Protein 2G9L (pdb70)

Sequence (37 aa):
GILDTLKQFAKGVGKDLVKGAAQGVLSTVSCKLAKTCGILDTLKQFAKGVGKDLVKGAAQGVLSTVSCKLAKTCGILDTLKQFAKGVGKDLVKGAAQGVLSTVSCKLAKTCGILDTLKQFAKGVGKDLVKGAAQGVLSTVSCKLAKTCGILDTLKQFAKGVGKDLVKGAAQGVLSTVSCKLAKTCGILDTLKQFAKGVGKDLVKGAAQGVLSTVSCKLAKTCGILDTLKQFAKGVGKDLVKGAAQGVLSTVSCKLAKTCGILDTLKQFAKGVGKDLVKGAAQGVLSTVSCKLAKTCGILDTLKQFAKGVGKDLVKGAAQGVLSTVSCKLAKTCGILDTLKQFAKGVGKDLVKGAAQGVLSTVSCKLAKTCGILDTLKQFAKGVGKDLVKGAAQGVLSTVSCKLAKTCGILDTLKQFAKGVGKDLVKGAAQGVLSTVSCKLAKTCGILDTLKQFAKGVGKDLVKGAAQGVLSTVSCKLAKTCGILDTLKQFAKGVGKDLVKGAAQGVLSTVSCKLAKTCGILDTLKQFAKGVGKDLVKGAAQGVLSTVSCKLAKTC

Nearest PDB structures (foldseek):
  2g9l-assembly1_A  TM=1.028E+00  e=9.340E-06  unclassified

Radius of gyration: 13.63 Å; Cα contacts (8 Å, |Δi|>4): 14; chains: 1; bounding box: 23×30×30 Å

Solvent-accessible surface area: 3307 Å² total; per-residue (Å²): 88,113,136,99,65,103,100,94,126,56,164,29,112,25,138,93,100,86,138,35,64,65,113,40,73,147,70,7,79,82,30,94,156,85,119,103,83

Secondary structure (DSSP, 8-state):
-HHHHHHHHHTTTTHHHHHHHTSSSHHHHHHTTTT--

InterPro domains:
  IPR004275 Frog antimicrobial peptide, propeptide [PF03032] (2-43)
  IPR012521 Frog antimicrobial peptide, brevinin-2/esculentin type [PF08023] (44-80)
  IPR018247 EF-Hand 1, calcium-binding site [PS00018] (29-41)

Foldseek 3Di:
DVVVVCVVVVVVVVVVVVVVCVVPVVVCVVVPDPGSD

Organism: Glandirana rugosa (NCBI:txid8410)

Structure (mmCIF, N/CA/C/O backbone):
data_2G9L
#
_entry.id   2G9L
#
loop_
_atom_site.group_PDB
_atom_site.id
_atom_site.type_symbol
_atom_site.label_atom_id
_atom_site.label_alt_id
_atom_site.label_comp_id
_atom_site.label_asym_id
_atom_site.label_entity_id
_atom_site.label_seq_id
_atom_site.pdbx_PDB_ins_code
_atom_site.Cartn_x
_atom_site.Cartn_y
_atom_site.Cartn_z
_atom_site.occupancy
_atom_site.B_iso_or_equiv
_atom_site.auth_seq_id
_atom_site.auth_comp_id
_atom_site.auth_asym_id
_atom_site.auth_atom_id
_atom_site.pdbx_PDB_model_num
ATOM 1 N N . GLY A 1 1 ? 64.760 54.703 14.998 1.00 0.00 1 GLY A N 1
ATOM 2 C CA . GLY A 1 1 ? 65.137 55.819 14.116 1.00 0.00 1 GLY A CA 1
ATOM 3 C C . GLY A 1 1 ? 64.503 55.703 12.734 1.00 0.00 1 GLY A C 1
ATOM 4 O O . GLY A 1 1 ? 63.692 54.813 12.493 1.00 0.00 1 GLY A O 1
ATOM 10 N N . ILE A 1 2 ? 64.886 56.609 11.828 1.00 0.00 2 ILE A N 1
ATOM 11 C CA . ILE A 1 2 ? 64.411 56.636 10.457 1.00 0.00 2 ILE A CA 1
ATOM 12 C C . ILE A 1 2 ? 64.704 55.311 9.753 1.00 0.00 2 ILE A C 1
ATOM 13 O O . ILE A 1 2 ? 63.896 54.843 8.954 1.00 0.00 2 ILE A O 1
ATOM 29 N N . LEU A 1 3 ? 65.844 54.690 10.075 1.00 0.00 3 LEU A N 1
ATOM 30 C CA . LEU A 1 3 ? 66.255 53.431 9.477 1.00 0.00 3 LEU A CA 1
ATOM 31 C C . LEU A 1 3 ? 65.421 52.254 9.980 1.00 0.00 3 LEU A C 1
ATOM 32 O O . LEU A 1 3 ? 65.402 51.205 9.339 1.00 0.00 3 LEU A O 1
ATOM 48 N N . ASP A 1 4 ? 64.730 52.422 11.112 1.00 0.00 4 ASP A N 1
ATOM 49 C CA . ASP A 1 4 ? 63.807 51.435 11.634 1.00 0.00 4 ASP A CA 1
ATOM 50 C C . ASP A 1 4 ? 62.427 51.722 11.060 1.00 0.00 4 ASP A C 1
ATOM 51 O O . ASP A 1 4 ? 61.599 50.820 10.947 1.00 0.00 4 ASP A O 1
ATOM 61 N N . THR A 1 5 ? 62.182 52.992 10.717 1.00 0.00 5 THR A N 1
ATOM 62 C CA . THR A 1 5 ? 60.868 53.445 10.313 1.00 0.00 5 THR A CA 1
ATOM 63 C C . THR A 1 5 ? 60.494 52.845 8.962 1.00 0.00 5 THR A C 1
ATOM 64 O O . THR A 1 5 ? 59.470 52.178 8.843 1.00 0.00 5 THR A O 1
ATOM 75 N N . LEU A 1 6 ? 61.332 53.081 7.948 1.00 0.00 6 LEU A N 1
ATOM 76 C CA . LEU A 1 6 ? 61.135 52.542 6.615 1.00 0.00 6 LEU A CA 1
ATOM 77 C C . LEU A 1 6 ? 61.120 51.015 6.651 1.00 0.00 6 LEU A C 1
ATOM 78 O O . LEU A 1 6 ? 60.356 50.391 5.917 1.00 0.00 6 LEU A O 1
ATOM 94 N N . LYS A 1 7 ? 61.952 50.420 7.513 1.00 0.00 7 LYS A N 1
ATOM 95 C CA . LYS A 1 7 ? 62.034 48.979 7.679 1.00 0.00 7 LYS A CA 1
ATOM 96 C C . LYS A 1 7 ? 60.701 48.427 8.182 1.00 0.00 7 LYS A C 1
ATOM 97 O O . LYS A 1 7 ? 60.253 47.384 7.709 1.00 0.00 7 LYS A O 1
ATOM 116 N N . GLN A 1 8 ? 60.069 49.123 9.135 1.00 0.00 8 GLN A N 1
ATOM 117 C CA . GLN A 1 8 ? 58.800 48.717 9.715 1.00 0.00 8 GLN A CA 1
ATOM 118 C C . GLN A 1 8 ? 57.748 48.542 8.623 1.00 0.00 8 GLN A C 1
ATOM 119 O O . GLN A 1 8 ? 57.177 47.462 8.482 1.00 0.00 8 GLN A O 1
ATOM 133 N N . PHE A 1 9 ? 57.501 49.605 7.851 1.00 0.00 9 PHE A N 1
ATOM 134 C CA . PHE A 1 9 ? 56.529 49.589 6.771 1.00 0.00 9 PHE A CA 1
ATOM 135 C C . PHE A 1 9 ? 56.952 48.629 5.663 1.00 0.00 9 PHE A C 1
ATOM 136 O O . PHE A 1 9 ? 56.106 47.935 5.105 1.00 0.00 9 PHE A O 1
ATOM 153 N N . ALA A 1 10 ? 58.253 48.573 5.354 1.00 0.00 10 ALA A N 1
ATOM 154 C CA . ALA A 1 10 ? 58.775 47.632 4.377 1.00 0.00 10 ALA A CA 1
ATOM 155 C C . ALA A 1 10 ? 58.485 46.201 4.824 1.00 0.00 10 ALA A C 1
ATOM 156 O O . ALA A 1 10 ? 58.041 45.384 4.020 1.00 0.00 10 ALA A O 1
ATOM 163 N N . LYS A 1 11 ? 58.695 45.916 6.116 1.00 0.00 11 LYS A N 1
ATOM 164 C CA . LYS A 1 11 ? 58.295 44.655 6.721 1.00 0.00 11 LYS A CA 1
ATOM 165 C C . LYS A 1 11 ? 56.807 44.711 7.068 1.00 0.00 11 LYS A C 1
ATOM 166 O O . LYS A 1 11 ? 56.400 44.350 8.171 1.00 0.00 11 LYS A O 1
ATOM 185 N N . GLY A 1 12 ? 55.998 45.166 6.106 1.00 0.00 12 GLY A N 1
ATOM 186 C CA . GLY A 1 12 ? 54.554 45.250 6.225 1.00 0.00 12 GLY A CA 1
ATOM 187 C C . GLY A 1 12 ? 53.935 45.480 4.854 1.00 0.00 12 GLY A C 1
ATOM 188 O O . GLY A 1 12 ? 52.897 44.897 4.549 1.00 0.00 12 GLY A O 1
ATOM 192 N N . VAL A 1 13 ? 54.633 46.235 3.997 1.00 0.00 13 VAL A N 1
ATOM 193 C CA . VAL A 1 13 ? 54.464 46.103 2.560 1.00 0.00 13 VAL A CA 1
ATOM 194 C C . VAL A 1 13 ? 55.424 45.009 2.095 1.00 0.00 13 VAL A C 1
ATOM 195 O O . VAL A 1 13 ? 56.161 45.150 1.122 1.00 0.00 13 VAL A O 1
ATOM 208 N N . GLY A 1 14 ? 55.391 43.908 2.844 1.00 0.00 14 GLY A N 1
ATOM 209 C CA . GLY A 1 14 ? 56.128 42.683 2.618 1.00 0.00 14 GLY A CA 1
ATOM 210 C C . GLY A 1 14 ? 55.345 41.545 3.266 1.00 0.00 14 GLY A C 1
ATOM 211 O O . GLY A 1 14 ? 55.365 40.416 2.781 1.00 0.00 14 GLY A O 1
ATOM 215 N N . LYS A 1 15 ? 54.621 41.866 4.345 1.00 0.00 15 LYS A N 1
ATOM 216 C CA . LYS A 1 15 ? 53.665 40.977 4.968 1.00 0.00 15 LYS A CA 1
ATOM 217 C C . LYS A 1 15 ? 52.411 40.908 4.102 1.00 0.00 15 LYS A C 1
ATOM 218 O O . LYS A 1 15 ? 51.828 39.840 3.933 1.00 0.00 15 LYS A O 1
ATOM 237 N N . ASP A 1 16 ? 52.017 42.059 3.543 1.00 0.00 16 ASP A N 1
ATOM 238 C CA . ASP A 1 16 ? 50.917 42.172 2.601 1.00 0.00 16 ASP A CA 1
ATOM 239 C C . ASP A 1 16 ? 51.215 41.390 1.320 1.00 0.00 16 ASP A C 1
ATOM 240 O O . ASP A 1 16 ? 50.294 40.998 0.607 1.00 0.00 16 ASP A O 1
ATOM 250 N N . LEU A 1 17 ? 52.502 41.172 1.027 1.00 0.00 17 LEU A N 1
ATOM 251 C CA . LEU A 1 17 ? 52.966 40.467 -0.148 1.00 0.00 17 LEU A CA 1
ATOM 252 C C . LEU A 1 17 ? 53.067 38.997 0.212 1.00 0.00 17 LEU A C 1
ATOM 253 O O . LEU A 1 17 ? 52.662 38.136 -0.567 1.00 0.00 17 LEU A O 1
ATOM 269 N N . VAL A 1 18 ? 53.592 38.723 1.412 1.00 0.00 18 VAL A N 1
ATOM 270 C CA . VAL A 1 18 ? 53.568 37.384 1.958 1.00 0.00 18 VAL A CA 1
ATOM 271 C C . VAL A 1 18 ? 52.113 36.964 2.163 1.00 0.00 18 VAL A C 1
ATOM 272 O O . VAL A 1 18 ? 51.784 35.789 2.017 1.00 0.00 18 VAL A O 1
ATOM 285 N N . LYS A 1 19 ? 51.240 37.934 2.464 1.00 0.00 19 LYS A N 1
ATOM 286 C CA . LYS A 1 19 ? 49.809 37.700 2.583 1.00 0.00 19 LYS A CA 1
ATOM 287 C C . LYS A 1 19 ? 49.205 37.453 1.202 1.00 0.00 19 LYS A C 1
ATOM 288 O O . LYS A 1 19 ? 48.298 36.637 1.053 1.00 0.00 19 LYS A O 1
ATOM 307 N N . GLY A 1 20 ? 49.728 38.162 0.198 1.00 0.00 20 GLY A N 1
ATOM 308 C CA . GLY A 1 20 ? 49.312 38.043 -1.187 1.00 0.00 20 GLY A CA 1
ATOM 309 C C . GLY A 1 20 ? 49.801 36.723 -1.769 1.00 0.00 20 GLY A C 1
ATOM 310 O O . GLY A 1 20 ? 49.063 36.050 -2.485 1.00 0.00 20 GLY A O 1
ATOM 314 N N . ALA A 1 21 ? 51.037 36.339 -1.434 1.00 0.00 21 ALA A N 1
ATOM 315 C CA . ALA A 1 21 ? 51.545 35.017 -1.741 1.00 0.00 21 ALA A CA 1
ATOM 316 C C . ALA A 1 21 ? 50.742 33.966 -0.982 1.00 0.00 21 ALA A C 1
ATOM 317 O O . ALA A 1 21 ? 50.473 32.891 -1.515 1.00 0.00 21 ALA A O 1
ATOM 324 N N . ALA A 1 22 ? 50.359 34.286 0.260 1.00 0.00 22 ALA A N 1
ATOM 325 C CA . ALA A 1 22 ? 49.607 33.381 1.113 1.00 0.00 22 ALA A CA 1
ATOM 326 C C . ALA A 1 22 ? 48.098 33.563 0.931 1.00 0.00 22 ALA A C 1
ATOM 327 O O . ALA A 1 22 ? 47.347 33.475 1.901 1.00 0.00 22 ALA A O 1
ATOM 334 N N . GLN A 1 23 ? 47.654 33.833 -0.302 1.00 0.00 23 GLN A N 1
ATOM 335 C CA . GLN A 1 23 ? 46.263 34.130 -0.600 1.00 0.00 23 GLN A CA 1
ATOM 336 C C . GLN A 1 23 ? 45.484 32.860 -0.927 1.00 0.00 23 GLN A C 1
ATOM 337 O O . GLN A 1 23 ? 44.460 32.582 -0.306 1.00 0.00 23 GLN A O 1
ATOM 351 N N . GLY A 1 24 ? 45.952 32.115 -1.933 1.00 0.00 24 GLY A N 1
ATOM 352 C CA . GLY A 1 24 ? 45.248 30.974 -2.485 1.00 0.00 24 GLY A CA 1
ATOM 353 C C . GLY A 1 24 ? 45.480 29.738 -1.629 1.00 0.00 24 GLY A C 1
ATOM 354 O O . GLY A 1 24 ? 44.568 29.302 -0.930 1.00 0.00 24 GLY A O 1
ATOM 358 N N . VAL A 1 25 ? 46.686 29.160 -1.664 1.00 0.00 25 VAL A N 1
ATOM 359 C CA . VAL A 1 25 ? 47.839 29.595 -2.434 1.00 0.00 25 VAL A CA 1
ATOM 360 C C . VAL A 1 25 ? 47.794 29.010 -3.843 1.00 0.00 25 VAL A C 1
ATOM 361 O O . VAL A 1 25 ? 47.904 29.746 -4.821 1.00 0.00 25 VAL A O 1
ATOM 374 N N . LEU A 1 26 ? 47.650 27.683 -3.938 1.00 0.00 26 LEU A N 1
ATOM 375 C CA . LEU A 1 26 ? 47.680 26.954 -5.194 1.00 0.00 26 LEU A CA 1
ATOM 376 C C . LEU A 1 26 ? 46.627 27.472 -6.172 1.00 0.00 26 LEU A C 1
ATOM 377 O O . LEU A 1 26 ? 46.859 27.470 -7.379 1.00 0.00 26 LEU A O 1
ATOM 393 N N . SER A 1 27 ? 45.478 27.920 -5.656 1.00 0.00 27 SER A N 1
ATOM 394 C CA . SER A 1 27 ? 44.408 28.467 -6.474 1.00 0.00 27 SER A CA 1
ATOM 395 C C . SER A 1 27 ? 44.830 29.790 -7.111 1.00 0.00 27 SER A C 1
ATOM 396 O O . SER A 1 27 ? 44.524 30.038 -8.275 1.00 0.00 27 SER A O 1
ATOM 404 N N . THR A 1 28 ? 45.537 30.633 -6.350 1.00 0.00 28 THR A N 1
ATOM 405 C CA . THR A 1 28 ? 46.008 31.927 -6.816 1.00 0.00 28 THR A CA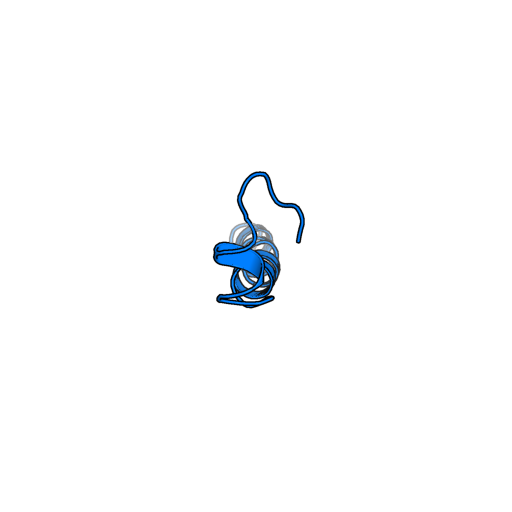 1
ATOM 406 C C . THR A 1 28 ? 47.236 31.754 -7.704 1.00 0.00 28 THR A C 1
ATOM 407 O O . THR A 1 28 ? 47.272 32.280 -8.815 1.00 0.00 28 THR A O 1
ATOM 418 N N . VAL A 1 29 ? 48.242 31.025 -7.208 1.00 0.00 29 VAL A N 1
ATOM 419 C CA . VAL A 1 29 ? 49.486 30.792 -7.919 1.00 0.00 29 VAL A CA 1
ATOM 420 C C . VAL A 1 29 ? 49.223 30.022 -9.211 1.00 0.00 29 VAL A C 1
ATOM 421 O O . VAL A 1 29 ? 49.693 30.425 -10.274 1.00 0.00 29 VAL A O 1
ATOM 434 N N . SER A 1 30 ? 48.463 28.927 -9.124 1.00 0.00 30 SER A N 1
ATOM 435 C CA . SER A 1 30 ? 48.079 28.148 -10.289 1.00 0.00 30 SER A CA 1
ATOM 436 C C . SER A 1 30 ? 47.154 28.967 -11.183 1.00 0.00 30 SER A C 1
ATOM 437 O O . SER A 1 30 ? 47.350 29.022 -12.395 1.00 0.00 30 SER A O 1
ATOM 445 N N . CYS A 1 31 ? 46.164 29.619 -10.568 1.00 0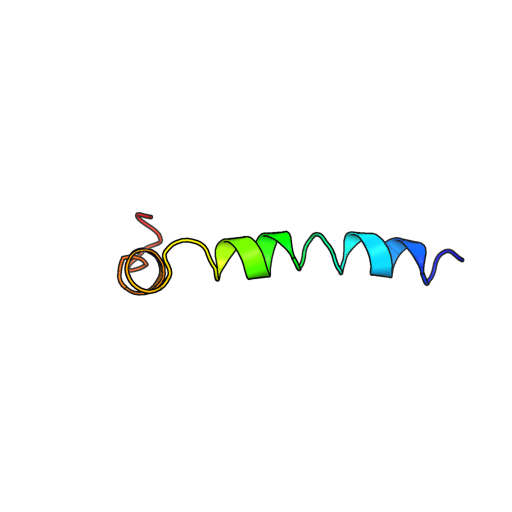.00 31 CYS A N 1
ATOM 446 C CA . CYS A 1 31 ? 45.263 30.537 -11.242 1.00 0.00 31 CYS A CA 1
ATOM 447 C C . CYS A 1 31 ? 46.022 31.712 -11.865 1.00 0.00 31 CYS A C 1
ATOM 448 O O . CYS A 1 31 ? 45.466 32.428 -12.695 1.00 0.00 31 CYS A O 1
ATOM 455 N N . LYS A 1 32 ? 47.281 31.927 -11.463 1.00 0.00 32 LYS A N 1
ATOM 456 C CA . LYS A 1 32 ? 48.036 33.100 -11.847 1.00 0.00 32 LYS A CA 1
ATOM 457 C C . LYS A 1 32 ? 48.614 32.943 -13.251 1.00 0.00 32 LYS A C 1
ATOM 458 O O . LYS A 1 32 ? 49.820 33.066 -13.461 1.00 0.00 32 LYS A O 1
ATOM 477 N N . LEU A 1 33 ? 47.727 32.698 -14.217 1.00 0.00 33 LEU A N 1
ATOM 478 C CA . LEU A 1 33 ? 48.067 32.703 -15.631 1.00 0.00 33 LEU A CA 1
ATOM 479 C C . LEU A 1 33 ? 48.419 34.133 -16.027 1.00 0.00 33 LEU A C 1
ATOM 480 O O . LEU A 1 33 ? 49.525 34.396 -16.495 1.00 0.00 33 LEU A O 1
ATOM 496 N N . ALA A 1 34 ? 47.476 35.054 -15.799 1.00 0.00 34 ALA A N 1
ATOM 497 C CA . ALA A 1 34 ? 47.688 36.485 -15.930 1.00 0.00 34 ALA A CA 1
ATOM 498 C C . ALA A 1 34 ? 47.047 37.182 -14.732 1.00 0.00 34 ALA A C 1
ATOM 499 O O . ALA A 1 34 ? 46.376 38.201 -14.885 1.00 0.00 34 ALA A O 1
ATOM 506 N N . LYS A 1 35 ? 47.249 36.604 -13.541 1.00 0.00 35 LYS A N 1
ATOM 507 C CA . LYS A 1 35 ? 46.656 37.040 -12.293 1.00 0.00 35 LYS A CA 1
ATOM 508 C C . LYS A 1 35 ? 45.154 37.255 -12.450 1.00 0.00 35 LYS A C 1
ATOM 509 O O . LYS A 1 35 ? 44.651 38.361 -12.261 1.00 0.00 35 LYS A O 1
ATOM 528 N N . THR A 1 36 ? 44.440 36.176 -12.787 1.00 0.00 36 THR A N 1
ATOM 529 C CA . THR A 1 36 ? 42.988 36.175 -12.826 1.00 0.00 36 THR A CA 1
ATOM 530 C C . THR A 1 36 ? 42.425 35.780 -11.457 1.00 0.00 36 THR A C 1
ATOM 531 O O . THR A 1 36 ? 41.221 35.568 -11.328 1.00 0.00 36 THR A O 1
ATOM 542 N N . CYS A 1 37 ? 43.291 35.717 -10.434 1.00 0.00 37 CYS A N 1
ATOM 543 C CA . CYS A 1 37 ? 42.894 35.577 -9.041 1.00 0.00 37 CYS A CA 1
ATOM 544 C C . CYS A 1 37 ? 43.680 36.572 -8.190 1.00 0.00 37 CYS A C 1
ATOM 545 O O . CYS A 1 37 ? 44.680 37.115 -8.655 1.00 0.00 37 CYS A O 1
ATOM 554 N N . GLY A 1 1 ? 67.203 54.531 10.909 1.00 0.00 1 GLY A N 2
ATOM 555 C CA . GLY A 1 1 ? 65.948 54.752 11.645 1.00 0.00 1 GLY A CA 2
ATOM 556 C C . GLY A 1 1 ? 64.765 54.933 10.704 1.00 0.00 1 GLY A C 2
ATOM 557 O O . GLY A 1 1 ? 63.886 54.076 10.645 1.00 0.00 1 GLY A O 2
ATOM 563 N N . ILE A 1 2 ? 64.752 56.048 9.966 1.00 0.00 2 ILE A N 2
ATOM 564 C CA . ILE A 1 2 ? 63.723 56.360 8.991 1.00 0.00 2 ILE A CA 2
ATOM 565 C C . ILE A 1 2 ? 63.659 55.280 7.910 1.00 0.00 2 ILE A C 2
ATOM 566 O O . ILE A 1 2 ? 62.589 55.005 7.372 1.00 0.00 2 ILE A O 2
ATOM 582 N N . LEU A 1 3 ? 64.803 54.655 7.608 1.00 0.00 3 LEU A N 2
ATOM 583 C CA . LEU A 1 3 ? 64.894 53.606 6.608 1.00 0.00 3 LEU A CA 2
ATOM 584 C C . LEU A 1 3 ? 64.295 52.293 7.106 1.00 0.00 3 LEU A C 2
ATOM 585 O O . LEU A 1 3 ? 63.936 51.442 6.295 1.00 0.00 3 LEU A O 2
ATOM 601 N N . ASP A 1 4 ? 64.190 52.124 8.429 1.00 0.00 4 ASP A N 2
ATOM 602 C CA . ASP A 1 4 ? 63.557 50.972 9.037 1.00 0.00 4 ASP A CA 2
ATOM 603 C C . ASP A 1 4 ? 62.080 51.282 9.229 1.00 0.00 4 ASP A C 2
ATOM 604 O O . ASP A 1 4 ? 61.261 50.372 9.326 1.00 0.00 4 ASP A O 2
ATOM 614 N N . THR A 1 5 ? 61.749 52.577 9.298 1.00 0.00 5 THR A N 2
ATOM 615 C CA . THR A 1 5 ? 60.393 53.006 9.556 1.00 0.00 5 THR A CA 2
ATOM 616 C C . THR A 1 5 ? 59.519 52.692 8.347 1.00 0.00 5 THR A C 2
ATOM 617 O O . THR A 1 5 ? 58.518 51.991 8.473 1.00 0.00 5 THR A O 2
ATOM 628 N N . LEU A 1 6 ? 59.915 53.195 7.174 1.00 0.00 6 LEU A N 2
ATOM 629 C CA . LEU A 1 6 ? 59.256 52.879 5.918 1.00 0.00 6 LEU A CA 2
ATOM 630 C C . LEU A 1 6 ? 59.383 51.389 5.605 1.00 0.00 6 LEU A C 2
ATOM 631 O O . LEU A 1 6 ? 58.472 50.802 5.024 1.00 0.00 6 LEU A O 2
ATOM 647 N N . LYS A 1 7 ? 60.503 50.779 6.013 1.00 0.00 7 LYS A N 2
ATOM 648 C CA . LYS A 1 7 ? 60.771 49.366 5.841 1.00 0.00 7 LY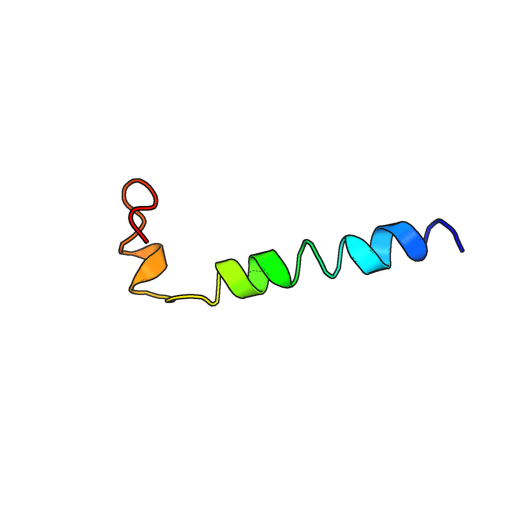S A CA 2
ATOM 649 C C . LYS A 1 7 ? 59.686 48.525 6.510 1.00 0.00 7 LYS A C 2
ATOM 650 O O . LYS A 1 7 ? 59.168 47.589 5.906 1.00 0.00 7 LYS A O 2
ATOM 669 N N . GLN A 1 8 ? 59.352 48.872 7.758 1.00 0.00 8 GLN A N 2
ATOM 670 C CA . GLN A 1 8 ? 58.354 48.194 8.568 1.00 0.00 8 GLN A CA 2
ATOM 671 C C . GLN A 1 8 ? 57.057 48.008 7.786 1.00 0.00 8 GLN A C 2
ATOM 672 O O . GLN A 1 8 ? 56.557 46.891 7.669 1.00 0.00 8 GLN A O 2
ATOM 686 N N . PHE A 1 9 ? 56.522 49.108 7.249 1.00 0.00 9 PHE A N 2
ATOM 687 C CA . PHE A 1 9 ? 55.286 49.097 6.486 1.00 0.00 9 PHE A CA 2
ATOM 688 C C . PHE A 1 9 ? 55.457 48.329 5.178 1.00 0.00 9 PHE A C 2
ATOM 689 O O . PHE A 1 9 ? 54.583 47.549 4.809 1.00 0.00 9 PHE A O 2
ATOM 706 N N . ALA A 1 10 ? 56.583 48.538 4.486 1.00 0.00 10 ALA A N 2
ATOM 707 C CA . ALA A 1 10 ? 56.886 47.846 3.243 1.00 0.00 10 ALA A CA 2
ATOM 708 C C . ALA A 1 10 ? 57.003 46.340 3.470 1.00 0.00 10 ALA A C 2
ATOM 709 O O . ALA A 1 10 ? 56.537 45.558 2.644 1.00 0.00 10 ALA A O 2
ATOM 716 N N . LYS A 1 11 ? 57.601 45.934 4.596 1.00 0.00 11 LYS A N 2
ATOM 717 C CA . LYS A 1 11 ? 57.648 44.538 5.001 1.00 0.00 11 LYS A CA 2
ATOM 718 C C . LYS A 1 11 ? 56.258 44.050 5.400 1.00 0.00 11 LYS A C 2
ATOM 719 O O . LYS A 1 11 ? 55.957 42.870 5.237 1.00 0.00 11 LYS A O 2
ATOM 738 N N . GLY A 1 12 ? 55.405 44.955 5.893 1.00 0.00 12 GLY A N 2
ATOM 739 C CA . GLY A 1 12 ? 54.012 44.645 6.160 1.00 0.00 12 GLY A CA 2
ATOM 740 C C . GLY A 1 12 ? 53.217 44.557 4.867 1.00 0.00 12 GLY A C 2
ATOM 741 O O . GLY A 1 12 ? 52.271 43.775 4.789 1.00 0.00 12 GLY A O 2
ATOM 745 N N . VAL A 1 13 ? 53.649 45.287 3.831 1.00 0.00 13 VAL A N 2
ATOM 746 C CA . VAL A 1 13 ? 53.229 45.011 2.471 1.00 0.00 13 VAL A CA 2
ATOM 747 C C . VAL A 1 13 ? 54.175 43.957 1.895 1.00 0.00 13 VAL A C 2
ATOM 748 O O . VAL A 1 13 ? 54.623 44.028 0.754 1.00 0.00 13 VAL A O 2
ATOM 761 N N . GLY A 1 14 ? 54.465 42.964 2.736 1.00 0.00 14 GLY A N 2
ATOM 762 C CA . GLY A 1 14 ? 55.200 41.758 2.415 1.00 0.00 14 GLY A CA 2
ATOM 763 C C . GLY A 1 14 ? 54.558 40.612 3.186 1.00 0.00 14 GLY A C 2
ATOM 764 O O . GLY A 1 14 ? 54.506 39.484 2.703 1.00 0.00 14 GLY A O 2
ATOM 768 N N . LYS A 1 15 ? 54.028 40.925 4.375 1.00 0.00 15 LYS A N 2
ATOM 769 C CA . LYS A 1 15 ? 53.235 40.004 5.167 1.00 0.00 15 LYS A CA 2
ATOM 770 C C . LYS A 1 15 ? 51.830 39.916 4.581 1.00 0.00 15 LYS A C 2
ATOM 771 O O . LYS A 1 15 ? 51.230 38.844 4.570 1.00 0.00 15 LYS A O 2
ATOM 790 N N . ASP A 1 16 ? 51.316 41.048 4.086 1.00 0.00 16 ASP A N 2
ATOM 791 C CA . ASP A 1 16 ? 50.053 41.111 3.372 1.00 0.00 16 ASP A CA 2
ATOM 792 C C . ASP A 1 16 ? 50.155 40.362 2.043 1.00 0.00 16 ASP A C 2
ATOM 793 O O . ASP A 1 16 ? 49.143 39.920 1.503 1.00 0.00 16 ASP A O 2
ATOM 803 N N . LEU A 1 17 ? 51.379 40.231 1.518 1.00 0.00 17 LEU A N 2
ATOM 804 C CA . LEU A 1 17 ? 51.657 39.547 0.271 1.00 0.00 17 LEU A CA 2
ATOM 805 C C . LEU A 1 17 ? 51.928 38.082 0.557 1.00 0.00 17 LEU A C 2
ATOM 806 O O . LEU A 1 17 ? 51.391 37.211 -0.126 1.00 0.00 17 LEU A O 2
ATOM 822 N N . VAL A 1 18 ? 52.751 37.812 1.576 1.00 0.00 18 VAL A N 2
ATOM 823 C CA . VAL A 1 18 ? 52.970 36.444 2.007 1.00 0.00 18 VAL A CA 2
ATOM 824 C C . VAL A 1 18 ? 51.665 35.899 2.587 1.00 0.00 18 VAL A C 2
ATOM 825 O O . VAL A 1 18 ? 51.406 34.700 2.510 1.00 0.00 18 VAL A O 2
ATOM 838 N N . LYS A 1 19 ? 50.828 36.794 3.126 1.00 0.00 19 LYS A N 2
ATOM 839 C CA . LYS A 1 19 ? 49.506 36.448 3.623 1.00 0.00 19 LYS A CA 2
ATOM 840 C C . LYS A 1 19 ? 48.551 36.209 2.457 1.00 0.00 19 LYS A C 2
ATOM 841 O O . LYS A 1 19 ? 47.711 35.314 2.515 1.00 0.00 19 LYS A O 2
ATOM 860 N N . GLY A 1 20 ? 48.683 37.022 1.404 1.00 0.00 20 GLY A N 2
ATOM 861 C CA . GLY A 1 20 ? 47.825 36.980 0.236 1.00 0.00 20 GLY A CA 2
ATOM 862 C C . GLY A 1 20 ? 48.126 35.735 -0.585 1.00 0.00 20 GLY A C 2
ATOM 863 O O . GLY A 1 20 ? 47.211 35.016 -0.983 1.00 0.00 20 GLY A O 2
ATOM 867 N N . ALA A 1 21 ? 49.418 35.469 -0.804 1.00 0.00 21 ALA A N 2
ATOM 868 C CA . ALA A 1 21 ? 49.870 34.229 -1.405 1.00 0.00 21 ALA A CA 2
ATOM 869 C C . ALA A 1 21 ? 49.408 33.042 -0.565 1.00 0.00 21 ALA A C 2
ATOM 870 O O . ALA A 1 21 ? 49.082 31.989 -1.109 1.00 0.00 21 ALA A O 2
ATOM 877 N N . ALA A 1 22 ? 49.366 33.228 0.759 1.00 0.00 22 ALA A N 2
ATOM 878 C CA . ALA A 1 22 ? 48.944 32.190 1.687 1.00 0.00 22 ALA A CA 2
ATOM 879 C C . ALA A 1 22 ? 47.421 32.133 1.842 1.00 0.00 22 ALA A C 2
ATOM 880 O O . ALA A 1 22 ? 46.901 31.136 2.340 1.00 0.00 22 ALA A O 2
ATOM 887 N N . GLN A 1 23 ? 46.702 33.190 1.440 1.00 0.00 23 GLN A N 2
ATOM 888 C CA . GLN A 1 23 ? 45.263 33.284 1.619 1.00 0.00 23 GLN A CA 2
ATOM 889 C C . GLN A 1 23 ? 44.526 32.417 0.599 1.00 0.00 23 GLN A C 2
ATOM 890 O O . GLN A 1 23 ? 43.556 31.747 0.950 1.00 0.00 23 GLN A O 2
ATOM 904 N N . GLY A 1 24 ? 44.989 32.433 -0.656 1.00 0.00 24 GLY A N 2
ATOM 905 C CA . GLY A 1 24 ? 44.409 31.668 -1.745 1.00 0.00 24 GLY A CA 2
ATOM 906 C C . GLY A 1 24 ? 45.538 30.920 -2.434 1.00 0.00 24 GLY A C 2
ATOM 907 O O . GLY A 1 24 ? 45.957 31.291 -3.527 1.00 0.00 24 GLY A O 2
ATOM 911 N N . VAL A 1 25 ? 46.058 29.895 -1.756 1.00 0.00 25 VAL A N 2
ATOM 912 C CA . VAL A 1 25 ? 47.302 29.254 -2.127 1.00 0.00 25 VAL A CA 2
ATOM 913 C C . VAL A 1 25 ? 47.209 28.669 -3.535 1.00 0.00 25 VAL A C 2
ATOM 914 O O . VAL A 1 25 ? 48.062 28.939 -4.378 1.00 0.00 25 VAL A O 2
ATOM 927 N N . LEU A 1 26 ? 46.168 27.866 -3.776 1.00 0.00 26 LEU A N 2
ATOM 928 C CA . LEU A 1 26 ? 45.951 27.187 -5.040 1.00 0.00 26 LEU A CA 2
ATOM 929 C C . LEU A 1 26 ? 45.632 28.179 -6.157 1.00 0.00 26 LEU A C 2
ATOM 930 O O . LEU A 1 26 ? 46.103 28.006 -7.279 1.00 0.00 26 LEU A O 2
ATOM 946 N N . SER A 1 27 ? 44.830 29.208 -5.862 1.00 0.00 27 SER A N 2
ATOM 947 C CA . SER A 1 27 ? 44.414 30.183 -6.858 1.00 0.00 27 SER A CA 2
ATOM 948 C C . SER A 1 27 ? 45.593 31.028 -7.337 1.00 0.00 27 SER A C 2
ATOM 949 O O . SER A 1 27 ? 45.718 31.274 -8.535 1.00 0.00 27 SER A O 2
ATOM 957 N N . THR A 1 28 ? 46.456 31.461 -6.408 1.00 0.00 28 THR A N 2
ATOM 958 C CA . THR A 1 28 ? 47.616 32.291 -6.706 1.00 0.00 28 THR A CA 2
ATOM 959 C C . THR A 1 28 ? 48.497 31.651 -7.777 1.00 0.00 28 THR A C 2
ATOM 960 O O . THR A 1 28 ? 49.146 32.362 -8.540 1.00 0.00 28 THR A O 2
ATOM 971 N N . VAL A 1 29 ? 48.507 30.316 -7.850 1.00 0.00 29 VAL A N 2
ATOM 972 C CA . VAL A 1 29 ? 49.247 29.595 -8.866 1.00 0.00 29 VAL A CA 2
ATOM 973 C C . VAL A 1 29 ? 48.708 29.943 -10.253 1.00 0.00 29 VAL A C 2
ATOM 974 O O . VAL A 1 29 ? 49.484 30.141 -11.185 1.00 0.00 29 VAL A O 2
ATOM 987 N N . SER A 1 30 ? 47.380 30.035 -10.385 1.00 0.00 30 SER A N 2
ATOM 988 C CA . SER A 1 30 ? 46.744 30.402 -11.637 1.00 0.00 30 SER A CA 2
ATOM 989 C C . SER A 1 30 ? 46.874 31.901 -11.877 1.00 0.00 30 SER A C 2
ATOM 990 O O . SER A 1 30 ? 47.493 32.315 -12.856 1.00 0.00 30 SER A O 2
ATOM 998 N N . CYS A 1 31 ? 46.298 32.711 -10.983 1.00 0.00 31 CYS A N 2
ATOM 999 C CA . CYS A 1 31 ? 46.368 34.159 -11.088 1.00 0.00 31 CYS A CA 2
ATOM 1000 C C . CYS A 1 31 ? 47.730 34.685 -10.629 1.00 0.00 31 CYS A C 2
ATOM 1001 O O . CYS A 1 31 ? 47.818 35.809 -10.139 1.00 0.00 31 CYS A O 2
ATOM 1008 N N . LYS A 1 32 ? 48.798 33.896 -10.818 1.00 0.00 32 LYS A N 2
ATOM 1009 C CA . LYS A 1 32 ? 50.151 34.338 -10.511 1.00 0.00 32 LYS A CA 2
ATOM 1010 C C . LYS A 1 32 ? 50.806 35.014 -11.718 1.00 0.00 32 LYS A C 2
ATOM 1011 O O . LYS A 1 32 ? 51.709 35.831 -11.547 1.00 0.00 32 LYS A O 2
ATOM 1030 N N . LEU A 1 33 ? 50.361 34.665 -12.933 1.00 0.00 33 LEU A N 2
ATOM 1031 C CA . LEU A 1 33 ? 50.947 35.146 -14.176 1.00 0.00 33 LEU A CA 2
ATOM 1032 C C . LEU A 1 33 ? 50.805 36.659 -14.368 1.00 0.00 33 LEU A C 2
ATOM 1033 O O . LEU A 1 33 ? 51.238 37.188 -15.390 1.00 0.00 33 LEU A O 2
ATOM 1049 N N . ALA A 1 34 ? 50.222 37.357 -13.386 1.00 0.00 34 ALA A N 2
ATOM 1050 C CA . ALA A 1 34 ? 50.101 38.807 -13.388 1.00 0.00 34 ALA A CA 2
ATOM 1051 C C . ALA A 1 34 ? 50.252 39.372 -11.974 1.00 0.00 34 ALA A C 2
ATOM 1052 O O . ALA A 1 34 ? 50.145 40.582 -11.786 1.00 0.00 34 ALA A O 2
ATOM 1059 N N . LYS A 1 35 ? 50.506 38.500 -10.987 1.00 0.00 35 LYS A N 2
ATOM 1060 C CA . LYS A 1 35 ? 50.669 38.849 -9.588 1.00 0.00 35 LYS A CA 2
ATOM 1061 C C . LYS A 1 35 ? 49.552 39.763 -9.087 1.00 0.00 35 LYS A C 2
ATOM 1062 O O . LYS A 1 35 ? 49.772 40.590 -8.203 1.00 0.00 35 LYS A O 2
ATOM 1081 N N . THR A 1 36 ? 48.342 39.576 -9.623 1.00 0.00 36 THR A N 2
ATOM 1082 C CA . THR A 1 36 ? 47.135 40.149 -9.054 1.00 0.00 36 THR A CA 2
ATOM 1083 C C . THR A 1 36 ? 46.837 39.457 -7.725 1.00 0.00 36 THR A C 2
ATOM 1084 O O . THR A 1 36 ? 46.239 40.055 -6.833 1.00 0.00 36 THR A O 2
ATOM 1095 N N . CYS A 1 37 ? 47.276 38.198 -7.603 1.00 0.00 37 CYS A N 2
ATOM 1096 C CA . CYS A 1 37 ? 47.114 37.378 -6.418 1.00 0.00 37 CYS A CA 2
ATOM 1097 C C . CYS A 1 37 ? 48.445 37.293 -5.679 1.00 0.00 37 CYS A C 2
ATOM 1098 O O . CYS A 1 37 ? 48.479 37.519 -4.471 1.00 0.00 37 CYS A O 2
ATOM 1107 N N . GLY A 1 1 ? 68.100 58.042 15.183 1.00 0.00 1 GLY A N 3
ATOM 1108 C CA . GLY A 1 1 ? 68.387 56.876 14.332 1.00 0.00 1 GLY A CA 3
ATOM 1109 C C . GLY A 1 1 ? 67.121 56.108 13.975 1.00 0.00 1 GLY A C 3
ATOM 1110 O O . GLY A 1 1 ? 66.949 54.965 14.396 1.00 0.00 1 GLY A O 3
ATOM 1116 N N . ILE A 1 2 ? 66.242 56.741 13.190 1.00 0.00 2 ILE A N 3
ATOM 1117 C CA . ILE A 1 2 ? 64.991 56.151 12.743 1.00 0.00 2 ILE A CA 3
ATOM 1118 C C . ILE A 1 2 ? 65.214 55.294 11.495 1.00 0.00 2 ILE A C 3
ATOM 1119 O O . ILE A 1 2 ? 64.382 55.263 10.591 1.00 0.00 2 ILE A O 3
ATOM 1135 N N . LEU A 1 3 ? 66.352 54.595 11.455 1.00 0.00 3 LEU A N 3
ATOM 1136 C CA . LEU A 1 3 ? 66.794 53.830 10.305 1.00 0.00 3 LEU A CA 3
ATOM 1137 C C . LEU A 1 3 ? 66.150 52.448 10.269 1.00 0.00 3 LEU A C 3
ATOM 1138 O O . LEU A 1 3 ? 65.867 51.930 9.191 1.00 0.00 3 LEU A O 3
ATOM 1154 N N . ASP A 1 4 ? 65.916 51.857 11.445 1.00 0.00 4 ASP A N 3
ATOM 1155 C CA . ASP A 1 4 ? 65.218 50.594 11.578 1.00 0.00 4 ASP A CA 3
ATOM 1156 C C . ASP A 1 4 ? 63.730 50.878 11.730 1.00 0.00 4 ASP A C 3
ATOM 1157 O O . ASP A 1 4 ? 62.904 49.987 11.545 1.00 0.00 4 ASP A O 3
ATOM 1167 N N . THR A 1 5 ? 63.396 52.125 12.081 1.00 0.00 5 THR A N 3
ATOM 1168 C CA . THR A 1 5 ? 62.032 52.510 12.365 1.00 0.00 5 THR A CA 3
ATOM 1169 C C . THR A 1 5 ? 61.211 52.501 11.080 1.00 0.00 5 THR A C 3
ATOM 1170 O O . THR A 1 5 ? 60.179 51.839 11.012 1.00 0.00 5 THR A O 3
ATOM 1181 N N . LEU A 1 6 ? 61.682 53.225 10.059 1.00 0.00 6 LEU A N 3
ATOM 1182 C CA . LEU A 1 6 ? 61.041 53.251 8.755 1.00 0.00 6 LEU A CA 3
ATOM 1183 C C . LEU A 1 6 ? 60.986 51.850 8.148 1.00 0.00 6 LEU A C 3
ATOM 1184 O O . LEU A 1 6 ? 60.014 51.508 7.478 1.00 0.00 6 LEU A O 3
ATOM 1200 N N . LYS A 1 7 ? 62.016 51.036 8.405 1.00 0.00 7 LYS A N 3
ATOM 1201 C CA . LYS A 1 7 ? 62.099 49.668 7.934 1.00 0.00 7 LYS A CA 3
ATOM 1202 C C . LYS A 1 7 ? 60.993 48.814 8.549 1.00 0.00 7 LYS A C 3
ATOM 1203 O O . LYS A 1 7 ? 60.375 48.013 7.851 1.00 0.00 7 LYS A O 3
ATOM 1222 N N . GLN A 1 8 ? 60.746 48.989 9.853 1.00 0.00 8 GLN A N 3
ATOM 1223 C CA . GLN A 1 8 ? 59.738 48.244 10.588 1.00 0.00 8 GLN A CA 3
ATOM 1224 C C . GLN A 1 8 ? 58.368 48.416 9.938 1.00 0.00 8 GLN A C 3
ATOM 1225 O O . GLN A 1 8 ? 57.728 47.430 9.578 1.00 0.00 8 GLN A O 3
ATOM 1239 N N . PHE A 1 9 ? 57.925 49.667 9.785 1.00 0.00 9 PHE A N 3
ATOM 1240 C CA . PHE A 1 9 ? 56.640 49.981 9.182 1.00 0.00 9 PHE A CA 3
ATOM 1241 C C . PHE A 1 9 ? 56.632 49.666 7.689 1.00 0.00 9 PHE A C 3
ATOM 1242 O O . PHE A 1 9 ? 55.592 49.285 7.155 1.00 0.00 9 PHE A O 3
ATOM 1259 N N . ALA A 1 10 ? 57.780 49.802 7.017 1.00 0.00 10 ALA A N 3
ATOM 1260 C CA . ALA A 1 10 ? 57.894 49.423 5.619 1.00 0.00 10 ALA A CA 3
ATOM 1261 C C . ALA A 1 10 ? 57.732 47.911 5.481 1.00 0.00 10 ALA A C 3
ATOM 1262 O O . ALA A 1 10 ? 57.004 47.446 4.607 1.00 0.00 10 ALA A O 3
ATOM 1269 N N . LYS A 1 11 ? 58.376 47.151 6.376 1.00 0.00 11 LYS A N 3
ATOM 1270 C CA . LYS A 1 11 ? 58.146 45.721 6.513 1.00 0.00 11 LYS A CA 3
ATOM 1271 C C . LYS A 1 11 ? 56.926 45.516 7.409 1.00 0.00 11 LYS A C 3
ATOM 1272 O O . LYS A 1 11 ? 56.996 44.833 8.429 1.00 0.00 11 LYS A O 3
ATOM 1291 N N . GLY A 1 12 ? 55.815 46.155 7.028 1.00 0.00 12 GLY A N 3
ATOM 1292 C CA . GLY A 1 12 ? 54.611 46.261 7.829 1.00 0.00 12 GLY A CA 3
ATOM 1293 C C . GLY A 1 12 ? 53.408 46.748 7.035 1.00 0.00 12 GLY A C 3
ATOM 1294 O O . GLY A 1 12 ? 52.389 46.064 6.967 1.00 0.00 12 GLY A O 3
ATOM 1298 N N . VAL A 1 13 ? 53.582 47.886 6.347 1.00 0.00 13 VAL A N 3
ATOM 1299 C CA . VAL A 1 13 ? 52.857 48.140 5.119 1.00 0.00 13 VAL A CA 3
ATOM 1300 C C . VAL A 1 13 ? 53.372 47.169 4.052 1.00 0.00 13 VAL A C 3
ATOM 1301 O O . VAL A 1 13 ? 52.917 47.195 2.911 1.00 0.00 13 VAL A O 3
ATOM 1314 N N . GLY A 1 14 ? 54.331 46.320 4.445 1.00 0.00 14 GLY A N 3
ATOM 1315 C CA . GLY A 1 14 ? 54.948 45.303 3.628 1.00 0.00 14 GLY A CA 3
ATOM 1316 C C . GLY A 1 14 ? 54.447 43.941 4.093 1.00 0.00 14 GLY A C 3
ATOM 1317 O O . GLY A 1 14 ? 54.540 42.976 3.344 1.00 0.00 14 GLY A O 3
ATOM 1321 N N . LYS A 1 15 ? 53.894 43.877 5.313 1.00 0.00 15 LYS A N 3
ATOM 1322 C CA . LYS A 1 15 ? 53.149 42.736 5.818 1.00 0.00 15 LYS A CA 3
ATOM 1323 C C . LYS A 1 15 ? 51.673 42.882 5.458 1.00 0.00 15 LYS A C 3
ATOM 1324 O O . LYS A 1 15 ? 50.945 41.893 5.432 1.00 0.00 15 LYS A O 3
ATOM 1343 N N . ASP A 1 16 ? 51.239 44.110 5.155 1.00 0.00 16 ASP A N 3
ATOM 1344 C CA . ASP A 1 16 ? 49.943 44.365 4.553 1.00 0.00 16 ASP A CA 3
ATOM 1345 C C . ASP A 1 16 ? 49.984 43.961 3.079 1.00 0.00 16 ASP A C 3
ATOM 1346 O O . ASP A 1 16 ? 48.966 43.557 2.519 1.00 0.00 16 ASP A O 3
ATOM 1356 N N . LEU A 1 17 ? 51.163 44.077 2.457 1.00 0.00 17 LEU A N 3
ATOM 1357 C CA . LEU A 1 17 ? 51.394 43.703 1.079 1.00 0.00 17 LEU A CA 3
ATOM 1358 C C . LEU A 1 17 ? 51.828 42.253 1.038 1.00 0.00 17 LEU A C 3
ATOM 1359 O O . LEU A 1 17 ? 51.343 41.499 0.196 1.00 0.00 17 LEU A O 3
ATOM 1375 N N . VAL A 1 18 ? 52.731 41.856 1.946 1.00 0.00 18 VAL A N 3
ATOM 1376 C CA . VAL A 1 18 ? 53.072 40.443 2.004 1.00 0.00 18 VAL A CA 3
ATOM 1377 C C . VAL A 1 18 ? 51.859 39.660 2.504 1.00 0.00 18 VAL A C 3
ATOM 1378 O O . VAL A 1 18 ? 51.677 38.500 2.138 1.00 0.00 18 VAL A O 3
ATOM 1391 N N . LYS A 1 19 ? 51.003 40.316 3.296 1.00 0.00 19 LYS A N 3
ATOM 1392 C CA . LYS A 1 19 ? 49.732 39.755 3.728 1.00 0.00 19 LYS A CA 3
ATOM 1393 C C . LYS A 1 19 ? 48.790 39.637 2.533 1.00 0.00 19 LYS A C 3
ATOM 1394 O O . LYS A 1 19 ? 48.076 38.645 2.397 1.00 0.00 19 LYS A O 3
ATOM 1413 N N . GLY A 1 20 ? 48.810 40.652 1.664 1.00 0.00 20 GLY A N 3
ATOM 1414 C CA . GLY A 1 20 ? 48.003 40.704 0.460 1.00 0.00 20 GLY A CA 3
ATOM 1415 C C . GLY A 1 20 ? 48.519 39.701 -0.563 1.00 0.00 20 GLY A C 3
ATOM 1416 O O . GLY A 1 20 ? 47.731 39.012 -1.206 1.00 0.00 20 GLY A O 3
ATOM 1420 N N . ALA A 1 21 ? 49.847 39.599 -0.688 1.00 0.00 21 ALA A N 3
ATOM 1421 C CA . ALA A 1 21 ? 50.470 38.555 -1.480 1.00 0.00 21 ALA A CA 3
ATOM 1422 C C . ALA A 1 21 ? 50.159 37.189 -0.877 1.00 0.00 21 ALA A C 3
ATOM 1423 O O . ALA A 1 21 ? 50.034 36.208 -1.608 1.00 0.00 21 ALA A O 3
ATOM 1430 N N . ALA A 1 22 ? 50.017 37.134 0.453 1.00 0.00 22 ALA A N 3
ATOM 1431 C CA . ALA A 1 22 ? 49.699 35.905 1.159 1.00 0.00 22 ALA A CA 3
ATOM 1432 C C . ALA A 1 22 ? 48.186 35.725 1.288 1.00 0.00 22 ALA A C 3
ATOM 1433 O O . ALA A 1 22 ? 47.706 35.238 2.311 1.00 0.00 22 ALA A O 3
ATOM 1440 N N . GLN A 1 23 ? 47.436 36.109 0.248 1.00 0.00 23 GLN A N 3
ATOM 1441 C CA . GLN A 1 23 ? 45.993 35.954 0.203 1.00 0.00 23 GLN A CA 3
ATOM 1442 C C . GLN A 1 23 ? 45.645 34.598 -0.409 1.00 0.00 23 GLN A C 3
ATOM 1443 O O . GLN A 1 23 ? 45.003 33.775 0.241 1.00 0.00 23 GLN A O 3
ATOM 1457 N N . GLY A 1 24 ? 46.071 34.367 -1.656 1.00 0.00 24 GLY A N 3
ATOM 1458 C CA . GLY A 1 24 ? 45.832 33.117 -2.352 1.00 0.00 24 GLY A CA 3
ATOM 1459 C C . GLY A 1 24 ? 46.630 33.116 -3.647 1.00 0.00 24 GLY A C 3
ATOM 1460 O O . GLY A 1 24 ? 46.063 32.971 -4.728 1.00 0.00 24 GLY A O 3
ATOM 1464 N N . VAL A 1 25 ? 47.949 33.305 -3.527 1.00 0.00 25 VAL A N 3
ATOM 1465 C CA . VAL A 1 25 ? 48.840 33.425 -4.667 1.00 0.00 25 VAL A CA 3
ATOM 1466 C C . VAL A 1 25 ? 49.283 32.046 -5.146 1.00 0.00 25 VAL A C 3
ATOM 1467 O O . VAL A 1 25 ? 49.314 31.785 -6.346 1.00 0.00 25 VAL A O 3
ATOM 1480 N N . LEU A 1 26 ? 49.618 31.167 -4.196 1.00 0.00 26 LEU A N 3
ATOM 1481 C CA . LEU A 1 26 ? 50.071 29.814 -4.465 1.00 0.00 26 LEU A CA 3
ATOM 1482 C C . LEU A 1 26 ? 49.043 29.053 -5.299 1.00 0.00 26 LEU A C 3
ATOM 1483 O O . LEU A 1 26 ? 49.414 28.298 -6.196 1.00 0.00 26 LEU A O 3
ATOM 1499 N N . SER A 1 27 ? 47.754 29.262 -5.012 1.00 0.00 27 SER A N 3
ATOM 1500 C CA . SER A 1 27 ? 46.667 28.643 -5.749 1.00 0.00 27 SER A CA 3
ATOM 1501 C C . SER A 1 27 ? 46.584 29.210 -7.164 1.00 0.00 27 SER A C 3
ATOM 1502 O O . SER A 1 27 ? 46.442 28.448 -8.118 1.00 0.00 27 SER A O 3
ATOM 1510 N N . THR A 1 28 ? 46.680 30.540 -7.296 1.00 0.00 28 THR A N 3
ATOM 1511 C CA . THR A 1 28 ? 46.592 31.221 -8.579 1.00 0.00 28 THR A CA 3
ATOM 1512 C C . THR A 1 28 ? 47.608 30.661 -9.570 1.00 0.00 28 THR A C 3
ATOM 1513 O O . THR A 1 28 ? 47.265 30.442 -10.729 1.00 0.00 28 THR A O 3
ATOM 1524 N N . VAL A 1 29 ? 48.845 30.426 -9.114 1.00 0.00 29 VAL A N 3
ATOM 1525 C CA . VAL A 1 29 ? 49.918 29.888 -9.940 1.00 0.00 29 VAL A CA 3
ATOM 1526 C C . VAL A 1 29 ? 49.462 28.621 -10.665 1.00 0.00 29 VAL A C 3
ATOM 1527 O O . VAL A 1 29 ? 49.800 28.424 -11.830 1.00 0.00 29 VAL A O 3
ATOM 1540 N N . SER A 1 30 ? 48.684 27.773 -9.982 1.00 0.00 30 SER A N 3
ATOM 1541 C CA . SER A 1 30 ? 48.162 26.550 -10.565 1.00 0.00 30 SER A CA 3
ATOM 1542 C C . SER A 1 30 ? 47.062 26.866 -11.571 1.00 0.00 30 SER A C 3
ATOM 1543 O O . SER A 1 30 ? 47.192 26.542 -12.750 1.00 0.00 30 SER A O 3
ATOM 1551 N N . CYS A 1 31 ? 45.984 27.503 -11.104 1.00 0.00 31 CYS A N 3
ATOM 1552 C CA . CYS A 1 31 ? 44.867 27.891 -11.951 1.00 0.00 31 CYS A CA 3
ATOM 1553 C C . CYS A 1 31 ? 45.187 29.156 -12.754 1.00 0.00 31 CYS A C 3
ATOM 1554 O O . CYS A 1 31 ? 44.284 29.913 -13.104 1.00 0.00 31 CYS A O 3
ATOM 1561 N N . LYS A 1 32 ? 46.472 29.369 -13.066 1.00 0.00 32 LYS A N 3
ATOM 1562 C CA . LYS A 1 32 ? 46.950 30.496 -13.844 1.00 0.00 32 LYS A CA 3
ATOM 1563 C C . LYS A 1 32 ? 46.959 30.142 -15.328 1.00 0.00 32 LYS A C 3
ATOM 1564 O O . LYS A 1 32 ? 46.409 30.875 -16.146 1.00 0.00 32 LYS A O 3
ATOM 1583 N N . LEU A 1 33 ? 47.599 29.016 -15.662 1.00 0.00 33 LEU A N 3
ATOM 1584 C CA . LEU A 1 33 ? 47.677 28.492 -17.018 1.00 0.00 33 LEU A CA 3
ATOM 1585 C C . LEU A 1 33 ? 46.290 28.429 -17.660 1.00 0.00 33 LEU A C 3
ATOM 1586 O O . LEU A 1 33 ? 46.060 29.067 -18.685 1.00 0.00 33 LEU A O 3
ATOM 1602 N N . ALA A 1 34 ? 45.364 27.678 -17.049 1.00 0.00 34 ALA A N 3
ATOM 1603 C CA . ALA A 1 34 ? 43.979 27.621 -17.497 1.00 0.00 34 ALA A CA 3
ATOM 1604 C C . ALA A 1 34 ? 43.254 28.941 -17.247 1.00 0.00 34 ALA A C 3
ATOM 1605 O O . ALA A 1 34 ? 42.237 29.232 -17.873 1.00 0.00 34 ALA A O 3
ATOM 1612 N N . LYS A 1 35 ? 43.820 29.736 -16.341 1.00 0.00 35 LYS A N 3
ATOM 1613 C CA . LYS A 1 35 ? 43.424 31.090 -16.015 1.00 0.00 35 LYS A CA 3
ATOM 1614 C C . LYS A 1 35 ? 41.963 31.179 -15.590 1.00 0.00 35 LYS A C 3
ATOM 1615 O O . LYS A 1 35 ? 41.197 31.973 -16.136 1.00 0.00 35 LYS A O 3
ATOM 1634 N N . THR A 1 36 ? 41.598 30.394 -14.573 1.00 0.00 36 THR A N 3
ATOM 1635 C CA . THR A 1 36 ? 40.364 30.596 -13.834 1.00 0.00 36 THR A CA 3
ATOM 1636 C C . THR A 1 36 ? 40.666 31.381 -12.555 1.00 0.00 36 THR A C 3
ATOM 1637 O O . THR A 1 36 ? 39.827 31.438 -11.658 1.00 0.00 36 THR A O 3
ATOM 1648 N N . CYS A 1 37 ? 41.864 31.980 -12.473 1.00 0.00 37 CYS A N 3
ATOM 1649 C CA . CYS A 1 37 ? 42.312 32.738 -11.317 1.00 0.00 37 CYS A CA 3
ATOM 1650 C C . CYS A 1 37 ? 43.102 33.963 -11.771 1.00 0.00 37 CYS A C 3
ATOM 1651 O O . CYS A 1 37 ? 43.452 34.062 -12.945 1.00 0.00 37 CYS A O 3
ATOM 1660 N N . GLY A 1 1 ? 65.652 55.459 12.667 1.00 0.00 1 GLY A N 4
ATOM 1661 C CA . GLY A 1 1 ? 65.778 54.469 11.586 1.00 0.00 1 GLY A CA 4
ATOM 1662 C C . GLY A 1 1 ? 64.638 54.575 10.582 1.00 0.00 1 GLY A C 4
ATOM 1663 O O . GLY A 1 1 ? 63.834 53.654 10.462 1.00 0.00 1 GLY A O 4
ATOM 1669 N N . ILE A 1 2 ? 64.578 55.699 9.860 1.00 0.00 2 ILE A N 4
ATOM 1670 C CA . ILE A 1 2 ? 63.572 55.950 8.840 1.00 0.00 2 ILE A CA 4
ATOM 1671 C C . ILE A 1 2 ? 63.652 54.872 7.753 1.00 0.00 2 ILE A C 4
ATOM 1672 O O . ILE A 1 2 ? 62.632 54.446 7.216 1.00 0.00 2 ILE A O 4
ATOM 1688 N N . LEU A 1 3 ? 64.868 54.402 7.456 1.00 0.00 3 LEU A N 4
ATOM 1689 C CA . LEU A 1 3 ? 65.097 53.361 6.468 1.00 0.00 3 LEU A CA 4
ATOM 1690 C C . LEU A 1 3 ? 64.576 52.005 6.939 1.00 0.00 3 LEU A C 4
ATOM 1691 O O . LEU A 1 3 ? 64.310 51.135 6.112 1.00 0.00 3 LEU A O 4
ATOM 1707 N N . ASP A 1 4 ? 64.440 51.818 8.257 1.00 0.00 4 ASP A N 4
ATOM 1708 C CA . ASP A 1 4 ? 63.886 50.616 8.840 1.00 0.00 4 ASP A CA 4
ATOM 1709 C C . ASP A 1 4 ? 62.382 50.793 8.990 1.00 0.00 4 ASP A C 4
ATOM 1710 O O . ASP A 1 4 ? 61.654 49.810 9.103 1.00 0.00 4 ASP A O 4
ATOM 1720 N N . THR A 1 5 ? 61.921 52.050 9.010 1.00 0.00 5 THR A N 4
ATOM 1721 C CA . THR A 1 5 ? 60.520 52.342 9.220 1.00 0.00 5 THR A CA 4
ATOM 1722 C C . THR A 1 5 ? 59.725 51.955 7.979 1.00 0.00 5 THR A C 4
ATOM 1723 O O . THR A 1 5 ? 58.759 51.200 8.069 1.00 0.00 5 THR A O 4
ATOM 1734 N N . LEU A 1 6 ? 60.150 52.462 6.817 1.00 0.00 6 LEU A N 4
ATOM 1735 C CA . LEU A 1 6 ? 59.566 52.100 5.537 1.00 0.00 6 LEU A CA 4
ATOM 1736 C C . LEU A 1 6 ? 59.780 50.616 5.247 1.00 0.00 6 LEU A C 4
ATOM 1737 O O . LEU A 1 6 ? 58.931 49.982 4.624 1.00 0.00 6 LEU A O 4
ATOM 1753 N N . LYS A 1 7 ? 60.901 50.060 5.723 1.00 0.00 7 LYS A N 4
ATOM 1754 C CA . LYS A 1 7 ? 61.219 48.652 5.595 1.00 0.00 7 LYS A CA 4
ATOM 1755 C C . LYS A 1 7 ? 60.178 47.809 6.327 1.00 0.00 7 LYS A C 4
ATOM 1756 O O . LYS A 1 7 ? 59.678 46.827 5.781 1.00 0.00 7 LYS A O 4
ATOM 1775 N N . GLN A 1 8 ? 59.848 48.208 7.561 1.00 0.00 8 GLN A N 4
ATOM 1776 C CA . GLN A 1 8 ? 58.844 47.558 8.383 1.00 0.00 8 GLN A CA 4
ATOM 1777 C C . GLN A 1 8 ? 57.490 47.611 7.683 1.00 0.00 8 GLN A C 4
ATOM 1778 O O . GLN A 1 8 ? 56.827 46.586 7.537 1.00 0.00 8 GLN A O 4
ATOM 1792 N N . PHE A 1 9 ? 57.091 48.810 7.244 1.00 0.00 9 PHE A N 4
ATOM 1793 C CA . PHE A 1 9 ? 55.842 49.016 6.532 1.00 0.00 9 PHE A CA 4
ATOM 1794 C C . PHE A 1 9 ? 55.813 48.189 5.251 1.00 0.00 9 PHE A C 4
ATOM 1795 O O . PHE A 1 9 ? 54.843 47.477 5.000 1.00 0.00 9 PHE A O 4
ATOM 1812 N N . ALA A 1 10 ? 56.880 48.275 4.449 1.00 0.00 10 ALA A N 4
ATOM 1813 C CA . ALA A 1 10 ? 57.016 47.498 3.229 1.00 0.00 10 ALA A CA 4
ATOM 1814 C C . ALA A 1 10 ? 56.979 46.004 3.541 1.00 0.00 10 ALA A C 4
ATOM 1815 O O . ALA A 1 10 ? 56.338 45.240 2.823 1.00 0.00 10 ALA A O 4
ATOM 1822 N N . LYS A 1 11 ? 57.646 45.598 4.627 1.00 0.00 11 LYS A N 4
ATOM 1823 C CA . LYS A 1 11 ? 57.615 44.232 5.114 1.00 0.00 11 LYS A CA 4
ATOM 1824 C C . LYS A 1 11 ? 56.219 43.878 5.623 1.00 0.00 11 LYS A C 4
ATOM 1825 O O . LYS A 1 11 ? 55.788 42.736 5.480 1.00 0.00 11 LYS A O 4
ATOM 1844 N N . GLY A 1 12 ? 55.509 44.853 6.202 1.00 0.00 12 GLY A N 4
ATOM 1845 C CA . GLY A 1 12 ? 54.152 44.652 6.677 1.00 0.00 12 GLY A CA 4
ATOM 1846 C C . GLY A 1 12 ? 53.151 44.658 5.532 1.00 0.00 12 GLY A C 4
ATOM 1847 O O . GLY A 1 12 ? 52.163 43.930 5.593 1.00 0.00 12 GLY A O 4
ATOM 1851 N N . VAL A 1 13 ? 53.443 45.403 4.459 1.00 0.00 13 VAL A N 4
ATOM 1852 C CA . VAL A 1 13 ? 52.789 45.174 3.182 1.00 0.00 13 VAL A CA 4
ATOM 1853 C C . VAL A 1 13 ? 53.611 44.129 2.426 1.00 0.00 13 VAL A C 4
ATOM 1854 O O . VAL A 1 13 ? 53.857 44.233 1.227 1.00 0.00 13 VAL A O 4
ATOM 1867 N N . GLY A 1 14 ? 54.042 43.115 3.178 1.00 0.00 14 GLY A N 4
ATOM 1868 C CA . GLY A 1 14 ? 54.783 41.961 2.708 1.00 0.00 14 GLY A CA 4
ATOM 1869 C C . GLY A 1 14 ? 54.318 40.740 3.497 1.00 0.00 14 GLY A C 4
ATOM 1870 O O . GLY A 1 14 ? 54.323 39.627 2.977 1.00 0.00 14 GLY A O 4
ATOM 1874 N N . LYS A 1 15 ? 53.880 40.966 4.742 1.00 0.00 15 LYS A N 4
ATOM 1875 C CA . LYS A 1 15 ? 53.205 39.966 5.548 1.00 0.00 15 LYS A CA 4
ATOM 1876 C C . LYS A 1 15 ? 51.716 39.990 5.216 1.00 0.00 15 LYS A C 4
ATOM 1877 O O . LYS A 1 15 ? 51.093 38.939 5.083 1.00 0.00 15 LYS A O 4
ATOM 1896 N N . ASP A 1 16 ? 51.158 41.198 5.064 1.00 0.00 16 ASP A N 4
ATOM 1897 C CA . ASP A 1 16 ? 49.789 41.403 4.616 1.00 0.00 16 ASP A CA 4
ATOM 1898 C C . ASP A 1 16 ? 49.613 40.899 3.182 1.00 0.00 16 ASP A C 4
ATOM 1899 O O . ASP A 1 16 ? 48.490 40.665 2.739 1.00 0.00 16 ASP A O 4
ATOM 1909 N N . LEU A 1 17 ? 50.728 40.727 2.464 1.00 0.00 17 LEU A N 4
ATOM 1910 C CA . LEU A 1 17 ? 50.767 40.218 1.112 1.00 0.00 17 LEU A CA 4
ATOM 1911 C C . LEU A 1 17 ? 50.842 38.703 1.197 1.00 0.00 17 LEU A C 4
ATOM 1912 O O . LEU A 1 17 ? 50.131 38.004 0.477 1.00 0.00 17 LEU A O 4
ATOM 1928 N N . VAL A 1 18 ? 51.690 38.204 2.105 1.00 0.00 18 VAL A N 4
ATOM 1929 C CA . VAL A 1 18 ? 51.719 36.786 2.406 1.00 0.00 18 VAL A CA 4
ATOM 1930 C C . VAL A 1 18 ? 50.381 36.387 3.028 1.00 0.00 18 VAL A C 4
ATOM 1931 O O . VAL A 1 18 ? 49.902 35.279 2.796 1.00 0.00 18 VAL A O 4
ATOM 1944 N N . LYS A 1 19 ? 49.765 37.305 3.783 1.00 0.00 19 LYS A N 4
ATOM 1945 C CA . LYS A 1 19 ? 48.439 37.099 4.349 1.00 0.00 19 LYS A CA 4
ATOM 1946 C C . LYS A 1 19 ? 47.388 37.109 3.241 1.00 0.00 19 LYS A C 4
ATOM 1947 O O . LYS A 1 19 ? 46.380 36.411 3.328 1.00 0.00 19 LYS A O 4
ATOM 1966 N N . GLY A 1 20 ? 47.640 37.897 2.192 1.00 0.00 20 GLY A N 4
ATOM 1967 C CA . GLY A 1 20 ? 46.787 37.967 1.023 1.00 0.00 20 GLY A CA 4
ATOM 1968 C C . GLY A 1 20 ? 46.937 36.692 0.204 1.00 0.00 20 GLY A C 4
ATOM 1969 O O . GLY A 1 20 ? 45.942 36.084 -0.186 1.00 0.00 20 GLY A O 4
ATOM 1973 N N . ALA A 1 21 ? 48.187 36.278 -0.031 1.00 0.00 21 ALA A N 4
ATOM 1974 C CA . ALA A 1 21 ? 48.491 35.029 -0.702 1.00 0.00 21 ALA A CA 4
ATOM 1975 C C . ALA A 1 21 ? 48.028 33.837 0.130 1.00 0.00 21 ALA A C 4
ATOM 1976 O O . ALA A 1 21 ? 47.661 32.808 -0.433 1.00 0.00 21 ALA A O 4
ATOM 1983 N N . ALA A 1 22 ? 48.037 33.976 1.462 1.00 0.00 22 ALA A N 4
ATOM 1984 C CA . ALA A 1 22 ? 47.646 32.898 2.361 1.00 0.00 22 ALA A CA 4
ATOM 1985 C C . ALA A 1 22 ? 46.210 32.446 2.097 1.00 0.00 22 ALA A C 4
ATOM 1986 O O . ALA A 1 22 ? 45.885 31.280 2.314 1.00 0.00 22 ALA A O 4
ATOM 1993 N N . GLN A 1 23 ? 45.363 33.364 1.618 1.00 0.00 23 GLN A N 4
ATOM 1994 C CA . GLN A 1 23 ? 43.981 33.084 1.271 1.00 0.00 23 GLN A CA 4
ATOM 1995 C C . GLN A 1 23 ? 43.889 31.942 0.258 1.00 0.00 23 GLN A C 4
ATOM 1996 O O . GLN A 1 23 ? 42.984 31.115 0.344 1.00 0.00 23 GLN A O 4
ATOM 2010 N N . GLY A 1 24 ? 44.828 31.890 -0.695 1.00 0.00 24 GLY A N 4
ATOM 2011 C CA . GLY A 1 24 ? 44.848 30.866 -1.721 1.00 0.00 24 GLY A CA 4
ATOM 2012 C C . GLY A 1 24 ? 46.200 30.888 -2.416 1.00 0.00 24 GLY A C 4
ATOM 2013 O O . GLY A 1 24 ? 46.335 31.471 -3.489 1.00 0.00 24 GLY A O 4
ATOM 2017 N N . VAL A 1 25 ? 47.203 30.263 -1.789 1.00 0.00 25 VAL A N 4
ATOM 2018 C CA . VAL A 1 25 ? 48.569 30.279 -2.274 1.00 0.00 25 VAL A CA 4
ATOM 2019 C C . VAL A 1 25 ? 48.653 29.657 -3.664 1.00 0.00 25 VAL A C 4
ATOM 2020 O O . VAL A 1 25 ? 49.249 30.235 -4.569 1.00 0.00 25 VAL A O 4
ATOM 2033 N N . LEU A 1 26 ? 48.026 28.489 -3.828 1.00 0.00 26 LEU A N 4
ATOM 2034 C CA . LEU A 1 26 ? 47.936 27.793 -5.100 1.00 0.00 26 LEU A CA 4
ATOM 2035 C C . LEU A 1 26 ? 47.244 28.672 -6.139 1.00 0.00 26 LEU A C 4
ATOM 2036 O O . LEU A 1 26 ? 47.651 28.694 -7.299 1.00 0.00 26 LEU A O 4
ATOM 2052 N N . SER A 1 27 ? 46.206 29.404 -5.719 1.00 0.00 27 SER A N 4
ATOM 2053 C CA . SER A 1 27 ? 45.487 30.321 -6.585 1.00 0.00 27 SER A CA 4
ATOM 2054 C C . SER A 1 27 ? 46.371 31.506 -6.971 1.00 0.00 27 SER A C 4
ATOM 2055 O O . SER A 1 27 ? 46.326 31.954 -8.115 1.00 0.00 27 SER A O 4
ATOM 2063 N N . THR A 1 28 ? 47.176 32.009 -6.027 1.00 0.00 28 THR A N 4
ATOM 2064 C CA . THR A 1 28 ? 48.072 33.126 -6.278 1.00 0.00 28 THR A CA 4
ATOM 2065 C C . THR A 1 28 ? 49.151 32.738 -7.288 1.00 0.00 28 THR A C 4
ATOM 2066 O O . THR A 1 28 ? 49.516 33.550 -8.135 1.00 0.00 28 THR A O 4
ATOM 2077 N N . VAL A 1 29 ? 49.646 31.496 -7.216 1.00 0.00 29 VAL A N 4
ATOM 2078 C CA . VAL A 1 29 ? 50.597 30.965 -8.178 1.00 0.00 29 VAL A CA 4
ATOM 2079 C C . VAL A 1 29 ? 49.974 30.920 -9.575 1.00 0.00 29 VAL A C 4
ATOM 2080 O O . VAL A 1 29 ? 50.682 31.079 -10.568 1.00 0.00 29 VAL A O 4
ATOM 2093 N N . SER A 1 30 ? 48.653 30.727 -9.656 1.00 0.00 30 SER A N 4
ATOM 2094 C CA . SER A 1 30 ? 47.930 30.744 -10.916 1.00 0.00 30 SER A CA 4
ATOM 2095 C C . SER A 1 30 ? 47.637 32.181 -11.326 1.00 0.00 30 SER A C 4
ATOM 2096 O O . SER A 1 30 ? 48.014 32.615 -12.414 1.00 0.00 30 SER A O 4
ATOM 2104 N N . CYS A 1 31 ? 46.974 32.911 -10.427 1.00 0.00 31 CYS A N 4
ATOM 2105 C CA . CYS A 1 31 ? 46.678 34.327 -10.568 1.00 0.00 31 CYS A CA 4
ATOM 2106 C C . CYS A 1 31 ? 47.953 35.155 -10.753 1.00 0.00 31 CYS A C 4
ATOM 2107 O O . CYS A 1 31 ? 47.877 36.331 -11.103 1.00 0.00 31 CYS A O 4
ATOM 2114 N N . LYS A 1 32 ? 49.122 34.551 -10.510 1.00 0.00 32 LYS A N 4
ATOM 2115 C CA . LYS A 1 32 ? 50.406 35.222 -10.542 1.00 0.00 32 LYS A CA 4
ATOM 2116 C C . LYS A 1 32 ? 50.826 35.462 -11.989 1.00 0.00 32 LYS A C 4
ATOM 2117 O O . LYS A 1 32 ? 51.330 36.533 -12.316 1.00 0.00 32 LYS A O 4
ATOM 2136 N N . LEU A 1 33 ? 50.624 34.451 -12.841 1.00 0.00 33 LEU A N 4
ATOM 2137 C CA . LEU A 1 33 ? 50.911 34.507 -14.267 1.00 0.00 33 LEU A CA 4
ATOM 2138 C C . LEU A 1 33 ? 50.406 35.816 -14.874 1.00 0.00 33 LEU A C 4
ATOM 2139 O O . LEU A 1 33 ? 51.185 36.555 -15.474 1.00 0.00 33 LEU A O 4
ATOM 2155 N N . ALA A 1 34 ? 49.113 36.113 -14.696 1.00 0.00 34 ALA A N 4
ATOM 2156 C CA . ALA A 1 34 ? 48.522 37.371 -15.129 1.00 0.00 34 ALA A CA 4
ATOM 2157 C C . ALA A 1 34 ? 48.800 38.489 -14.133 1.00 0.00 34 ALA A C 4
ATOM 2158 O O . ALA A 1 34 ? 48.885 39.661 -14.496 1.00 0.00 34 ALA A O 4
ATOM 2165 N N . LYS A 1 35 ? 48.957 38.087 -12.877 1.00 0.00 35 LYS A N 4
ATOM 2166 C CA . LYS A 1 35 ? 49.304 38.921 -11.747 1.00 0.00 35 LYS A CA 4
ATOM 2167 C C . LYS A 1 35 ? 48.204 39.933 -11.454 1.00 0.00 35 LYS A C 4
ATOM 2168 O O . LYS A 1 35 ? 48.325 41.111 -11.787 1.00 0.00 35 LYS A O 4
ATOM 2187 N N . THR A 1 36 ? 47.156 39.463 -10.775 1.00 0.00 36 THR A N 4
ATOM 2188 C CA . THR A 1 36 ? 46.208 40.329 -10.097 1.00 0.00 36 THR A CA 4
ATOM 2189 C C . THR A 1 36 ? 46.013 39.857 -8.654 1.00 0.00 36 THR A C 4
ATOM 2190 O O . THR A 1 36 ? 45.067 40.281 -7.992 1.00 0.00 36 THR A O 4
ATOM 2201 N N . CYS A 1 37 ? 46.927 39.008 -8.155 1.00 0.00 37 CYS A N 4
ATOM 2202 C CA . CYS A 1 37 ? 46.951 38.605 -6.757 1.00 0.00 37 CYS A CA 4
ATOM 2203 C C . CYS A 1 37 ? 48.362 38.781 -6.205 1.00 0.00 37 CYS A C 4
ATOM 2204 O O . CYS A 1 37 ? 48.535 39.464 -5.198 1.00 0.00 37 CYS A O 4
ATOM 2213 N N . GLY A 1 1 ? 63.688 53.510 14.552 1.00 0.00 1 GLY A N 5
ATOM 2214 C CA . GLY A 1 1 ? 63.930 54.550 13.539 1.00 0.00 1 GLY A CA 5
ATOM 2215 C C . GLY A 1 1 ? 65.302 55.198 13.698 1.00 0.00 1 GLY A C 5
ATOM 2216 O O . GLY A 1 1 ? 66.010 54.910 14.661 1.00 0.00 1 GLY A O 5
ATOM 2222 N N . ILE A 1 2 ? 65.696 56.079 12.769 1.00 0.00 2 ILE A N 5
ATOM 2223 C CA . ILE A 1 2 ? 64.935 56.470 11.591 1.00 0.00 2 ILE A CA 5
ATOM 2224 C C . ILE A 1 2 ? 65.104 55.426 10.483 1.00 0.00 2 ILE A C 5
ATOM 2225 O O . ILE A 1 2 ? 64.232 55.269 9.632 1.00 0.00 2 ILE A O 5
ATOM 2241 N N . LEU A 1 3 ? 66.229 54.704 10.496 1.00 0.00 3 LEU A N 5
ATOM 2242 C CA . LEU A 1 3 ? 66.572 53.725 9.482 1.00 0.00 3 LEU A CA 5
ATOM 2243 C C . LEU A 1 3 ? 65.610 52.537 9.471 1.00 0.00 3 LEU A C 5
ATOM 2244 O O . LEU A 1 3 ? 65.439 51.901 8.432 1.00 0.00 3 LEU A O 5
ATOM 2260 N N . ASP A 1 4 ? 65.010 52.220 10.622 1.00 0.00 4 ASP A N 5
ATOM 2261 C CA . ASP A 1 4 ? 64.123 51.085 10.780 1.00 0.00 4 ASP A CA 5
ATOM 2262 C C . ASP A 1 4 ? 62.687 51.497 10.487 1.00 0.00 4 ASP A C 5
ATOM 2263 O O . ASP A 1 4 ? 61.813 50.640 10.370 1.00 0.00 4 ASP A O 5
ATOM 2273 N N . THR A 1 5 ? 62.436 52.808 10.405 1.00 0.00 5 THR A N 5
ATOM 2274 C CA . THR A 1 5 ? 61.094 53.329 10.268 1.00 0.00 5 THR A CA 5
ATOM 2275 C C . THR A 1 5 ? 60.459 52.820 8.977 1.00 0.00 5 THR A C 5
ATOM 2276 O O . THR A 1 5 ? 59.368 52.257 9.003 1.00 0.00 5 THR A O 5
ATOM 2287 N N . LEU A 1 6 ? 61.153 53.013 7.851 1.00 0.00 6 LEU A N 5
ATOM 2288 C CA . LEU A 1 6 ? 60.706 52.550 6.550 1.00 0.00 6 LEU A CA 5
ATOM 2289 C C . LEU A 1 6 ? 60.648 51.025 6.512 1.00 0.00 6 LEU A C 5
ATOM 2290 O O . LEU A 1 6 ? 59.744 50.459 5.900 1.00 0.00 6 LEU A O 5
ATOM 2306 N N . LYS A 1 7 ? 61.608 50.363 7.170 1.00 0.00 7 LYS A N 5
ATOM 2307 C CA . LYS A 1 7 ? 61.676 48.911 7.231 1.00 0.00 7 LYS A CA 5
ATOM 2308 C C . LYS A 1 7 ? 60.419 48.342 7.886 1.00 0.00 7 LYS A C 5
ATOM 2309 O O . LYS A 1 7 ? 59.907 47.314 7.449 1.00 0.00 7 LYS A O 5
ATOM 2328 N N . GLN A 1 8 ? 59.924 49.017 8.930 1.00 0.00 8 GLN A N 5
ATOM 2329 C CA . GLN A 1 8 ? 58.734 48.618 9.660 1.00 0.00 8 GLN A CA 5
ATOM 2330 C C . GLN A 1 8 ? 57.543 48.513 8.712 1.00 0.00 8 GLN A C 5
ATOM 2331 O O . GLN A 1 8 ? 56.9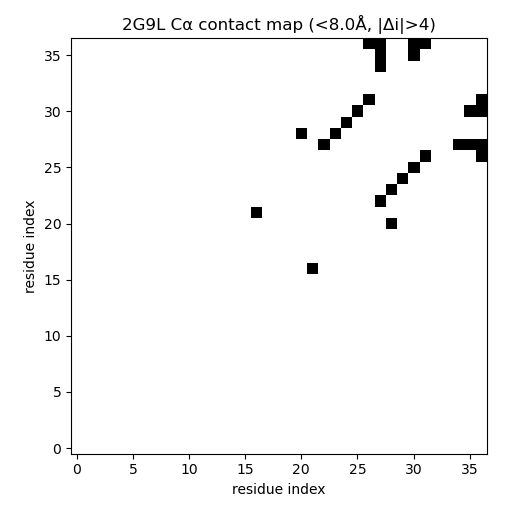09 47.463 8.629 1.00 0.00 8 GLN A O 5
ATOM 2345 N N . PHE A 1 9 ? 57.248 49.601 7.993 1.00 0.00 9 PHE A N 5
ATOM 2346 C CA . PHE A 1 9 ? 56.143 49.649 7.050 1.00 0.00 9 PHE A CA 5
ATOM 2347 C C . PHE A 1 9 ? 56.403 48.754 5.843 1.00 0.00 9 PHE A C 5
ATOM 2348 O O . PHE A 1 9 ? 55.466 48.156 5.318 1.00 0.00 9 PHE A O 5
ATOM 2365 N N . ALA A 1 10 ? 57.664 48.641 5.411 1.00 0.00 10 ALA A N 5
ATOM 2366 C CA . ALA A 1 10 ? 58.029 47.719 4.350 1.00 0.00 10 ALA A CA 5
ATOM 2367 C C . ALA A 1 10 ? 57.731 46.287 4.788 1.00 0.00 10 ALA A C 5
ATOM 2368 O O . ALA A 1 10 ? 57.190 45.505 4.010 1.00 0.00 10 ALA A O 5
ATOM 2375 N N . LYS A 1 11 ? 58.046 45.966 6.050 1.00 0.00 11 LYS A N 5
ATOM 2376 C CA . LYS A 1 11 ? 57.648 44.716 6.677 1.00 0.00 11 LYS A CA 5
ATOM 2377 C C . LYS A 1 11 ? 56.226 44.866 7.220 1.00 0.00 11 LYS A C 5
ATOM 2378 O O . LYS A 1 11 ? 55.972 44.628 8.400 1.00 0.00 11 LYS A O 5
ATOM 2397 N N . GLY A 1 12 ? 55.309 45.289 6.344 1.00 0.00 12 GLY A N 5
ATOM 2398 C CA . GLY A 1 12 ? 53.935 45.619 6.681 1.00 0.00 12 GLY A CA 5
ATOM 2399 C C . GLY A 1 12 ? 53.065 45.860 5.459 1.00 0.00 12 GLY A C 5
ATOM 2400 O O . GLY A 1 12 ? 52.007 45.251 5.314 1.00 0.00 12 GLY A O 5
ATOM 2404 N N . VAL A 1 13 ? 53.609 46.650 4.524 1.00 0.00 13 VAL A N 5
ATOM 2405 C CA . VAL A 1 13 ? 53.381 46.400 3.117 1.00 0.00 13 VAL A CA 5
ATOM 2406 C C . VAL A 1 13 ? 54.316 45.256 2.714 1.00 0.00 13 VAL A C 5
ATOM 2407 O O . VAL A 1 13 ? 54.737 45.150 1.565 1.00 0.00 13 VAL A O 5
ATOM 2420 N N . GLY A 1 14 ? 54.636 44.394 3.688 1.00 0.00 14 GLY A N 5
ATOM 2421 C CA . GLY A 1 14 ? 55.288 43.120 3.492 1.00 0.00 14 GLY A CA 5
ATOM 2422 C C . GLY A 1 14 ? 54.441 42.041 4.157 1.00 0.00 14 GLY A C 5
ATOM 2423 O O . GLY A 1 14 ? 54.465 40.893 3.726 1.00 0.00 14 GLY A O 5
ATOM 2427 N N . LYS A 1 15 ? 53.677 42.420 5.190 1.00 0.00 15 LYS A N 5
ATOM 2428 C CA . LYS A 1 15 ? 52.716 41.556 5.851 1.00 0.00 15 LYS A CA 5
ATOM 2429 C C . LYS A 1 15 ? 51.419 41.508 5.053 1.00 0.00 15 LYS A C 5
ATOM 2430 O O . LYS A 1 15 ? 50.721 40.497 5.075 1.00 0.00 15 LYS A O 5
ATOM 2449 N N . ASP A 1 16 ? 51.103 42.595 4.343 1.00 0.00 16 ASP A N 5
ATOM 2450 C CA . ASP A 1 16 ? 49.987 42.628 3.416 1.00 0.00 16 ASP A CA 5
ATOM 2451 C C . ASP A 1 16 ? 50.316 41.785 2.183 1.00 0.00 16 ASP A C 5
ATOM 2452 O O . ASP A 1 16 ? 49.412 41.263 1.533 1.00 0.00 16 ASP A O 5
ATOM 2462 N N . LEU A 1 17 ? 51.610 41.656 1.864 1.00 0.00 17 LEU A N 5
ATOM 2463 C CA . LEU A 1 17 ? 52.100 40.883 0.746 1.00 0.00 17 LEU A CA 5
ATOM 2464 C C . LEU A 1 17 ? 52.357 39.469 1.223 1.00 0.00 17 LEU A C 5
ATOM 2465 O O . LEU A 1 17 ? 52.000 38.514 0.535 1.00 0.00 17 LEU A O 5
ATOM 2481 N N . VAL A 1 18 ? 52.965 39.338 2.409 1.00 0.00 18 VAL A N 5
ATOM 2482 C CA . VAL A 1 18 ? 53.111 38.018 2.991 1.00 0.00 18 VAL A CA 5
ATOM 2483 C C . VAL A 1 18 ? 51.724 37.481 3.343 1.00 0.00 18 VAL A C 5
ATOM 2484 O O . VAL A 1 18 ? 51.505 36.271 3.320 1.00 0.00 18 VAL A O 5
ATOM 2497 N N . LYS A 1 19 ? 50.779 38.3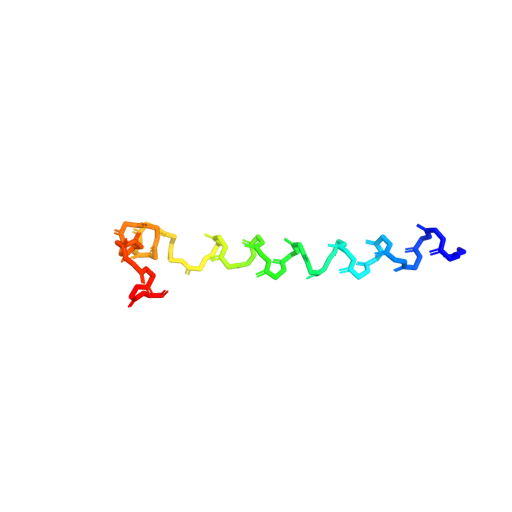87 3.620 1.00 0.00 19 LYS A N 5
ATOM 2498 C CA . LYS A 1 19 ? 49.387 38.037 3.853 1.00 0.00 19 LYS A CA 5
ATOM 2499 C C . LYS A 1 19 ? 48.729 37.638 2.535 1.00 0.00 19 LYS A C 5
ATOM 2500 O O . LYS A 1 19 ? 47.904 36.728 2.498 1.00 0.00 19 LYS A O 5
ATOM 2519 N N . GLY A 1 20 ? 49.113 38.325 1.454 1.00 0.00 20 GLY A N 5
ATOM 2520 C CA . GLY A 1 20 ? 48.626 38.071 0.112 1.00 0.00 20 GLY A CA 5
ATOM 2521 C C . GLY A 1 20 ? 49.201 36.763 -0.414 1.00 0.00 20 GLY A C 5
ATOM 2522 O O . GLY A 1 20 ? 48.483 35.966 -1.013 1.00 0.00 20 GLY A O 5
ATOM 2526 N N . ALA A 1 21 ? 50.493 36.530 -0.159 1.00 0.00 21 ALA A N 5
ATOM 2527 C CA . ALA A 1 21 ? 51.119 35.250 -0.427 1.00 0.00 21 ALA A CA 5
ATOM 2528 C C . ALA A 1 21 ? 50.476 34.169 0.436 1.00 0.00 21 ALA A C 5
ATOM 2529 O O . ALA A 1 21 ? 50.321 33.034 -0.011 1.00 0.00 21 ALA A O 5
ATOM 2536 N N . ALA A 1 22 ? 50.095 34.532 1.666 1.00 0.00 22 ALA A N 5
ATOM 2537 C CA . ALA A 1 22 ? 49.468 33.613 2.601 1.00 0.00 22 ALA A CA 5
ATOM 2538 C C . ALA A 1 22 ? 47.945 33.620 2.460 1.00 0.00 22 ALA A C 5
ATOM 2539 O O . ALA A 1 22 ? 47.237 33.352 3.430 1.00 0.00 22 ALA A O 5
ATOM 2546 N N . GLN A 1 23 ? 47.437 33.920 1.259 1.00 0.00 23 GLN A N 5
ATOM 2547 C CA . GLN A 1 23 ? 46.011 33.943 0.984 1.00 0.00 23 GLN A CA 5
ATOM 2548 C C . GLN A 1 23 ? 45.550 32.554 0.553 1.00 0.00 23 GLN A C 5
ATOM 2549 O O . GLN A 1 23 ? 44.697 31.952 1.202 1.00 0.00 23 GLN A O 5
ATOM 2563 N N . GLY A 1 24 ? 46.116 32.056 -0.551 1.00 0.00 24 GLY A N 5
ATOM 2564 C CA . GLY A 1 24 ? 45.764 30.766 -1.113 1.00 0.00 24 GLY A CA 5
ATOM 2565 C C . GLY A 1 24 ? 46.698 30.467 -2.277 1.00 0.00 24 GLY A C 5
ATOM 2566 O O . GLY A 1 24 ? 46.337 30.688 -3.431 1.00 0.00 24 GLY A O 5
ATOM 2570 N N . VAL A 1 25 ? 47.902 29.980 -1.961 1.00 0.00 25 VAL A N 5
ATOM 2571 C CA . VAL A 1 25 ? 48.948 29.724 -2.939 1.00 0.00 25 VAL A CA 5
ATOM 2572 C C . VAL A 1 25 ? 48.436 28.785 -4.025 1.00 0.00 25 VAL A C 5
ATOM 2573 O O . VAL A 1 25 ? 48.545 29.089 -5.211 1.00 0.00 25 VAL A O 5
ATOM 2586 N N . LEU A 1 26 ? 47.873 27.648 -3.604 1.00 0.00 26 LEU A N 5
ATOM 2587 C CA . LEU A 1 26 ? 47.296 26.651 -4.489 1.00 0.00 26 LEU A CA 5
ATOM 2588 C C . LEU A 1 26 ? 46.244 27.273 -5.408 1.00 0.00 26 LEU A C 5
ATOM 2589 O O . LEU A 1 26 ? 46.083 26.831 -6.544 1.00 0.00 26 LEU A O 5
ATOM 2605 N N . SER A 1 27 ? 45.542 28.304 -4.923 1.00 0.00 27 SER A N 5
ATOM 2606 C CA . SER A 1 27 ? 44.549 29.026 -5.699 1.00 0.00 27 SER A CA 5
ATOM 2607 C C . SER A 1 27 ? 45.221 30.070 -6.587 1.00 0.00 27 SER A C 5
ATOM 2608 O O . SER A 1 27 ? 44.890 30.179 -7.766 1.00 0.00 27 SER A O 5
ATOM 2616 N N . THR A 1 28 ? 46.156 30.840 -6.016 1.00 0.00 28 THR A N 5
ATOM 2617 C CA . THR A 1 28 ? 46.832 31.922 -6.711 1.00 0.00 28 THR A CA 5
ATOM 2618 C C . THR A 1 28 ? 47.651 31.380 -7.879 1.00 0.00 28 THR A C 5
ATOM 2619 O O . THR A 1 28 ? 47.454 31.803 -9.016 1.00 0.00 28 THR A O 5
ATOM 2630 N N . VAL A 1 29 ? 48.568 30.450 -7.592 1.00 0.00 29 VAL A N 5
ATOM 2631 C CA . VAL A 1 29 ? 49.482 29.878 -8.568 1.00 0.00 29 VAL A CA 5
ATOM 2632 C C . VAL A 1 29 ? 48.751 29.404 -9.823 1.00 0.00 29 VAL A C 5
ATOM 2633 O O . VAL A 1 29 ? 49.280 29.507 -10.929 1.00 0.00 29 VAL A O 5
ATOM 2646 N N . SER A 1 30 ? 47.532 28.891 -9.642 1.00 0.00 30 SER A N 5
ATOM 2647 C CA . SER A 1 30 ? 46.722 28.368 -10.728 1.00 0.00 30 SER A CA 5
ATOM 2648 C C . SER A 1 30 ? 46.244 29.487 -11.645 1.00 0.00 30 SER A C 5
ATOM 2649 O O . SER A 1 30 ? 46.573 29.493 -12.830 1.00 0.00 30 SER A O 5
ATOM 2657 N N . CYS A 1 31 ? 45.475 30.434 -11.099 1.00 0.00 31 CYS A N 5
ATOM 2658 C CA . CYS A 1 31 ? 44.985 31.573 -11.860 1.00 0.00 31 CYS A CA 5
ATOM 2659 C C . CYS A 1 31 ? 46.118 32.503 -12.296 1.00 0.00 31 CYS A C 5
ATOM 2660 O O . CYS A 1 31 ? 45.847 33.516 -12.937 1.00 0.00 31 CYS A O 5
ATOM 2667 N N . LYS A 1 32 ? 47.377 32.173 -11.980 1.00 0.00 32 LYS A N 5
ATOM 2668 C CA . LYS A 1 32 ? 48.505 32.968 -12.444 1.00 0.00 32 LYS A CA 5
ATOM 2669 C C . LYS A 1 32 ? 48.980 32.431 -13.788 1.00 0.00 32 LYS A C 5
ATOM 2670 O O . LYS A 1 32 ? 50.163 32.157 -13.984 1.00 0.00 32 LYS A O 5
ATOM 2689 N N . LEU A 1 33 ? 48.032 32.306 -14.720 1.00 0.00 33 LEU A N 5
ATOM 2690 C CA . LEU A 1 33 ? 48.307 31.940 -16.099 1.00 0.00 33 LEU A CA 5
ATOM 2691 C C . LEU A 1 33 ? 48.875 33.166 -16.806 1.00 0.00 33 LEU A C 5
ATOM 2692 O O . LEU A 1 33 ? 50.021 33.155 -17.252 1.00 0.00 33 LEU A O 5
ATOM 2708 N N . ALA A 1 34 ? 48.072 34.234 -16.854 1.00 0.00 34 ALA A N 5
ATOM 2709 C CA . ALA A 1 34 ? 48.508 35.568 -17.227 1.00 0.00 34 ALA A CA 5
ATOM 2710 C C . ALA A 1 34 ? 47.987 36.536 -16.169 1.00 0.00 34 ALA A C 5
ATOM 2711 O O . ALA A 1 34 ? 47.440 37.588 -16.494 1.00 0.00 34 ALA A O 5
ATOM 2718 N N . LYS A 1 35 ? 48.138 36.141 -14.898 1.00 0.00 35 LYS A N 5
ATOM 2719 C CA . LYS A 1 35 ? 47.573 36.815 -13.746 1.00 0.00 35 LYS A CA 5
ATOM 2720 C C . LYS A 1 35 ? 46.089 37.099 -13.956 1.00 0.00 35 LYS A C 5
ATOM 2721 O O . LYS A 1 35 ? 45.658 38.251 -13.934 1.00 0.00 35 LYS A O 5
ATOM 2740 N N . THR A 1 36 ? 45.312 36.024 -14.132 1.00 0.00 36 THR A N 5
ATOM 2741 C CA . THR A 1 36 ? 43.862 36.086 -14.179 1.00 0.00 36 THR A CA 5
ATOM 2742 C C . THR A 1 36 ? 43.350 36.623 -12.847 1.00 0.00 36 THR A C 5
ATOM 2743 O O . THR A 1 36 ? 42.462 37.473 -12.822 1.00 0.00 36 THR A O 5
ATOM 2754 N N . CYS A 1 37 ? 43.949 36.158 -11.744 1.00 0.00 37 CYS A N 5
ATOM 2755 C CA . CYS A 1 37 ? 43.715 36.742 -10.434 1.00 0.00 37 CYS A CA 5
ATOM 2756 C C . CYS A 1 37 ? 44.379 38.115 -10.375 1.00 0.00 37 CYS A C 5
ATOM 2757 O O . CYS A 1 37 ? 43.716 39.090 -10.029 1.00 0.00 37 CYS A O 5
ATOM 2766 N N . GLY A 1 1 ? 66.064 54.200 11.526 1.00 0.00 1 GLY A N 6
ATOM 2767 C CA . GLY A 1 1 ? 65.959 55.382 10.655 1.00 0.00 1 GLY A CA 6
ATOM 2768 C C . GLY A 1 1 ? 64.783 55.289 9.689 1.00 0.00 1 GLY A C 6
ATOM 2769 O O . GLY A 1 1 ? 63.970 54.372 9.782 1.00 0.00 1 GLY A O 6
ATOM 2775 N N . ILE A 1 2 ? 64.705 56.246 8.758 1.00 0.00 2 ILE A N 6
ATOM 2776 C CA . ILE A 1 2 ? 63.668 56.299 7.741 1.00 0.00 2 ILE A CA 6
ATOM 2777 C C . ILE A 1 2 ? 63.713 55.030 6.883 1.00 0.00 2 ILE A C 6
ATOM 2778 O O . ILE A 1 2 ? 62.679 54.520 6.461 1.00 0.00 2 ILE A O 6
ATOM 2794 N N . LEU A 1 3 ? 64.917 54.497 6.653 1.00 0.00 3 LEU A N 6
ATOM 2795 C CA . LEU A 1 3 ? 65.120 53.289 5.876 1.00 0.00 3 LEU A CA 6
ATOM 2796 C C . LEU A 1 3 ? 64.622 52.046 6.610 1.00 0.00 3 LEU A C 6
ATOM 2797 O O . LEU A 1 3 ? 64.323 51.040 5.969 1.00 0.00 3 LEU A O 6
ATOM 2813 N N . ASP A 1 4 ? 64.541 52.106 7.944 1.00 0.00 4 ASP A N 6
ATOM 2814 C CA . ASP A 1 4 ? 64.003 51.036 8.759 1.00 0.00 4 ASP A CA 6
ATOM 2815 C C . ASP A 1 4 ? 62.509 51.271 8.922 1.00 0.00 4 ASP A C 6
ATOM 2816 O O . ASP A 1 4 ? 61.765 50.340 9.222 1.00 0.00 4 ASP A O 6
ATOM 2826 N N . THR A 1 5 ? 62.073 52.521 8.723 1.00 0.00 5 THR A N 6
ATOM 2827 C CA . THR A 1 5 ? 60.670 52.855 8.818 1.00 0.00 5 THR A CA 6
ATOM 2828 C C . THR A 1 5 ? 59.932 52.275 7.615 1.00 0.00 5 THR A C 6
ATOM 2829 O O . THR A 1 5 ? 58.878 51.662 7.766 1.00 0.00 5 THR A O 6
ATOM 2840 N N . LEU A 1 6 ? 60.516 52.447 6.424 1.00 0.00 6 LEU A N 6
ATOM 2841 C CA . LEU A 1 6 ? 60.039 51.832 5.200 1.00 0.00 6 LEU A CA 6
ATOM 2842 C C . LEU A 1 6 ? 60.131 50.312 5.308 1.00 0.00 6 LEU A C 6
ATOM 2843 O O . LEU A 1 6 ? 59.228 49.607 4.862 1.00 0.00 6 LEU A O 6
ATOM 2859 N N . LYS A 1 7 ? 61.218 49.811 5.908 1.00 0.00 7 LYS A N 6
ATOM 2860 C CA . LYS A 1 7 ? 61.439 48.394 6.120 1.00 0.00 7 LYS A CA 6
ATOM 2861 C C . LYS A 1 7 ? 60.312 47.795 6.959 1.00 0.00 7 LYS A C 6
ATOM 2862 O O . LYS A 1 7 ? 59.768 46.750 6.609 1.00 0.00 7 LYS A O 6
ATOM 2881 N N . GLN A 1 8 ? 59.960 48.467 8.060 1.00 0.00 8 GLN A N 6
ATOM 2882 C CA . GLN A 1 8 ? 58.889 48.054 8.947 1.00 0.00 8 GLN A CA 6
ATOM 2883 C C . GLN A 1 8 ? 57.565 48.030 8.191 1.00 0.00 8 GLN A C 6
ATOM 2884 O O . GLN A 1 8 ? 56.819 47.057 8.276 1.00 0.00 8 GLN A O 6
ATOM 2898 N N . PHE A 1 9 ? 57.288 49.104 7.445 1.00 0.00 9 PHE A N 6
ATOM 2899 C CA . PHE A 1 9 ? 56.099 49.216 6.619 1.00 0.00 9 PHE A CA 6
ATOM 2900 C C . PHE A 1 9 ? 56.096 48.142 5.534 1.00 0.00 9 PHE A C 6
ATOM 2901 O O . PHE A 1 9 ? 55.063 47.521 5.287 1.00 0.00 9 PHE A O 6
ATOM 2918 N N . ALA A 1 10 ? 57.251 47.915 4.899 1.00 0.00 10 ALA A N 6
ATOM 2919 C CA . ALA A 1 10 ? 57.406 46.868 3.903 1.00 0.00 10 ALA A CA 6
ATOM 2920 C C . ALA A 1 10 ? 57.210 45.498 4.547 1.00 0.00 10 ALA A C 6
ATOM 2921 O O . ALA A 1 10 ? 56.528 44.647 3.980 1.00 0.00 10 ALA A O 6
ATOM 2928 N N . LYS A 1 11 ? 57.771 45.303 5.748 1.00 0.00 11 LYS A N 6
ATOM 2929 C CA . LYS A 1 11 ? 57.514 44.119 6.554 1.00 0.00 11 LYS A CA 6
ATOM 2930 C C . LYS A 1 11 ? 56.196 44.298 7.308 1.00 0.00 11 LYS A C 6
ATOM 2931 O O . LYS A 1 11 ? 56.095 43.976 8.491 1.00 0.00 11 LYS A O 6
ATOM 2950 N N . GLY A 1 12 ? 55.184 44.814 6.604 1.00 0.00 12 GLY A N 6
ATOM 2951 C CA . GLY A 1 12 ? 53.839 45.003 7.115 1.00 0.00 12 GLY A CA 6
ATOM 2952 C C . GLY A 1 12 ? 52.858 45.036 5.954 1.00 0.00 12 GLY A C 6
ATOM 2953 O O . GLY A 1 12 ? 51.780 44.451 6.042 1.00 0.00 12 GLY A O 6
ATOM 2957 N N . VAL A 1 13 ? 53.283 45.629 4.833 1.00 0.00 13 VAL A N 6
ATOM 2958 C CA . VAL A 1 13 ? 52.753 45.266 3.532 1.00 0.00 13 VAL A CA 6
ATOM 2959 C C . VAL A 1 13 ? 53.632 44.139 2.990 1.00 0.00 13 VAL A C 6
ATOM 2960 O O . VAL A 1 13 ? 54.005 44.119 1.818 1.00 0.00 13 VAL A O 6
ATOM 2973 N N . GLY A 1 14 ? 53.977 43.210 3.885 1.00 0.00 14 GLY A N 6
ATOM 2974 C CA . GLY A 1 14 ? 54.791 42.043 3.614 1.00 0.00 14 GLY A CA 6
ATOM 2975 C C . GLY A 1 14 ? 54.090 40.820 4.190 1.00 0.00 14 GLY A C 6
ATOM 2976 O O . GLY A 1 14 ? 54.174 39.734 3.623 1.00 0.00 14 GLY A O 6
ATOM 2980 N N . LYS A 1 15 ? 53.374 41.011 5.304 1.00 0.00 15 LYS A N 6
ATOM 2981 C CA . LYS A 1 15 ? 52.539 39.984 5.903 1.00 0.00 15 LYS A CA 6
ATOM 2982 C C . LYS A 1 15 ? 51.125 40.052 5.334 1.00 0.00 15 LYS A C 6
ATOM 2983 O O . LYS A 1 15 ? 50.424 39.043 5.303 1.00 0.00 15 LYS A O 6
ATOM 3002 N N . ASP A 1 16 ? 50.720 41.233 4.852 1.00 0.00 16 ASP A N 6
ATOM 3003 C CA . ASP A 1 16 ? 49.523 41.387 4.044 1.00 0.00 16 ASP A CA 6
ATOM 3004 C C . ASP A 1 16 ? 49.759 40.763 2.667 1.00 0.00 16 ASP A C 6
ATOM 3005 O O . ASP A 1 16 ? 48.813 40.342 2.004 1.00 0.00 16 ASP A O 6
ATOM 3015 N N . LEU A 1 17 ? 51.02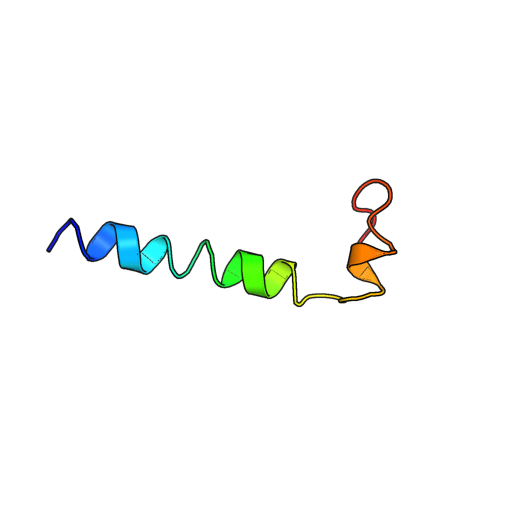8 40.714 2.245 1.00 0.00 17 LEU A N 6
ATOM 3016 C CA . LEU A 1 17 ? 51.455 40.240 0.950 1.00 0.00 17 LEU A CA 6
ATOM 3017 C C . LEU A 1 17 ? 51.720 38.747 1.054 1.00 0.00 17 LEU A C 6
ATOM 3018 O O . LEU A 1 17 ? 51.179 37.965 0.274 1.00 0.00 17 LEU A O 6
ATOM 3034 N N . VAL A 1 18 ? 52.530 38.354 2.045 1.00 0.00 18 VAL A N 6
ATOM 3035 C CA . VAL A 1 18 ? 52.750 36.946 2.320 1.00 0.00 18 VAL A CA 6
ATOM 3036 C C . VAL A 1 18 ? 51.437 36.327 2.795 1.00 0.00 18 VAL A C 6
ATOM 3037 O O . VAL A 1 18 ? 51.180 35.153 2.533 1.00 0.00 18 VAL A O 6
ATOM 3050 N N . LYS A 1 19 ? 50.590 37.130 3.450 1.00 0.00 19 LYS A N 6
ATOM 3051 C CA . LYS A 1 19 ? 49.255 36.708 3.844 1.00 0.00 19 LYS A CA 6
ATOM 3052 C C . LYS A 1 19 ? 48.398 36.481 2.603 1.00 0.00 19 LYS A C 6
ATOM 3053 O O . LYS A 1 19 ? 47.620 35.531 2.545 1.00 0.00 19 LYS A O 6
ATOM 3072 N N . GLY A 1 20 ? 48.557 37.361 1.609 1.00 0.00 20 GLY A N 6
ATOM 3073 C CA . GLY A 1 20 ? 47.825 37.315 0.359 1.00 0.00 20 GLY A CA 6
ATOM 3074 C C . GLY A 1 20 ? 48.291 36.128 -0.471 1.00 0.00 20 GLY A C 6
ATOM 3075 O O . GLY A 1 20 ? 47.473 35.392 -1.019 1.00 0.00 20 GLY A O 6
ATOM 3079 N N . ALA A 1 21 ? 49.611 35.928 -0.533 1.00 0.00 21 ALA A N 6
ATOM 3080 C CA . ALA A 1 21 ? 50.190 34.742 -1.135 1.00 0.00 21 ALA A CA 6
ATOM 3081 C C . ALA A 1 21 ? 49.756 33.499 -0.363 1.00 0.00 21 ALA A C 6
ATOM 3082 O O . ALA A 1 21 ? 49.544 32.446 -0.961 1.00 0.00 21 ALA A O 6
ATOM 3089 N N . ALA A 1 22 ? 49.612 33.632 0.960 1.00 0.00 22 ALA A N 6
ATOM 3090 C CA . ALA A 1 22 ? 49.214 32.529 1.822 1.00 0.00 22 ALA A CA 6
ATOM 3091 C C . ALA A 1 22 ? 47.701 32.307 1.817 1.00 0.00 22 ALA A C 6
ATOM 3092 O O . ALA A 1 22 ? 47.246 31.235 2.211 1.00 0.00 22 ALA A O 6
ATOM 3099 N N . GLN A 1 23 ? 46.921 33.308 1.387 1.00 0.00 23 GLN A N 6
ATOM 3100 C CA . GLN A 1 23 ? 45.469 33.242 1.381 1.00 0.00 23 GLN A CA 6
ATOM 3101 C C . GLN A 1 23 ? 44.985 32.068 0.532 1.00 0.00 23 GLN A C 6
ATOM 3102 O O . GLN A 1 23 ? 44.071 31.351 0.936 1.00 0.00 23 GLN A O 6
ATOM 3116 N N . GLY A 1 24 ? 45.605 31.867 -0.636 1.00 0.00 24 GLY A N 6
ATOM 3117 C CA . GLY A 1 24 ? 45.247 30.800 -1.549 1.00 0.00 24 GLY A CA 6
ATOM 3118 C C . GLY A 1 24 ? 46.444 30.515 -2.441 1.00 0.00 24 GLY A C 6
ATOM 3119 O O . GLY A 1 24 ? 46.497 30.979 -3.577 1.00 0.00 24 GLY A O 6
ATOM 3123 N N . VAL A 1 25 ? 47.416 29.770 -1.906 1.00 0.00 25 VAL A N 6
ATOM 3124 C CA . VAL A 1 25 ? 48.672 29.503 -2.585 1.00 0.00 25 VAL A CA 6
ATOM 3125 C C . VAL A 1 25 ? 48.403 28.806 -3.915 1.00 0.00 25 VAL A C 6
ATOM 3126 O O . VAL A 1 25 ? 48.894 29.238 -4.955 1.00 0.00 25 VAL A O 6
ATOM 3139 N N . LEU A 1 26 ? 47.614 27.728 -3.863 1.00 0.00 26 LEU A N 6
ATOM 3140 C CA . LEU A 1 26 ? 47.215 26.960 -5.030 1.00 0.00 26 LEU A CA 6
ATOM 3141 C C . LEU A 1 26 ? 46.514 27.858 -6.046 1.00 0.00 26 LEU A C 6
ATOM 3142 O O . LEU A 1 26 ? 46.794 27.772 -7.240 1.00 0.00 26 LEU A O 6
ATOM 3158 N N . SER A 1 27 ? 45.618 28.730 -5.569 1.00 0.00 27 SER A N 6
ATOM 3159 C CA . SER A 1 27 ? 44.937 29.698 -6.412 1.00 0.00 27 SER A CA 6
ATOM 3160 C C . SER A 1 27 ? 45.940 30.699 -6.975 1.00 0.00 27 SER A C 6
ATOM 3161 O O . SER A 1 27 ? 45.930 30.960 -8.177 1.00 0.00 27 SER A O 6
ATOM 3169 N N . THR A 1 28 ? 46.816 31.240 -6.119 1.00 0.00 28 THR A N 6
ATOM 3170 C CA . THR A 1 28 ? 47.842 32.174 -6.558 1.00 0.00 28 THR A CA 6
ATOM 3171 C C . THR A 1 28 ? 49.049 31.428 -7.122 1.00 0.00 28 THR A C 6
ATOM 3172 O O . THR A 1 28 ? 50.186 31.863 -6.951 1.00 0.00 28 THR A O 6
ATOM 3183 N N . VAL A 1 29 ? 48.800 30.310 -7.813 1.00 0.00 29 VAL A N 6
ATOM 3184 C CA . VAL A 1 29 ? 49.633 29.869 -8.921 1.00 0.00 29 VAL A CA 6
ATOM 3185 C C . VAL A 1 29 ? 49.077 30.463 -10.210 1.00 0.00 29 VAL A C 6
ATOM 3186 O O . VAL A 1 29 ? 49.829 30.944 -11.056 1.00 0.00 29 VAL A O 6
ATOM 3199 N N . SER A 1 30 ? 47.748 30.424 -10.345 1.00 0.00 30 SER A N 6
ATOM 3200 C CA . SER A 1 30 ? 47.046 30.967 -11.487 1.00 0.00 30 SER A CA 6
ATOM 3201 C C . SER A 1 30 ? 47.025 32.485 -11.417 1.00 0.00 30 SER A C 6
ATOM 3202 O O . SER A 1 30 ? 47.523 33.147 -12.326 1.00 0.00 30 SER A O 6
ATOM 3210 N N . CYS A 1 31 ? 46.458 33.036 -10.339 1.00 0.00 31 CYS A N 6
ATOM 3211 C CA . CYS A 1 31 ? 46.401 34.476 -10.171 1.00 0.00 31 CYS A CA 6
ATOM 3212 C C . CYS A 1 31 ? 47.743 35.030 -9.683 1.00 0.00 31 CYS A C 6
ATOM 3213 O O . CYS A 1 31 ? 47.754 35.970 -8.893 1.00 0.00 31 CYS A O 6
ATOM 3220 N N . LYS A 1 32 ? 48.871 34.503 -10.189 1.00 0.00 32 LYS A N 6
ATOM 3221 C CA . LYS A 1 32 ? 50.169 35.155 -10.028 1.00 0.00 32 LYS A CA 6
ATOM 3222 C C . LYS A 1 32 ? 50.380 36.272 -11.048 1.00 0.00 32 LYS A C 6
ATOM 3223 O O . LYS A 1 32 ? 50.583 37.421 -10.669 1.00 0.00 32 LYS A O 6
ATOM 3242 N N . LEU A 1 33 ? 50.426 35.877 -12.327 1.00 0.00 33 LEU A N 6
ATOM 3243 C CA . LEU A 1 33 ? 50.933 36.609 -13.483 1.00 0.00 33 LEU A CA 6
ATOM 3244 C C . LEU A 1 33 ? 50.789 38.122 -13.350 1.00 0.00 33 LEU A C 6
ATOM 3245 O O . LEU A 1 33 ? 49.983 38.753 -14.029 1.00 0.00 33 LEU A O 6
ATOM 3261 N N . ALA A 1 34 ? 51.617 38.677 -12.461 1.00 0.00 34 ALA A N 6
ATOM 3262 C CA . ALA A 1 34 ? 51.720 40.103 -12.167 1.00 0.00 34 ALA A CA 6
ATOM 3263 C C . ALA A 1 34 ? 50.443 40.592 -11.489 1.00 0.00 34 ALA A C 6
ATOM 3264 O O . ALA A 1 34 ? 49.762 41.486 -11.989 1.00 0.00 34 ALA A O 6
ATOM 3271 N N . LYS A 1 35 ? 50.118 39.960 -10.357 1.00 0.00 35 LYS A N 6
ATOM 3272 C CA . LYS A 1 35 ? 48.869 40.095 -9.644 1.00 0.00 35 LYS A CA 6
ATOM 3273 C C . LYS A 1 35 ? 49.125 40.017 -8.147 1.00 0.00 35 LYS A C 6
ATOM 3274 O O . LYS A 1 35 ? 48.701 40.898 -7.403 1.00 0.00 35 LYS A O 6
ATOM 3293 N N . THR A 1 36 ? 49.732 38.899 -7.726 1.00 0.00 36 THR A N 6
ATOM 3294 C CA . THR A 1 36 ? 49.641 38.366 -6.373 1.00 0.00 36 THR A CA 6
ATOM 3295 C C . THR A 1 36 ? 48.174 38.138 -6.000 1.00 0.00 36 THR A C 6
ATOM 3296 O O . THR A 1 36 ? 47.842 37.980 -4.827 1.00 0.00 36 THR A O 6
ATOM 3307 N N . CYS A 1 37 ? 47.305 38.111 -7.019 1.00 0.00 37 CYS A N 6
ATOM 3308 C CA . CYS A 1 37 ? 45.882 37.860 -6.893 1.00 0.00 37 CYS A CA 6
ATOM 3309 C C . CYS A 1 37 ? 45.136 39.119 -6.459 1.00 0.00 37 CYS A C 6
ATOM 3310 O O . CYS A 1 37 ? 44.238 39.560 -7.174 1.00 0.00 37 CYS A O 6
ATOM 3319 N N . GLY A 1 1 ? 64.669 54.041 13.742 1.00 0.00 1 GLY A N 7
ATOM 3320 C CA . GLY A 1 1 ? 64.422 54.989 12.643 1.00 0.00 1 GLY A CA 7
ATOM 3321 C C . GLY A 1 1 ? 65.634 55.874 12.364 1.00 0.00 1 GLY A C 7
ATOM 3322 O O . GLY A 1 1 ? 66.614 55.827 13.105 1.00 0.00 1 GLY A O 7
ATOM 3328 N N . ILE A 1 2 ? 65.590 56.690 11.302 1.00 0.00 2 ILE A N 7
ATOM 3329 C CA . ILE A 1 2 ? 64.487 56.795 10.360 1.00 0.00 2 ILE A CA 7
ATOM 3330 C C . ILE A 1 2 ? 64.582 55.702 9.295 1.00 0.00 2 ILE A C 7
ATOM 3331 O O . ILE A 1 2 ? 63.566 55.287 8.741 1.00 0.00 2 ILE A O 7
ATOM 3347 N N . LEU A 1 3 ? 65.800 55.232 9.008 1.00 0.00 3 LEU A N 7
ATOM 3348 C CA . LEU A 1 3 ? 66.049 54.255 7.962 1.00 0.00 3 LEU A CA 7
ATOM 3349 C C . LEU A 1 3 ? 65.448 52.887 8.286 1.00 0.00 3 LEU A C 7
ATOM 3350 O O . LEU A 1 3 ? 65.253 52.084 7.377 1.00 0.00 3 LEU A O 7
ATOM 3366 N N . ASP A 1 4 ? 65.175 52.607 9.566 1.00 0.00 4 ASP A N 7
ATOM 3367 C CA . ASP A 1 4 ? 64.592 51.354 10.004 1.00 0.00 4 ASP A CA 7
ATOM 3368 C C . ASP A 1 4 ? 63.074 51.466 10.007 1.00 0.00 4 ASP A C 7
ATOM 3369 O O . ASP A 1 4 ? 62.383 50.451 10.035 1.00 0.00 4 ASP A O 7
ATOM 3379 N N . THR A 1 5 ? 62.555 52.698 10.011 1.00 0.00 5 THR A N 7
ATOM 3380 C CA . THR A 1 5 ? 61.133 52.934 10.151 1.00 0.00 5 THR A CA 7
ATOM 3381 C C . THR A 1 5 ? 60.376 52.352 8.961 1.00 0.00 5 THR A C 7
ATOM 3382 O O . THR A 1 5 ? 59.379 51.655 9.138 1.00 0.00 5 THR A O 7
ATOM 3393 N N . LEU A 1 6 ? 60.861 52.633 7.747 1.00 0.00 6 LEU A N 7
ATOM 3394 C CA . LEU A 1 6 ? 60.306 52.087 6.523 1.00 0.00 6 LEU A CA 7
ATOM 3395 C C . LEU A 1 6 ? 60.432 50.564 6.510 1.00 0.00 6 LEU A C 7
ATOM 3396 O O . LEU A 1 6 ? 59.512 49.875 6.076 1.00 0.00 6 LEU A O 7
ATOM 3412 N N . LYS A 1 7 ? 61.569 50.045 6.989 1.00 0.00 7 LYS A N 7
ATOM 3413 C CA . LYS A 1 7 ? 61.844 48.617 7.031 1.00 0.00 7 LYS A CA 7
ATOM 3414 C C . LYS A 1 7 ? 60.845 47.910 7.943 1.00 0.00 7 LYS A C 7
ATOM 3415 O O . LYS A 1 7 ? 60.317 46.858 7.590 1.00 0.00 7 LYS A O 7
ATOM 3434 N N . GLN A 1 8 ? 60.588 48.503 9.113 1.00 0.00 8 GLN A N 7
ATOM 3435 C CA . GLN A 1 8 ? 59.634 48.015 10.092 1.00 0.00 8 GLN A CA 7
ATOM 3436 C C . GLN A 1 8 ? 58.252 47.883 9.461 1.00 0.00 8 GLN A C 7
ATOM 3437 O O . GLN A 1 8 ? 57.576 46.873 9.646 1.00 0.00 8 GLN A O 7
ATOM 3451 N N . PHE A 1 9 ? 57.844 48.908 8.707 1.00 0.00 9 PHE A N 7
ATOM 3452 C CA . PHE A 1 9 ? 56.562 48.930 8.024 1.00 0.00 9 PHE A CA 7
ATOM 3453 C C . PHE A 1 9 ? 56.588 48.062 6.769 1.00 0.00 9 PHE A C 7
ATOM 3454 O O . PHE A 1 9 ? 55.554 47.519 6.386 1.00 0.00 9 PHE A O 7
ATOM 3471 N N . ALA A 1 10 ? 57.756 47.922 6.131 1.00 0.00 10 ALA A N 7
ATOM 3472 C CA . ALA A 1 10 ? 57.894 47.099 4.941 1.00 0.00 10 ALA A CA 7
ATOM 3473 C C . ALA A 1 10 ? 57.610 45.634 5.261 1.00 0.00 10 ALA A C 7
ATOM 3474 O O . ALA A 1 10 ? 56.954 44.958 4.472 1.00 0.00 10 ALA A O 7
ATOM 3481 N N . LYS A 1 11 ? 58.071 45.153 6.423 1.00 0.00 11 LYS A N 7
ATOM 3482 C CA . LYS A 1 11 ? 57.740 43.822 6.917 1.00 0.00 11 LYS A CA 7
ATOM 3483 C C . LYS A 1 11 ? 56.391 43.856 7.640 1.00 0.00 11 LYS A C 7
ATOM 3484 O O . LYS A 1 11 ? 56.234 43.285 8.718 1.00 0.00 11 LYS A O 7
ATOM 3503 N N . GLY A 1 12 ? 55.420 44.540 7.028 1.00 0.00 12 GLY A N 7
ATOM 3504 C CA . GLY A 1 12 ? 54.110 44.805 7.595 1.00 0.00 12 GLY A CA 7
ATOM 3505 C C . GLY A 1 12 ? 53.082 45.203 6.547 1.00 0.00 12 GLY A C 7
ATOM 3506 O O . GLY A 1 12 ? 52.022 44.591 6.442 1.00 0.00 12 GLY A O 7
ATOM 3510 N N . VAL A 1 13 ? 53.474 46.163 5.700 1.00 0.00 13 VAL A N 7
ATOM 3511 C CA . VAL A 1 13 ? 53.008 46.220 4.333 1.00 0.00 13 VAL A CA 7
ATOM 3512 C C . VAL A 1 13 ? 53.609 45.023 3.582 1.00 0.00 13 VAL A C 7
ATOM 3513 O O . VAL A 1 13 ? 53.403 44.874 2.381 1.00 0.00 13 VAL A O 7
ATOM 3526 N N . GLY A 1 14 ? 54.330 44.153 4.308 1.00 0.00 14 GLY A N 7
ATOM 3527 C CA . GLY A 1 14 ? 54.908 42.922 3.812 1.00 0.00 14 GLY A CA 7
ATOM 3528 C C . GLY A 1 14 ? 54.207 41.736 4.466 1.00 0.00 14 GLY A C 7
ATOM 3529 O O . GLY A 1 14 ? 54.326 40.617 3.979 1.00 0.00 14 GLY A O 7
ATOM 3533 N N . LYS A 1 15 ? 53.465 41.984 5.553 1.00 0.00 15 LYS A N 7
ATOM 3534 C CA . LYS A 1 15 ? 52.582 41.008 6.169 1.00 0.00 15 LYS A CA 7
ATOM 3535 C C . LYS A 1 15 ? 51.195 41.116 5.543 1.00 0.00 15 LYS A C 7
ATOM 3536 O O . LYS A 1 15 ? 50.481 40.121 5.448 1.00 0.00 15 LYS A O 7
ATOM 3555 N N . ASP A 1 16 ? 50.829 42.321 5.091 1.00 0.00 16 ASP A N 7
ATOM 3556 C CA . ASP A 1 16 ? 49.669 42.533 4.243 1.00 0.00 16 ASP A CA 7
ATOM 3557 C C . ASP A 1 16 ? 49.940 41.945 2.857 1.00 0.00 16 ASP A C 7
ATOM 3558 O O . ASP A 1 16 ? 49.009 41.555 2.155 1.00 0.00 16 ASP A O 7
ATOM 3568 N N . LEU A 1 17 ? 51.221 41.882 2.476 1.00 0.00 17 LEU A N 7
ATOM 3569 C CA . LEU A 1 17 ? 51.680 41.366 1.204 1.00 0.00 17 LEU A CA 7
ATOM 3570 C C . LEU A 1 17 ? 51.926 39.874 1.347 1.00 0.00 17 LEU A C 7
ATOM 3571 O O . LEU A 1 17 ? 51.470 39.093 0.515 1.00 0.00 17 LEU A O 7
ATOM 3587 N N . VAL A 1 18 ? 52.623 39.477 2.421 1.00 0.00 18 VAL A N 7
ATOM 3588 C CA . VAL A 1 18 ? 52.748 38.052 2.700 1.00 0.00 18 VAL A CA 7
ATOM 3589 C C . VAL A 1 18 ? 51.368 37.490 3.045 1.00 0.00 18 VAL A C 7
ATOM 3590 O O . VAL A 1 18 ? 51.102 36.316 2.796 1.00 0.00 18 VAL A O 7
ATOM 3603 N N . LYS A 1 19 ? 50.479 38.342 3.568 1.00 0.00 19 LYS A N 7
ATOM 3604 C CA . LYS A 1 19 ? 49.097 37.974 3.832 1.00 0.00 19 LYS A CA 7
ATOM 3605 C C . LYS A 1 19 ? 48.336 37.838 2.515 1.00 0.00 19 LYS A C 7
ATOM 3606 O O . LYS A 1 19 ? 47.505 36.945 2.361 1.00 0.00 19 LYS A O 7
ATOM 3625 N N . GLY A 1 20 ? 48.641 38.727 1.565 1.00 0.00 20 GLY A N 7
ATOM 3626 C CA . GLY A 1 20 ? 48.048 38.743 0.242 1.00 0.00 20 GLY A CA 7
ATOM 3627 C C . GLY A 1 20 ? 48.571 37.573 -0.581 1.00 0.00 20 GLY A C 7
ATOM 3628 O O . GLY A 1 20 ? 47.802 36.910 -1.273 1.00 0.00 20 GLY A O 7
ATOM 3632 N N . ALA A 1 21 ? 49.876 37.304 -0.479 1.00 0.00 21 ALA A N 7
ATOM 3633 C CA . ALA A 1 21 ? 50.467 36.110 -1.051 1.00 0.00 21 ALA A CA 7
ATOM 3634 C C . ALA A 1 21 ? 49.878 34.869 -0.389 1.00 0.00 21 ALA A C 7
ATOM 3635 O O . ALA A 1 21 ? 49.711 33.842 -1.044 1.00 0.00 21 ALA A O 7
ATOM 3642 N N . ALA A 1 22 ? 49.552 34.974 0.905 1.00 0.00 22 ALA A N 7
ATOM 3643 C CA . ALA A 1 22 ? 48.989 33.873 1.669 1.00 0.00 22 ALA A CA 7
ATOM 3644 C C . ALA A 1 22 ? 47.460 33.864 1.603 1.00 0.00 22 ALA A C 7
ATOM 3645 O O . ALA A 1 22 ? 46.810 33.345 2.509 1.00 0.00 22 ALA A O 7
ATOM 3652 N N . GLN A 1 23 ? 46.883 34.423 0.533 1.00 0.00 23 GLN A N 7
ATOM 3653 C CA . GLN A 1 23 ? 45.447 34.430 0.324 1.00 0.00 23 GLN A CA 7
ATOM 3654 C C . GLN A 1 23 ? 45.006 33.072 -0.217 1.00 0.00 23 GLN A C 7
ATOM 3655 O O . GLN A 1 23 ? 44.109 32.444 0.343 1.00 0.00 23 GLN A O 7
ATOM 3669 N N . GLY A 1 24 ? 45.642 32.624 -1.305 1.00 0.00 24 GLY A N 7
ATOM 3670 C CA . GLY A 1 24 ? 45.319 31.368 -1.953 1.00 0.00 24 GLY A CA 7
ATOM 3671 C C . GLY A 1 24 ? 46.442 31.015 -2.917 1.00 0.00 24 GLY A C 7
ATOM 3672 O O . GLY A 1 24 ? 46.315 31.226 -4.121 1.00 0.00 24 GLY A O 7
ATOM 3676 N N . VAL A 1 25 ? 47.548 30.495 -2.373 1.00 0.00 25 VAL A N 7
ATOM 3677 C CA . VAL A 1 25 ? 48.746 30.197 -3.138 1.00 0.00 25 VAL A CA 7
ATOM 3678 C C . VAL A 1 25 ? 48.424 29.191 -4.238 1.00 0.00 25 VAL A C 7
ATOM 3679 O O . VAL A 1 25 ? 48.637 29.469 -5.416 1.00 0.00 25 VAL A O 7
ATOM 3692 N N . LEU A 1 26 ? 47.903 28.027 -3.839 1.00 0.00 26 LEU A N 7
ATOM 3693 C CA . LEU A 1 26 ? 47.504 26.968 -4.748 1.00 0.00 26 LEU A CA 7
ATOM 3694 C C . LEU A 1 26 ? 46.434 27.463 -5.720 1.00 0.00 26 LEU A C 7
ATOM 3695 O O . LEU A 1 26 ? 46.399 27.028 -6.869 1.00 0.00 26 LEU A O 7
ATOM 3711 N N . SER A 1 27 ? 45.572 28.380 -5.266 1.00 0.00 27 SER A N 7
ATOM 3712 C CA . SER A 1 27 ? 44.547 28.978 -6.104 1.00 0.00 27 SER A CA 7
ATOM 3713 C C . SER A 1 27 ? 45.170 29.918 -7.134 1.00 0.00 27 SER A C 7
ATOM 3714 O O . SER A 1 27 ? 44.722 29.947 -8.279 1.00 0.00 27 SER A O 7
ATOM 3722 N N . THR A 1 28 ? 46.196 30.683 -6.738 1.00 0.00 28 THR A N 7
ATOM 3723 C CA . THR A 1 28 ? 46.830 31.631 -7.638 1.00 0.00 28 THR A CA 7
ATOM 3724 C C . THR A 1 28 ? 47.534 30.916 -8.791 1.00 0.00 28 THR A C 7
ATOM 3725 O O . THR A 1 28 ? 47.543 31.424 -9.910 1.00 0.00 28 THR A O 7
ATOM 3736 N N . VAL A 1 29 ? 48.112 29.738 -8.530 1.00 0.00 29 VAL A N 7
ATOM 3737 C CA . VAL A 1 29 ? 48.745 28.928 -9.556 1.00 0.00 29 VAL A CA 7
ATOM 3738 C C . VAL A 1 29 ? 47.798 28.731 -10.742 1.00 0.00 29 VAL A C 7
ATOM 3739 O O . VAL A 1 29 ? 48.252 28.613 -11.879 1.00 0.00 29 VAL A O 7
ATOM 3752 N N . SER A 1 30 ? 46.486 28.708 -10.478 1.00 0.00 30 SER A N 7
ATOM 3753 C CA . SER A 1 30 ? 45.483 28.426 -11.488 1.00 0.00 30 SER A CA 7
ATOM 3754 C C . SER A 1 30 ? 45.283 29.593 -12.444 1.00 0.00 30 SER A C 7
ATOM 3755 O O . SER A 1 30 ? 45.542 29.449 -13.638 1.00 0.00 30 SER A O 7
ATOM 3763 N N . CYS A 1 31 ? 44.844 30.746 -11.931 1.00 0.00 31 CYS A N 7
ATOM 3764 C CA . CYS A 1 31 ? 44.810 31.965 -12.725 1.00 0.00 31 CYS A CA 7
ATOM 3765 C C . CYS A 1 31 ? 46.173 32.227 -13.357 1.00 0.00 31 CYS A C 7
ATOM 3766 O O . CYS A 1 31 ? 46.255 32.864 -14.402 1.00 0.00 31 CYS A O 7
ATOM 3773 N N . LYS A 1 32 ? 47.242 31.745 -12.721 1.00 0.00 32 LYS A N 7
ATOM 3774 C CA . LYS A 1 32 ? 48.569 32.277 -12.918 1.00 0.00 32 LYS A CA 7
ATOM 3775 C C . LYS A 1 32 ? 49.168 31.742 -14.210 1.00 0.00 32 LYS A C 7
ATOM 3776 O O . LYS A 1 32 ? 50.162 31.018 -14.231 1.00 0.00 32 LYS A O 7
ATOM 3795 N N . LEU A 1 33 ? 48.525 32.161 -15.295 1.00 0.00 33 LEU A N 7
ATOM 3796 C CA . LEU A 1 33 ? 49.027 32.052 -16.654 1.00 0.00 33 LEU A CA 7
ATOM 3797 C C . LEU A 1 33 ? 49.873 33.288 -16.959 1.00 0.00 33 LEU A C 7
ATOM 3798 O O . LEU A 1 33 ? 51.027 33.162 -17.365 1.00 0.00 33 LEU A O 7
ATOM 3814 N N . ALA A 1 34 ? 49.298 34.478 -16.743 1.00 0.00 34 ALA A N 7
ATOM 3815 C CA . ALA A 1 34 ? 49.987 35.750 -16.918 1.00 0.00 34 ALA A CA 7
ATOM 3816 C C . ALA A 1 34 ? 49.416 36.844 -16.010 1.00 0.00 34 ALA A C 7
ATOM 3817 O O . ALA A 1 34 ? 49.894 37.976 -16.039 1.00 0.00 34 ALA A O 7
ATOM 3824 N N . LYS A 1 35 ? 48.403 36.509 -15.202 1.00 0.00 35 LYS A N 7
ATOM 3825 C CA . LYS A 1 35 ? 47.744 37.413 -14.280 1.00 0.00 35 LYS A CA 7
ATOM 3826 C C . LYS A 1 35 ? 48.429 37.437 -12.921 1.00 0.00 35 LYS A C 7
ATOM 3827 O O . LYS A 1 35 ? 48.611 38.514 -12.358 1.00 0.00 35 LYS A O 7
ATOM 3846 N N . THR A 1 36 ? 48.746 36.261 -12.366 1.00 0.00 36 THR A N 7
ATOM 3847 C CA . THR A 1 36 ? 48.992 36.123 -10.941 1.00 0.00 36 THR A CA 7
ATOM 3848 C C . THR A 1 36 ? 47.716 36.504 -10.177 1.00 0.00 36 THR A C 7
ATOM 3849 O O . THR A 1 36 ? 47.757 36.704 -8.966 1.00 0.00 36 THR A O 7
ATOM 3860 N N . CYS A 1 37 ? 46.582 36.611 -10.892 1.00 0.00 37 CYS A N 7
ATOM 3861 C CA . CYS A 1 37 ? 45.291 36.980 -10.321 1.00 0.00 37 CYS A CA 7
ATOM 3862 C C . CYS A 1 37 ? 45.250 38.482 -10.040 1.00 0.00 37 CYS A C 7
ATOM 3863 O O . CYS A 1 37 ? 46.288 39.141 -10.066 1.00 0.00 37 CYS A O 7
ATOM 3872 N N . GLY A 1 1 ? 65.987 53.236 12.464 1.00 0.00 1 GLY A N 8
ATOM 3873 C CA . GLY A 1 1 ? 66.227 54.284 11.459 1.00 0.00 1 GLY A CA 8
ATOM 3874 C C . GLY A 1 1 ? 65.197 54.258 10.336 1.00 0.00 1 GLY A C 8
ATOM 3875 O O . GLY A 1 1 ? 64.340 53.378 10.295 1.00 0.00 1 GLY A O 8
ATOM 3881 N N . ILE A 1 2 ? 65.289 55.229 9.421 1.00 0.00 2 ILE A N 8
ATOM 3882 C CA . ILE A 1 2 ? 64.409 55.321 8.268 1.00 0.00 2 ILE A CA 8
ATOM 3883 C C . ILE A 1 2 ? 64.634 54.115 7.347 1.00 0.00 2 ILE A C 8
ATOM 3884 O O . ILE A 1 2 ? 63.703 53.644 6.698 1.00 0.00 2 ILE A O 8
ATOM 3900 N N . LEU A 1 3 ? 65.860 53.576 7.330 1.00 0.00 3 LEU A N 8
ATOM 3901 C CA . LEU A 1 3 ? 66.188 52.363 6.598 1.00 0.00 3 LEU A CA 8
ATOM 3902 C C . LEU A 1 3 ? 65.442 51.150 7.153 1.00 0.00 3 LEU A C 8
ATOM 3903 O O . LEU A 1 3 ? 65.220 50.187 6.420 1.00 0.00 3 LEU A O 8
ATOM 3919 N N . ASP A 1 4 ? 65.075 51.178 8.439 1.00 0.00 4 ASP A N 8
ATOM 3920 C CA . ASP A 1 4 ? 64.354 50.101 9.082 1.00 0.00 4 ASP A CA 8
ATOM 3921 C C . ASP A 1 4 ? 62.863 50.358 8.931 1.00 0.00 4 ASP A C 8
ATOM 3922 O O . ASP A 1 4 ? 62.061 49.439 9.082 1.00 0.00 4 ASP A O 8
ATOM 3932 N N . THR A 1 5 ? 62.496 51.615 8.655 1.00 0.00 5 THR A N 8
ATOM 3933 C CA . THR A 1 5 ? 61.107 52.015 8.597 1.00 0.00 5 THR A CA 8
ATOM 3934 C C . THR A 1 5 ? 60.477 51.516 7.301 1.00 0.00 5 THR A C 8
ATOM 3935 O O . THR A 1 5 ? 59.378 50.966 7.315 1.00 0.00 5 THR A O 8
ATOM 3946 N N . LEU A 1 6 ? 61.190 51.700 6.184 1.00 0.00 6 LEU A N 8
ATOM 3947 C CA . LEU A 1 6 ? 60.780 51.202 4.883 1.00 0.00 6 LEU A CA 8
ATOM 3948 C C . LEU A 1 6 ? 60.638 49.682 4.924 1.00 0.00 6 LEU A C 8
ATOM 3949 O O . LEU A 1 6 ? 59.699 49.133 4.353 1.00 0.00 6 LEU A O 8
ATOM 3965 N N . LYS A 1 7 ? 61.566 49.010 5.615 1.00 0.00 7 LYS A N 8
ATOM 3966 C CA . LYS A 1 7 ? 61.542 47.569 5.799 1.00 0.00 7 LYS A CA 8
ATOM 3967 C C . LYS A 1 7 ? 60.320 47.169 6.624 1.00 0.00 7 LYS A C 8
ATOM 3968 O O . LYS A 1 7 ? 59.603 46.241 6.254 1.00 0.00 7 LYS A O 8
ATOM 3987 N N . GLN A 1 8 ? 60.084 47.876 7.734 1.00 0.00 8 GLN A N 8
ATOM 3988 C CA . GLN A 1 8 ? 58.940 47.655 8.601 1.00 0.00 8 GLN A CA 8
ATOM 3989 C C . GLN A 1 8 ? 57.645 47.909 7.837 1.00 0.00 8 GLN A C 8
ATOM 3990 O O . GLN A 1 8 ? 56.715 47.107 7.906 1.00 0.00 8 GLN A O 8
ATOM 4004 N N . PHE A 1 9 ? 57.596 49.023 7.099 1.00 0.00 9 PHE A N 8
ATOM 4005 C CA . PHE A 1 9 ? 56.461 49.366 6.261 1.00 0.00 9 PHE A CA 8
ATOM 4006 C C . PHE A 1 9 ? 56.248 48.293 5.196 1.00 0.00 9 PHE A C 8
ATOM 4007 O O . PHE A 1 9 ? 55.137 47.789 5.042 1.00 0.00 9 PHE A O 8
ATOM 4024 N N . ALA A 1 10 ? 57.315 47.941 4.471 1.00 0.00 10 ALA A N 8
ATOM 4025 C CA . ALA A 1 10 ? 57.273 46.916 3.441 1.00 0.00 10 ALA A CA 8
ATOM 4026 C C . ALA A 1 10 ? 56.969 45.543 4.037 1.00 0.00 10 ALA A C 8
ATOM 4027 O O . ALA A 1 10 ? 56.387 44.699 3.362 1.00 0.00 10 ALA A O 8
ATOM 4034 N N . LYS A 1 11 ? 57.355 45.320 5.299 1.00 0.00 11 LYS A N 8
ATOM 4035 C CA . LYS A 1 11 ? 57.073 44.088 6.008 1.00 0.00 11 LYS A CA 8
ATOM 4036 C C . LYS A 1 11 ? 55.591 44.010 6.363 1.00 0.00 11 LYS A C 8
ATOM 4037 O O . LYS A 1 11 ? 54.986 42.947 6.238 1.00 0.00 11 LYS A O 8
ATOM 4056 N N . GLY A 1 12 ? 55.007 45.133 6.797 1.00 0.00 12 GLY A N 8
ATOM 4057 C CA . GLY A 1 12 ? 53.598 45.195 7.142 1.00 0.00 12 GLY A CA 8
ATOM 4058 C C . GLY A 1 12 ? 52.728 45.375 5.909 1.00 0.00 12 GLY A C 8
ATOM 4059 O O . GLY A 1 12 ? 51.618 44.847 5.863 1.00 0.00 12 GLY A O 8
ATOM 4063 N N . VAL A 1 13 ? 53.256 46.049 4.885 1.00 0.00 13 VAL A N 8
ATOM 4064 C CA . VAL A 1 13 ? 52.734 45.918 3.542 1.00 0.00 13 VAL A CA 8
ATOM 4065 C C . VAL A 1 13 ? 53.498 44.774 2.882 1.00 0.00 13 VAL A C 8
ATOM 4066 O O . VAL A 1 13 ? 53.960 44.869 1.747 1.00 0.00 13 VAL A O 8
ATOM 4079 N N . GLY A 1 14 ? 53.638 43.683 3.639 1.00 0.00 14 GLY A N 8
ATOM 4080 C CA . GLY A 1 14 ? 54.289 42.462 3.214 1.00 0.00 14 GLY A CA 8
ATOM 4081 C C . GLY A 1 14 ? 53.535 41.271 3.788 1.00 0.00 14 GLY A C 8
ATOM 4082 O O . GLY A 1 14 ? 53.494 40.211 3.170 1.00 0.00 14 GLY A O 8
ATOM 4086 N N . LYS A 1 15 ? 52.916 41.458 4.960 1.00 0.00 15 LYS A N 8
ATOM 4087 C CA . LYS A 1 15 ? 52.052 40.455 5.562 1.00 0.00 15 LYS A CA 8
ATOM 4088 C C . LYS A 1 15 ? 50.619 40.628 5.066 1.00 0.00 15 LYS A C 8
ATOM 4089 O O . LYS A 1 15 ? 49.831 39.687 5.121 1.00 0.00 15 LYS A O 8
ATOM 4108 N N . ASP A 1 16 ? 50.295 41.820 4.554 1.00 0.00 16 ASP A N 8
ATOM 4109 C CA . ASP A 1 16 ? 49.067 42.057 3.818 1.00 0.00 16 ASP A CA 8
ATOM 4110 C C . ASP A 1 16 ? 49.175 41.413 2.435 1.00 0.00 16 ASP A C 8
ATOM 4111 O O . ASP A 1 16 ? 48.164 41.037 1.844 1.00 0.00 16 ASP A O 8
ATOM 4121 N N . LEU A 1 17 ? 50.407 41.292 1.924 1.00 0.00 17 LEU A N 8
ATOM 4122 C CA . LEU A 1 17 ? 50.711 40.746 0.619 1.00 0.00 17 LEU A CA 8
ATOM 4123 C C . LEU A 1 17 ? 50.921 39.251 0.765 1.00 0.00 17 LEU A C 8
ATOM 4124 O O . LEU A 1 17 ? 50.352 38.469 0.006 1.00 0.00 17 LEU A O 8
ATOM 4140 N N . VAL A 1 18 ? 51.739 38.859 1.751 1.00 0.00 18 VAL A N 8
ATOM 4141 C CA . VAL A 1 18 ? 51.910 37.449 2.047 1.00 0.00 18 VAL A CA 8
ATOM 4142 C C . VAL A 1 18 ? 50.595 36.902 2.599 1.00 0.00 18 VAL A C 8
ATOM 4143 O O . VAL A 1 18 ? 50.279 35.733 2.391 1.00 0.00 18 VAL A O 8
ATOM 4156 N N . LYS A 1 19 ? 49.809 37.765 3.256 1.00 0.00 19 LYS A N 8
ATOM 4157 C CA . LYS A 1 19 ? 48.470 37.420 3.710 1.00 0.00 19 LYS A CA 8
ATOM 4158 C C . LYS A 1 19 ? 47.540 37.276 2.508 1.00 0.00 19 LYS A C 8
ATOM 4159 O O . LYS A 1 19 ? 46.634 36.445 2.512 1.00 0.00 19 LYS A O 8
ATOM 4178 N N . GLY A 1 20 ? 47.779 38.088 1.475 1.00 0.00 20 GLY A N 8
ATOM 4179 C CA . GLY A 1 20 ? 47.037 38.044 0.231 1.00 0.00 20 GLY A CA 8
ATOM 4180 C C . GLY A 1 20 ? 47.411 36.788 -0.544 1.00 0.00 20 GLY A C 8
ATOM 4181 O O . GLY A 1 20 ? 46.535 36.084 -1.042 1.00 0.00 20 GLY A O 8
ATOM 4185 N N . ALA A 1 21 ? 48.714 36.498 -0.624 1.00 0.00 21 ALA A N 8
ATOM 4186 C CA . ALA A 1 21 ? 49.209 35.274 -1.224 1.00 0.00 21 ALA A CA 8
ATOM 4187 C C . ALA A 1 21 ? 48.782 34.060 -0.404 1.00 0.00 21 ALA A C 8
ATOM 4188 O O . ALA A 1 21 ? 48.587 32.982 -0.963 1.00 0.00 21 ALA A O 8
ATOM 4195 N N . ALA A 1 22 ? 48.627 34.234 0.915 1.00 0.00 22 ALA A N 8
ATOM 4196 C CA . ALA A 1 22 ? 48.230 33.147 1.799 1.00 0.00 22 ALA A CA 8
ATOM 4197 C C . ALA A 1 22 ? 46.808 32.669 1.503 1.00 0.00 22 ALA A C 8
ATOM 4198 O O . ALA A 1 22 ? 46.438 31.569 1.912 1.00 0.00 22 ALA A O 8
ATOM 4205 N N . GLN A 1 23 ? 46.019 33.482 0.790 1.00 0.00 23 GLN A N 8
ATOM 4206 C CA . GLN A 1 23 ? 44.662 33.145 0.398 1.00 0.00 23 GLN A CA 8
ATOM 4207 C C . GLN A 1 23 ? 44.628 31.826 -0.374 1.00 0.00 23 GLN A C 8
ATOM 4208 O O . GLN A 1 23 ? 43.739 31.006 -0.153 1.00 0.00 23 GLN A O 8
ATOM 4222 N N . GLY A 1 24 ? 45.599 31.619 -1.270 1.00 0.00 24 GLY A N 8
ATOM 4223 C CA . GLY A 1 24 ? 45.682 30.410 -2.067 1.00 0.00 24 GLY A CA 8
ATOM 4224 C C . GLY A 1 24 ? 47.021 30.381 -2.789 1.00 0.00 24 GLY A C 8
ATOM 4225 O O . GLY A 1 24 ? 47.089 30.678 -3.979 1.00 0.00 24 GLY A O 8
ATOM 4229 N N . VAL A 1 25 ? 48.084 30.030 -2.059 1.00 0.00 25 VAL A N 8
ATOM 4230 C CA . VAL A 1 25 ? 49.439 30.010 -2.577 1.00 0.00 25 VAL A CA 8
ATOM 4231 C C . VAL A 1 25 ? 49.529 29.165 -3.845 1.00 0.00 25 VAL A C 8
ATOM 4232 O O . VAL A 1 25 ? 50.176 29.556 -4.814 1.00 0.00 25 VAL A O 8
ATOM 4245 N N . LEU A 1 26 ? 48.856 28.011 -3.822 1.00 0.00 26 LEU A N 8
ATOM 4246 C CA . LEU A 1 26 ? 48.805 27.064 -4.923 1.00 0.00 26 LEU A CA 8
ATOM 4247 C C . LEU A 1 26 ? 48.284 27.719 -6.202 1.00 0.00 26 LEU A C 8
ATOM 4248 O O . LEU A 1 26 ? 48.758 27.395 -7.289 1.00 0.00 26 LEU A O 8
ATOM 4264 N N . SER A 1 27 ? 47.307 28.625 -6.077 1.00 0.00 27 SER A N 8
ATOM 4265 C CA . SER A 1 27 ? 46.732 29.334 -7.208 1.00 0.00 27 SER A CA 8
ATOM 4266 C C . SER A 1 27 ? 47.484 30.634 -7.487 1.00 0.00 27 SER A C 8
ATOM 4267 O O . SER A 1 27 ? 47.767 30.930 -8.646 1.00 0.00 27 SER A O 8
ATOM 4275 N N . THR A 1 28 ? 47.802 31.405 -6.437 1.00 0.00 28 THR A N 8
ATOM 4276 C CA . THR A 1 28 ? 48.491 32.684 -6.557 1.00 0.00 28 THR A CA 8
ATOM 4277 C C . THR A 1 28 ? 49.724 32.556 -7.444 1.00 0.00 28 THR A C 8
ATOM 4278 O O . THR A 1 28 ? 49.867 33.304 -8.408 1.00 0.00 28 THR A O 8
ATOM 4289 N N . VAL A 1 29 ? 50.606 31.609 -7.106 1.00 0.00 29 VAL A N 8
ATOM 4290 C CA . VAL A 1 29 ? 51.834 31.350 -7.843 1.00 0.00 29 VAL A CA 8
ATOM 4291 C C . VAL A 1 29 ? 51.563 31.233 -9.339 1.00 0.00 29 VAL A C 8
ATOM 4292 O O . VAL A 1 29 ? 52.395 31.622 -10.157 1.00 0.00 29 VAL A O 8
ATOM 4305 N N . SER A 1 30 ? 50.381 30.715 -9.680 1.00 0.00 30 SER A N 8
ATOM 4306 C CA . SER A 1 30 ? 49.946 30.547 -11.053 1.00 0.00 30 SER A CA 8
ATOM 4307 C C . SER A 1 30 ? 49.262 31.800 -11.572 1.00 0.00 30 SER A C 8
ATOM 4308 O O . SER A 1 30 ? 49.704 32.385 -12.559 1.00 0.00 30 SER A O 8
ATOM 4316 N N . CYS A 1 31 ? 48.171 32.192 -10.913 1.00 0.00 31 CYS A N 8
ATOM 4317 C CA . CYS A 1 31 ? 47.372 33.328 -11.333 1.00 0.00 31 CYS A CA 8
ATOM 4318 C C . CYS A 1 31 ? 48.186 34.620 -11.363 1.00 0.00 31 CYS A C 8
ATOM 4319 O O . CYS A 1 31 ? 47.664 35.642 -11.805 1.00 0.00 31 CYS A O 8
ATOM 4326 N N . LYS A 1 32 ? 49.426 34.616 -10.851 1.00 0.00 32 LYS A N 8
ATOM 4327 C CA . LYS A 1 32 ? 50.058 35.894 -10.541 1.00 0.00 32 LYS A CA 8
ATOM 4328 C C . LYS A 1 32 ? 50.608 36.604 -11.777 1.00 0.00 32 LYS A C 8
ATOM 4329 O O . LYS A 1 32 ? 51.548 37.391 -11.676 1.00 0.00 32 LYS A O 8
ATOM 4348 N N . LEU A 1 33 ? 49.980 36.370 -12.933 1.00 0.00 33 LEU A N 8
ATOM 4349 C CA . LEU A 1 33 ? 50.198 37.175 -14.124 1.00 0.00 33 LEU A CA 8
ATOM 4350 C C . LEU A 1 33 ? 49.830 38.625 -13.816 1.00 0.00 33 LEU A C 8
ATOM 4351 O O . LEU A 1 33 ? 50.549 39.543 -14.205 1.00 0.00 33 LEU A O 8
ATOM 4367 N N . ALA A 1 34 ? 48.725 38.817 -13.084 1.00 0.00 34 ALA A N 8
ATOM 4368 C CA . ALA A 1 34 ? 48.308 40.111 -12.571 1.00 0.00 34 ALA A CA 8
ATOM 4369 C C . ALA A 1 34 ? 47.705 39.938 -11.177 1.00 0.00 34 ALA A C 8
ATOM 4370 O O . ALA A 1 34 ? 46.657 40.508 -10.877 1.00 0.00 34 ALA A O 8
ATOM 4377 N N . LYS A 1 35 ? 48.378 39.145 -10.334 1.00 0.00 35 LYS A N 8
ATOM 4378 C CA . LYS A 1 35 ? 47.966 38.839 -8.973 1.00 0.00 35 LYS A CA 8
ATOM 4379 C C . LYS A 1 35 ? 46.495 38.413 -8.933 1.00 0.00 35 LYS A C 8
ATOM 4380 O O . LYS A 1 35 ? 45.718 38.901 -8.115 1.00 0.00 35 LYS A O 8
ATOM 4399 N N . THR A 1 36 ? 46.109 37.525 -9.855 1.00 0.00 36 THR A N 8
ATOM 4400 C CA . THR A 1 36 ? 44.716 37.180 -10.090 1.00 0.00 36 THR A CA 8
ATOM 4401 C C . THR A 1 36 ? 44.139 36.313 -8.968 1.00 0.00 36 THR A C 8
ATOM 4402 O O . THR A 1 36 ? 42.920 36.247 -8.822 1.00 0.00 36 THR A O 8
ATOM 4413 N N . CYS A 1 37 ? 44.996 35.676 -8.157 1.00 0.00 37 CYS A N 8
ATOM 4414 C CA . CYS A 1 37 ? 44.559 34.875 -7.018 1.00 0.00 37 CYS A CA 8
ATOM 4415 C C . CYS A 1 37 ? 45.456 35.143 -5.815 1.00 0.00 37 CYS A C 8
ATOM 4416 O O . CYS A 1 37 ? 46.573 35.624 -5.989 1.00 0.00 37 CYS A O 8
ATOM 4425 N N . GLY A 1 1 ? 68.624 58.125 9.164 1.00 0.00 1 GLY A N 9
ATOM 4426 C CA . GLY A 1 1 ? 67.551 58.481 10.107 1.00 0.00 1 GLY A CA 9
ATOM 4427 C C . GLY A 1 1 ? 66.361 57.533 10.009 1.00 0.00 1 GLY A C 9
ATOM 4428 O O . GLY A 1 1 ? 65.965 56.931 11.005 1.00 0.00 1 GLY A O 9
ATOM 4434 N N . ILE A 1 2 ? 65.795 57.409 8.803 1.00 0.00 2 ILE A N 9
ATOM 4435 C CA . ILE A 1 2 ? 64.648 56.560 8.534 1.00 0.00 2 ILE A CA 9
ATOM 4436 C C . ILE A 1 2 ? 65.092 55.107 8.367 1.00 0.00 2 ILE A C 9
ATOM 4437 O O . ILE A 1 2 ? 64.782 54.460 7.368 1.00 0.00 2 ILE A O 9
ATOM 4453 N N . LEU A 1 3 ? 65.826 54.599 9.361 1.00 0.00 3 LEU A N 9
ATOM 4454 C CA . LEU A 1 3 ? 66.450 53.290 9.312 1.00 0.00 3 LEU A CA 9
ATOM 4455 C C . LEU A 1 3 ? 65.476 52.194 9.723 1.00 0.00 3 LEU A C 9
ATOM 4456 O O . LEU A 1 3 ? 65.388 51.161 9.061 1.00 0.00 3 LEU A O 9
ATOM 4472 N N . ASP A 1 4 ? 64.754 52.423 10.821 1.00 0.00 4 ASP A N 9
ATOM 4473 C CA . ASP A 1 4 ? 63.740 51.518 11.322 1.00 0.00 4 ASP A CA 9
ATOM 4474 C C . ASP A 1 4 ? 62.396 51.881 10.703 1.00 0.00 4 ASP A C 9
ATOM 4475 O O . ASP A 1 4 ? 61.431 51.133 10.842 1.00 0.00 4 ASP A O 9
ATOM 4485 N N . THR A 1 5 ? 62.332 53.044 10.046 1.00 0.00 5 THR A N 9
ATOM 4486 C CA . THR A 1 5 ? 61.087 53.592 9.554 1.00 0.00 5 THR A CA 9
ATOM 4487 C C . THR A 1 5 ? 60.628 52.819 8.323 1.00 0.00 5 THR A C 9
ATOM 4488 O O . THR A 1 5 ? 59.545 52.238 8.328 1.00 0.00 5 THR A O 9
ATOM 4499 N N . LEU A 1 6 ? 61.460 52.803 7.277 1.00 0.00 6 LEU A N 9
ATOM 4500 C CA . LEU A 1 6 ? 61.207 52.012 6.084 1.00 0.00 6 LEU A CA 9
ATOM 4501 C C . LEU A 1 6 ? 61.051 50.538 6.454 1.00 0.00 6 LEU A C 9
ATOM 4502 O O . LEU A 1 6 ? 60.186 49.854 5.909 1.00 0.00 6 LEU A O 9
ATOM 4518 N N . LYS A 1 7 ? 61.880 50.060 7.389 1.00 0.00 7 LYS A N 9
ATOM 4519 C CA . LYS A 1 7 ? 61.854 48.697 7.882 1.00 0.00 7 LYS A CA 9
ATOM 4520 C C . LYS A 1 7 ? 60.484 48.344 8.456 1.00 0.00 7 LYS A C 9
ATOM 4521 O O . LYS A 1 7 ? 59.952 47.276 8.160 1.00 0.00 7 LYS A O 9
ATOM 4540 N N . GLN A 1 8 ? 59.911 49.241 9.267 1.00 0.00 8 GLN A N 9
ATOM 4541 C CA . GLN A 1 8 ? 58.607 49.044 9.874 1.00 0.00 8 GLN A CA 9
ATOM 4542 C C . GLN A 1 8 ? 57.546 48.851 8.794 1.00 0.00 8 GLN A C 9
ATOM 4543 O O . GLN A 1 8 ? 56.790 47.882 8.835 1.00 0.00 8 GLN A O 9
ATOM 4557 N N . PHE A 1 9 ? 57.503 49.773 7.827 1.00 0.00 9 PHE A N 9
ATOM 4558 C CA . PHE A 1 9 ? 56.567 49.710 6.718 1.00 0.00 9 PHE A CA 9
ATOM 4559 C C . PHE A 1 9 ? 56.861 48.513 5.819 1.00 0.00 9 PHE A C 9
ATOM 4560 O O . PHE A 1 9 ? 55.931 47.851 5.364 1.00 0.00 9 PHE A O 9
ATOM 4577 N N . ALA A 1 10 ? 58.144 48.221 5.577 1.00 0.00 10 ALA A N 9
ATOM 4578 C CA . ALA A 1 10 ? 58.544 47.050 4.813 1.00 0.00 10 ALA A CA 9
ATOM 4579 C C . ALA A 1 10 ? 58.083 45.777 5.519 1.00 0.00 10 ALA A C 9
ATOM 4580 O O . ALA A 1 10 ? 57.644 44.837 4.860 1.00 0.00 10 ALA A O 9
ATOM 4587 N N . LYS A 1 11 ? 58.143 45.764 6.857 1.00 0.00 11 LYS A N 9
ATOM 4588 C CA . LYS A 1 11 ? 57.579 44.689 7.660 1.00 0.00 11 LYS A CA 9
ATOM 4589 C C . LYS A 1 11 ? 56.075 44.913 7.835 1.00 0.00 11 LYS A C 9
ATOM 4590 O O . LYS A 1 11 ? 55.531 44.736 8.923 1.00 0.00 11 LYS A O 9
ATOM 4609 N N . GLY A 1 12 ? 55.410 45.293 6.739 1.00 0.00 12 GLY A N 9
ATOM 4610 C CA . GLY A 1 12 ? 53.970 45.460 6.667 1.00 0.00 12 GLY A CA 9
ATOM 4611 C C . GLY A 1 12 ? 53.544 45.520 5.209 1.00 0.00 12 GLY A C 9
ATOM 4612 O O . GLY A 1 12 ? 52.543 44.911 4.836 1.00 0.00 12 GLY A O 9
ATOM 4616 N N . VAL A 1 13 ? 54.374 46.154 4.373 1.00 0.00 13 VAL A N 9
ATOM 4617 C CA . VAL A 1 13 ? 54.421 45.857 2.956 1.00 0.00 13 VAL A CA 9
ATOM 4618 C C . VAL A 1 13 ? 55.388 44.686 2.780 1.00 0.00 13 VAL A C 9
ATOM 4619 O O . VAL A 1 13 ? 56.272 44.686 1.927 1.00 0.00 13 VAL A O 9
ATOM 4632 N N . GLY A 1 14 ? 55.200 43.687 3.642 1.00 0.00 14 GLY A N 9
ATOM 4633 C CA . GLY A 1 14 ? 55.915 42.428 3.664 1.00 0.00 14 GLY A CA 9
ATOM 4634 C C . GLY A 1 14 ? 55.001 41.370 4.272 1.00 0.00 14 GLY A C 9
ATOM 4635 O O . GLY A 1 14 ? 55.085 40.197 3.917 1.00 0.00 14 GLY A O 9
ATOM 4639 N N . LYS A 1 15 ? 54.103 41.804 5.164 1.00 0.00 15 LYS A N 9
ATOM 4640 C CA . LYS A 1 15 ? 53.053 40.968 5.714 1.00 0.00 15 LYS A CA 9
ATOM 4641 C C . LYS A 1 15 ? 51.919 40.881 4.698 1.00 0.00 15 LYS A C 9
ATOM 4642 O O . LYS A 1 15 ? 51.357 39.810 4.482 1.00 0.00 15 LYS A O 9
ATOM 4661 N N . ASP A 1 16 ? 51.609 42.018 4.064 1.00 0.00 16 ASP A N 9
ATOM 4662 C CA . ASP A 1 16 ? 50.650 42.107 2.976 1.00 0.00 16 ASP A CA 9
ATOM 4663 C C . ASP A 1 16 ? 51.121 41.291 1.771 1.00 0.00 16 ASP A C 9
ATOM 4664 O O . ASP A 1 16 ? 50.310 40.903 0.932 1.00 0.00 16 ASP A O 9
ATOM 4674 N N . LEU A 1 17 ? 52.432 41.038 1.683 1.00 0.00 17 LEU A N 9
ATOM 4675 C CA . LEU A 1 17 ? 53.042 40.279 0.613 1.00 0.00 17 LEU A CA 9
ATOM 4676 C C . LEU A 1 17 ? 53.065 38.814 1.011 1.00 0.00 17 LEU A C 9
ATOM 4677 O O . LEU A 1 17 ? 52.776 37.944 0.193 1.00 0.00 17 LEU A O 9
ATOM 4693 N N . VAL A 1 18 ? 53.384 38.554 2.284 1.00 0.00 18 VAL A N 9
ATOM 4694 C CA . VAL A 1 18 ? 53.249 37.227 2.844 1.00 0.00 18 VAL A CA 9
ATOM 4695 C C . VAL A 1 18 ? 51.769 36.846 2.849 1.00 0.00 18 VAL A C 9
ATOM 4696 O O . VAL A 1 18 ? 51.433 35.678 2.664 1.00 0.00 18 VAL A O 9
ATOM 4709 N N . LYS A 1 19 ? 50.890 37.840 3.024 1.00 0.00 19 LYS A N 9
ATOM 4710 C CA . LYS A 1 19 ? 49.450 37.643 2.940 1.00 0.00 19 LYS A CA 9
ATOM 4711 C C . LYS A 1 19 ? 49.050 37.370 1.493 1.00 0.00 19 LYS A C 9
ATOM 4712 O O . LYS A 1 19 ? 48.158 36.565 1.232 1.00 0.00 19 LYS A O 9
ATOM 4731 N N . GLY A 1 20 ? 49.727 38.042 0.557 1.00 0.00 20 GLY A N 9
ATOM 4732 C CA . GLY A 1 20 ? 49.510 37.895 -0.869 1.00 0.00 20 GLY A CA 9
ATOM 4733 C C . GLY A 1 20 ? 50.059 36.558 -1.348 1.00 0.00 20 GLY A C 9
ATOM 4734 O O . GLY A 1 20 ? 49.413 35.870 -2.137 1.00 0.00 20 GLY A O 9
ATOM 4738 N N . ALA A 1 21 ? 51.238 36.176 -0.847 1.00 0.00 21 ALA A N 9
ATOM 4739 C CA . ALA A 1 21 ? 51.777 34.847 -1.061 1.00 0.00 21 ALA A CA 9
ATOM 4740 C C . ALA A 1 21 ? 50.861 33.810 -0.419 1.00 0.00 21 ALA A C 9
ATOM 4741 O O . ALA A 1 21 ? 50.684 32.723 -0.965 1.00 0.00 21 ALA A O 9
ATOM 4748 N N . ALA A 1 22 ? 50.274 34.159 0.732 1.00 0.00 22 ALA A N 9
ATOM 4749 C CA . ALA A 1 22 ? 49.368 33.286 1.457 1.00 0.00 22 ALA A CA 9
ATOM 4750 C C . ALA A 1 22 ? 47.923 33.498 1.006 1.00 0.00 22 ALA A C 9
ATOM 4751 O O . ALA A 1 22 ? 47.014 33.526 1.833 1.00 0.00 22 ALA A O 9
ATOM 4758 N N . GLN A 1 23 ? 47.712 33.649 -0.307 1.00 0.00 23 GLN A N 9
ATOM 4759 C CA . GLN A 1 23 ? 46.398 33.866 -0.885 1.00 0.00 23 GLN A CA 9
ATOM 4760 C C . GLN A 1 23 ? 45.746 32.528 -1.230 1.00 0.00 23 GLN A C 9
ATOM 4761 O O . GLN A 1 23 ? 44.661 32.228 -0.736 1.00 0.00 23 GLN A O 9
ATOM 4775 N N . GLY A 1 24 ? 46.399 31.735 -2.088 1.00 0.00 24 GLY A N 9
ATOM 4776 C CA . GLY A 1 24 ? 45.862 30.475 -2.568 1.00 0.00 24 GLY A CA 9
ATOM 4777 C C . GLY A 1 24 ? 46.215 29.357 -1.596 1.00 0.00 24 GLY A C 9
ATOM 4778 O O . GLY A 1 24 ? 45.372 28.960 -0.795 1.00 0.00 24 GLY A O 9
ATOM 4782 N N . VAL A 1 25 ? 47.448 28.838 -1.643 1.00 0.00 25 VAL A N 9
ATOM 4783 C CA . VAL A 1 25 ? 48.504 29.216 -2.572 1.00 0.00 25 VAL A CA 9
ATOM 4784 C C . VAL A 1 25 ? 48.337 28.451 -3.882 1.00 0.00 25 VAL A C 9
ATOM 4785 O O . VAL A 1 25 ? 48.468 29.025 -4.961 1.00 0.00 25 VAL A O 9
ATOM 4798 N N . LEU A 1 26 ? 48.058 27.148 -3.767 1.00 0.00 26 LEU A N 9
ATOM 4799 C CA . LEU A 1 26 ? 47.916 26.227 -4.883 1.00 0.00 26 LEU A CA 9
ATOM 4800 C C . LEU A 1 26 ? 46.904 26.714 -5.921 1.00 0.00 26 LEU A C 9
ATOM 4801 O O . LEU A 1 26 ? 46.930 26.253 -7.060 1.00 0.00 26 LEU A O 9
ATOM 4817 N N . SER A 1 27 ? 46.019 27.640 -5.536 1.00 0.00 27 SER A N 9
ATOM 4818 C CA . SER A 1 27 ? 45.010 28.193 -6.424 1.00 0.00 27 SER A CA 9
ATOM 4819 C C . SER A 1 27 ? 45.560 29.394 -7.185 1.00 0.00 27 SER A C 9
ATOM 4820 O O . SER A 1 27 ? 45.405 29.466 -8.401 1.00 0.00 27 SER A O 9
ATOM 4828 N N . THR A 1 28 ? 46.189 30.338 -6.474 1.00 0.00 28 THR A N 9
ATOM 4829 C CA . THR A 1 28 ? 46.712 31.567 -7.054 1.00 0.00 28 THR A CA 9
ATOM 4830 C C . THR A 1 28 ? 47.529 31.281 -8.310 1.00 0.00 28 THR A C 9
ATOM 4831 O O . THR A 1 28 ? 47.284 31.884 -9.351 1.00 0.00 28 THR A O 9
ATOM 4842 N N . VAL A 1 29 ? 48.495 30.362 -8.198 1.00 0.00 29 VAL A N 9
ATOM 4843 C CA . VAL A 1 29 ? 49.386 29.976 -9.276 1.00 0.00 29 VAL A CA 9
ATOM 4844 C C . VAL A 1 29 ? 48.630 29.654 -10.565 1.00 0.00 29 VAL A C 9
ATOM 4845 O O . VAL A 1 29 ? 49.084 30.021 -11.647 1.00 0.00 29 VAL A O 9
ATOM 4858 N N . SER A 1 30 ? 47.482 28.979 -10.456 1.00 0.00 30 SER A N 9
ATOM 4859 C CA . SER A 1 30 ? 46.692 28.599 -11.614 1.00 0.00 30 SER A CA 9
ATOM 4860 C C . SER A 1 30 ? 46.003 29.818 -12.219 1.00 0.00 30 SER A C 9
ATOM 4861 O O . SER A 1 30 ? 46.194 30.120 -13.396 1.00 0.00 30 SER A O 9
ATOM 4869 N N . CYS A 1 31 ? 45.223 30.525 -11.398 1.00 0.00 31 CYS A N 9
ATOM 4870 C CA . CYS A 1 31 ? 44.532 31.741 -11.796 1.00 0.00 31 CYS A CA 9
ATOM 4871 C C . CYS A 1 31 ? 45.462 32.954 -11.731 1.00 0.00 31 CYS A C 9
ATOM 4872 O O . CYS A 1 31 ? 44.997 34.077 -11.545 1.00 0.00 31 CYS A O 9
ATOM 4879 N N . LYS A 1 32 ? 46.774 32.736 -11.892 1.00 0.00 32 LYS A N 9
ATOM 4880 C CA . LYS A 1 32 ? 47.769 33.784 -11.771 1.00 0.00 32 LYS A CA 9
ATOM 4881 C C . LYS A 1 32 ? 48.007 34.499 -13.097 1.00 0.00 32 LYS A C 9
ATOM 4882 O O . LYS A 1 32 ? 48.157 35.717 -13.119 1.00 0.00 32 LYS A O 9
ATOM 4901 N N . LEU A 1 33 ? 48.068 33.729 -14.187 1.00 0.00 33 LEU A N 9
ATOM 4902 C CA . LEU A 1 33 ? 48.345 34.220 -15.531 1.00 0.00 33 LEU A CA 9
ATOM 4903 C C . LEU A 1 33 ? 47.479 35.433 -15.875 1.00 0.00 33 LEU A C 9
ATOM 4904 O O . LEU A 1 33 ? 48.006 36.532 -16.043 1.00 0.00 33 LEU A O 9
ATOM 4920 N N . ALA A 1 34 ? 46.158 35.242 -15.968 1.00 0.00 34 ALA A N 9
ATOM 4921 C CA . ALA A 1 34 ? 45.222 36.334 -16.202 1.00 0.00 34 ALA A CA 9
ATOM 4922 C C . ALA A 1 34 ? 45.053 37.205 -14.956 1.00 0.00 34 ALA A C 9
ATOM 4923 O O . ALA A 1 34 ? 44.477 38.289 -15.026 1.00 0.00 34 ALA A O 9
ATOM 4930 N N . LYS A 1 35 ? 45.578 36.719 -13.830 1.00 0.00 35 LYS A N 9
ATOM 4931 C CA . LYS A 1 35 ? 45.617 37.372 -12.538 1.00 0.00 35 LYS A CA 9
ATOM 4932 C C . LYS A 1 35 ? 44.264 37.945 -12.126 1.00 0.00 35 LYS A C 9
ATOM 4933 O O . LYS A 1 35 ? 44.168 39.097 -11.709 1.00 0.00 35 LYS A O 9
ATOM 4952 N N . THR A 1 36 ? 43.228 37.102 -12.184 1.00 0.00 36 THR A N 9
ATOM 4953 C CA . THR A 1 36 ? 42.004 37.344 -11.441 1.00 0.00 36 THR A CA 9
ATOM 4954 C C . THR A 1 36 ? 42.259 37.081 -9.954 1.00 0.00 36 THR A C 9
ATOM 4955 O O . THR A 1 36 ? 41.479 37.515 -9.108 1.00 0.00 36 THR A O 9
ATOM 4966 N N . CYS A 1 37 ? 43.366 36.389 -9.645 1.00 0.00 37 CYS A N 9
ATOM 4967 C CA . CYS A 1 37 ? 43.799 36.089 -8.293 1.00 0.00 37 CYS A CA 9
ATOM 4968 C C . CYS A 1 37 ? 45.003 36.965 -7.958 1.00 0.00 37 CYS A C 9
ATOM 4969 O O . CYS A 1 37 ? 46.118 36.457 -7.853 1.00 0.00 37 CYS A O 9
ATOM 4978 N N . GLY A 1 1 ? 64.694 55.578 10.777 1.00 0.00 1 GLY A N 10
ATOM 4979 C CA . GLY A 1 1 ? 64.170 55.449 9.408 1.00 0.00 1 GLY A CA 10
ATOM 4980 C C . GLY A 1 1 ? 65.074 56.116 8.377 1.00 0.00 1 GLY A C 10
ATOM 4981 O O . GLY A 1 1 ? 66.053 56.764 8.741 1.00 0.00 1 GLY A O 10
ATOM 4987 N N . ILE A 1 2 ? 64.758 55.976 7.083 1.00 0.00 2 ILE A N 10
ATOM 4988 C CA . ILE A 1 2 ? 63.635 55.208 6.569 1.00 0.00 2 ILE A CA 10
ATOM 4989 C C . ILE A 1 2 ? 64.023 53.753 6.291 1.00 0.00 2 ILE A C 10
ATOM 4990 O O . ILE A 1 2 ? 63.293 53.038 5.606 1.00 0.00 2 ILE A O 10
ATOM 5006 N N . LEU A 1 3 ? 65.166 53.310 6.826 1.00 0.00 3 LEU A N 10
ATOM 5007 C CA . LEU A 1 3 ? 65.673 51.964 6.618 1.00 0.00 3 LEU A CA 10
ATOM 5008 C C . LEU A 1 3 ? 64.953 50.945 7.497 1.00 0.00 3 LEU A C 10
ATOM 5009 O O . LEU A 1 3 ? 65.022 49.748 7.225 1.00 0.00 3 LEU A O 10
ATOM 5025 N N . ASP A 1 4 ? 64.263 51.409 8.543 1.00 0.00 4 ASP A N 10
ATOM 5026 C CA . ASP A 1 4 ? 63.345 50.595 9.314 1.00 0.00 4 ASP A CA 10
ATOM 5027 C C . ASP A 1 4 ? 61.955 50.704 8.702 1.00 0.00 4 ASP A C 10
ATOM 5028 O O . ASP A 1 4 ? 61.146 49.792 8.840 1.00 0.00 4 ASP A O 10
ATOM 5038 N N . THR A 1 5 ? 61.672 51.849 8.072 1.00 0.00 5 THR A N 10
ATOM 5039 C CA . THR A 1 5 ? 60.320 52.243 7.721 1.00 0.00 5 THR A CA 10
ATOM 5040 C C . THR A 1 5 ? 59.795 51.451 6.528 1.00 0.00 5 THR A C 10
ATOM 5041 O O . THR A 1 5 ? 58.743 50.823 6.619 1.00 0.00 5 THR A O 10
ATOM 5052 N N . LEU A 1 6 ? 60.521 51.486 5.406 1.00 0.00 6 LEU A N 10
ATOM 5053 C CA . LEU A 1 6 ? 60.161 50.736 4.216 1.00 0.00 6 LEU A CA 10
ATOM 5054 C C . LEU A 1 6 ? 60.184 49.238 4.513 1.00 0.00 6 LEU A C 10
ATOM 5055 O O . LEU A 1 6 ? 59.362 48.487 3.992 1.00 0.00 6 LEU A O 10
ATOM 5071 N N . LYS A 1 7 ? 61.123 48.818 5.367 1.00 0.00 7 LYS A N 10
ATOM 5072 C CA . LYS A 1 7 ? 61.293 47.445 5.799 1.00 0.00 7 LYS A CA 10
ATOM 5073 C C . LYS A 1 7 ? 60.105 46.998 6.651 1.00 0.00 7 LYS A C 10
ATOM 5074 O O . LYS A 1 7 ? 59.638 45.870 6.510 1.00 0.00 7 LYS A O 10
ATOM 5093 N N . GLN A 1 8 ? 59.608 47.888 7.518 1.00 0.00 8 GLN A N 10
ATOM 5094 C CA . GLN A 1 8 ? 58.424 47.648 8.325 1.00 0.00 8 GLN A CA 10
ATOM 5095 C C . GLN A 1 8 ? 57.210 47.482 7.419 1.00 0.00 8 GLN A C 10
ATOM 5096 O O . GLN A 1 8 ? 56.431 46.547 7.589 1.00 0.00 8 GLN A O 10
ATOM 5110 N N . PHE A 1 9 ? 57.058 48.397 6.457 1.00 0.00 9 PHE A N 10
ATOM 5111 C CA . PHE A 1 9 ? 55.953 48.379 5.514 1.00 0.00 9 PHE A CA 10
ATOM 5112 C C . PHE A 1 9 ? 56.050 47.158 4.605 1.00 0.00 9 PHE A C 10
ATOM 5113 O O . PHE A 1 9 ? 55.054 46.467 4.401 1.00 0.00 9 PHE A O 10
ATOM 5130 N N . ALA A 1 10 ? 57.248 46.878 4.081 1.00 0.00 10 ALA A N 10
ATOM 5131 C CA . ALA A 1 10 ? 57.499 45.675 3.306 1.00 0.00 10 ALA A CA 10
ATOM 5132 C C . ALA A 1 10 ? 57.250 44.440 4.170 1.00 0.00 10 ALA A C 10
ATOM 5133 O O . ALA A 1 10 ? 56.679 43.462 3.694 1.00 0.00 10 ALA A O 10
ATOM 5140 N N . LYS A 1 11 ? 57.644 44.504 5.449 1.00 0.00 11 LYS A N 10
ATOM 5141 C CA . LYS A 1 11 ? 57.353 43.475 6.431 1.00 0.00 11 LYS A CA 10
ATOM 5142 C C . LYS A 1 11 ? 55.927 43.667 6.956 1.00 0.00 11 LYS A C 10
ATOM 5143 O O . LYS A 1 11 ? 55.664 43.546 8.150 1.00 0.00 11 LYS A O 10
ATOM 5162 N N . GLY A 1 12 ? 55.005 43.978 6.040 1.00 0.00 12 GLY A N 10
ATOM 5163 C CA . GLY A 1 12 ? 53.591 44.141 6.320 1.00 0.00 12 GLY A CA 10
ATOM 5164 C C . GLY A 1 12 ? 52.816 44.067 5.014 1.00 0.00 12 GLY A C 10
ATOM 5165 O O . GLY A 1 12 ? 51.788 43.397 4.951 1.00 0.00 12 GLY A O 10
ATOM 5169 N N . VAL A 1 13 ? 53.381 44.648 3.949 1.00 0.00 13 VAL A N 10
ATOM 5170 C CA . VAL A 1 13 ? 53.078 44.237 2.593 1.00 0.00 13 VAL A CA 10
ATOM 5171 C C . VAL A 1 13 ? 53.987 43.049 2.271 1.00 0.00 13 VAL A C 10
ATOM 5172 O O . VAL A 1 13 ? 54.609 42.964 1.214 1.00 0.00 13 VAL A O 10
ATOM 5185 N N . GLY A 1 14 ? 54.056 42.133 3.237 1.00 0.00 14 GLY A N 10
ATOM 5186 C CA . GLY A 1 14 ? 54.754 40.866 3.180 1.00 0.00 14 GLY A CA 10
ATOM 5187 C C . GLY A 1 14 ? 53.961 39.860 4.007 1.00 0.00 14 GLY A C 10
ATOM 5188 O O . GLY A 1 14 ? 53.921 38.676 3.681 1.00 0.00 14 GLY A O 10
ATOM 5192 N N . LYS A 1 15 ? 53.296 40.357 5.057 1.00 0.00 15 LYS A N 10
ATOM 5193 C CA . LYS A 1 15 ? 52.341 39.595 5.836 1.00 0.00 15 LYS A CA 10
ATOM 5194 C C . LYS A 1 15 ? 51.016 39.558 5.081 1.00 0.00 15 LYS A C 10
ATOM 5195 O O . LYS A 1 15 ? 50.364 38.519 5.016 1.00 0.00 15 LYS A O 10
ATOM 5214 N N . ASP A 1 16 ? 50.640 40.701 4.495 1.00 0.00 16 ASP A N 10
ATOM 5215 C CA . ASP A 1 16 ? 49.486 40.827 3.622 1.00 0.00 16 ASP A CA 10
ATOM 5216 C C . ASP A 1 16 ? 49.682 40.028 2.332 1.00 0.00 16 ASP A C 10
ATOM 5217 O O . ASP A 1 16 ? 48.708 39.748 1.635 1.00 0.00 16 ASP A O 10
ATOM 5227 N N . LEU A 1 17 ? 50.929 39.658 2.017 1.00 0.00 17 LEU A N 10
ATOM 5228 C CA . LEU A 1 17 ? 51.242 38.821 0.874 1.00 0.00 17 LEU A CA 10
ATOM 5229 C C . LEU A 1 17 ? 51.208 37.370 1.314 1.00 0.00 17 LEU A C 10
ATOM 5230 O O . LEU A 1 17 ? 50.676 36.518 0.604 1.00 0.00 17 LEU A O 10
ATOM 5246 N N . VAL A 1 18 ? 51.760 37.099 2.501 1.00 0.00 18 VAL A N 10
ATOM 5247 C CA . VAL A 1 18 ? 51.650 35.788 3.099 1.00 0.00 18 VAL A CA 10
ATOM 5248 C C . VAL A 1 18 ? 50.182 35.520 3.429 1.00 0.00 18 VAL A C 10
ATOM 5249 O O . VAL A 1 18 ? 49.728 34.381 3.340 1.00 0.00 18 VAL A O 10
ATOM 5262 N N . LYS A 1 19 ? 49.437 36.579 3.771 1.00 0.00 19 LYS A N 10
ATOM 5263 C CA . LYS A 1 19 ? 48.002 36.502 4.006 1.00 0.00 19 LYS A CA 10
ATOM 5264 C C . LYS A 1 19 ? 47.275 36.237 2.692 1.00 0.00 19 LYS A C 10
ATOM 5265 O O . LYS A 1 19 ? 46.274 35.524 2.663 1.00 0.00 19 LYS A O 10
ATOM 5284 N N . GLY A 1 20 ? 47.800 36.799 1.600 1.00 0.00 20 GLY A N 10
ATOM 5285 C CA . GLY A 1 20 ? 47.275 36.589 0.266 1.00 0.00 20 GLY A CA 10
ATOM 5286 C C . GLY A 1 20 ? 47.539 35.152 -0.161 1.00 0.00 20 GLY A C 10
ATOM 5287 O O . GLY A 1 20 ? 46.633 34.465 -0.627 1.00 0.00 20 GLY A O 10
ATOM 5291 N N . ALA A 1 21 ? 48.782 34.698 0.032 1.00 0.00 21 ALA A N 10
ATOM 5292 C CA . ALA A 1 21 ? 49.172 33.325 -0.225 1.00 0.00 21 ALA A CA 10
ATOM 5293 C C . ALA A 1 21 ? 48.467 32.368 0.733 1.00 0.00 21 ALA A C 10
ATOM 5294 O O . ALA A 1 21 ? 48.203 31.225 0.368 1.00 0.00 21 ALA A O 10
ATOM 5301 N N . ALA A 1 22 ? 48.155 32.830 1.949 1.00 0.00 22 ALA A N 10
ATOM 5302 C CA . ALA A 1 22 ? 47.496 31.991 2.942 1.00 0.00 22 ALA A CA 10
ATOM 5303 C C . ALA A 1 22 ? 46.124 31.535 2.450 1.00 0.00 22 ALA A C 10
ATOM 5304 O O . ALA A 1 22 ? 45.696 30.425 2.761 1.00 0.00 22 ALA A O 10
ATOM 5311 N N . GLN A 1 23 ? 45.447 32.385 1.670 1.00 0.00 23 GLN A N 10
ATOM 5312 C CA . GLN A 1 23 ? 44.157 32.078 1.080 1.00 0.00 23 GLN A CA 10
ATOM 5313 C C . GLN A 1 23 ? 44.261 30.852 0.177 1.00 0.00 23 GLN A C 10
ATOM 5314 O O . GLN A 1 23 ? 43.435 29.945 0.264 1.00 0.00 23 GLN A O 10
ATOM 5328 N N . GLY A 1 24 ? 45.278 30.832 -0.690 1.00 0.00 24 GLY A N 10
ATOM 5329 C CA . GLY A 1 24 ? 45.487 29.756 -1.637 1.00 0.00 24 GLY A CA 10
ATOM 5330 C C . GLY A 1 24 ? 46.803 30.004 -2.357 1.00 0.00 24 GLY A C 10
ATOM 5331 O O . GLY A 1 24 ? 46.856 30.817 -3.276 1.00 0.00 24 GLY A O 10
ATOM 5335 N N . VAL A 1 25 ? 47.866 29.327 -1.912 1.00 0.00 25 VAL A N 10
ATOM 5336 C CA . VAL A 1 25 ? 49.214 29.595 -2.380 1.00 0.00 25 VAL A CA 10
ATOM 5337 C C . VAL A 1 25 ? 49.286 29.405 -3.891 1.00 0.00 25 VAL A C 10
ATOM 5338 O O . VAL A 1 25 ? 49.601 30.342 -4.621 1.00 0.00 25 VAL A O 10
ATOM 5351 N N . LEU A 1 26 ? 48.981 28.186 -4.349 1.00 0.00 26 LEU A N 10
ATOM 5352 C CA . LEU A 1 26 ? 48.969 27.836 -5.758 1.00 0.00 26 LEU A CA 10
ATOM 5353 C C . LEU A 1 26 ? 48.050 28.773 -6.538 1.00 0.00 26 LEU A C 10
ATOM 5354 O O . LEU A 1 26 ? 48.384 29.176 -7.651 1.00 0.00 26 LEU A O 10
ATOM 5370 N N . SER A 1 27 ? 46.904 29.131 -5.947 1.00 0.00 27 SER A N 10
ATOM 5371 C CA . SER A 1 27 ? 45.958 30.052 -6.552 1.00 0.00 27 SER A CA 10
ATOM 5372 C C . SER A 1 27 ? 46.586 31.434 -6.709 1.00 0.00 27 SER A C 10
ATOM 5373 O O . SER A 1 27 ? 46.559 31.997 -7.801 1.00 0.00 27 SER A O 10
ATOM 5381 N N . THR A 1 28 ? 47.157 31.974 -5.625 1.00 0.00 28 THR A N 10
ATOM 5382 C CA . THR A 1 28 ? 47.803 33.277 -5.646 1.00 0.00 28 THR A CA 10
ATOM 5383 C C . THR A 1 28 ? 48.967 33.274 -6.635 1.00 0.00 28 THR A C 10
ATOM 5384 O O . THR A 1 28 ? 49.060 34.164 -7.477 1.00 0.00 28 THR A O 10
ATOM 5395 N N . VAL A 1 29 ? 49.836 32.261 -6.542 1.00 0.00 29 VAL A N 10
ATOM 5396 C CA . VAL A 1 29 ? 50.943 32.066 -7.467 1.00 0.00 29 VAL A CA 10
ATOM 5397 C C . VAL A 1 29 ? 50.430 31.941 -8.901 1.00 0.00 29 VAL A C 10
ATOM 5398 O O . VAL A 1 29 ? 51.088 32.406 -9.830 1.00 0.00 29 VAL A O 10
ATOM 5411 N N . SER A 1 30 ? 49.252 31.333 -9.085 1.00 0.00 30 SER A N 10
ATOM 5412 C CA . SER A 1 30 ? 48.652 31.192 -10.400 1.00 0.00 30 SER A CA 10
ATOM 5413 C C . SER A 1 30 ? 48.131 32.537 -10.890 1.00 0.00 30 SER A C 10
ATOM 5414 O O . SER A 1 30 ? 48.597 33.051 -11.905 1.00 0.00 30 SER A O 10
ATOM 5422 N N . CYS A 1 31 ? 47.169 33.103 -10.157 1.00 0.00 31 CYS A N 10
ATOM 5423 C CA . CYS A 1 31 ? 46.586 34.394 -10.485 1.00 0.00 31 CYS A CA 10
ATOM 5424 C C . CYS A 1 31 ? 47.530 35.545 -10.126 1.00 0.00 31 CYS A C 10
ATOM 5425 O O . CYS A 1 31 ? 47.079 36.677 -9.982 1.00 0.00 31 CYS A O 10
ATOM 5432 N N . LYS A 1 32 ? 48.831 35.266 -9.978 1.00 0.00 32 LYS A N 10
ATOM 5433 C CA . LYS A 1 32 ? 49.828 36.255 -9.612 1.00 0.00 32 LYS A CA 10
ATOM 5434 C C . LYS A 1 32 ? 50.430 36.922 -10.849 1.00 0.00 32 LYS A C 10
ATOM 5435 O O . LYS A 1 32 ? 50.766 38.103 -10.807 1.00 0.00 32 LYS A O 10
ATOM 5454 N N . LEU A 1 33 ? 50.573 36.171 -11.947 1.00 0.00 33 LEU A N 10
ATOM 5455 C CA . LEU A 1 33 ? 51.046 36.701 -13.216 1.00 0.00 33 LEU A CA 10
ATOM 5456 C C . LEU A 1 33 ? 50.121 37.839 -13.629 1.00 0.00 33 LEU A C 10
ATOM 5457 O O . LEU A 1 33 ? 50.570 38.965 -13.834 1.00 0.00 33 LEU A O 10
ATOM 5473 N N . ALA A 1 34 ? 48.818 37.545 -13.668 1.00 0.00 34 ALA A N 10
ATOM 5474 C CA . ALA A 1 34 ? 47.789 38.564 -13.633 1.00 0.00 34 ALA A CA 10
ATOM 5475 C C . ALA A 1 34 ? 47.609 38.973 -12.171 1.00 0.00 34 ALA A C 10
ATOM 5476 O O . ALA A 1 34 ? 46.683 38.515 -11.506 1.00 0.00 34 ALA A O 10
ATOM 5483 N N . LYS A 1 35 ? 48.531 39.809 -11.679 1.00 0.00 35 LYS A N 10
ATOM 5484 C CA . LYS A 1 35 ? 48.684 40.211 -10.285 1.00 0.00 35 LYS A CA 10
ATOM 5485 C C . LYS A 1 35 ? 47.468 40.983 -9.772 1.00 0.00 35 LYS A C 10
ATOM 5486 O O . LYS A 1 35 ? 47.555 41.707 -8.782 1.00 0.00 35 LYS A O 10
ATOM 5505 N N . THR A 1 36 ? 46.312 40.797 -10.411 1.00 0.00 36 THR A N 10
ATOM 5506 C CA . THR A 1 36 ? 45.056 41.293 -9.871 1.00 0.00 36 THR A CA 10
ATOM 5507 C C . THR A 1 36 ? 44.530 40.325 -8.806 1.00 0.00 36 THR A C 10
ATOM 5508 O O . THR A 1 36 ? 43.344 40.354 -8.483 1.00 0.00 36 THR A O 10
ATOM 5519 N N . CYS A 1 37 ? 45.395 39.454 -8.264 1.00 0.00 37 CYS A N 10
ATOM 5520 C CA . CYS A 1 37 ? 44.931 38.403 -7.377 1.00 0.00 37 CYS A CA 10
ATOM 5521 C C . CYS A 1 37 ? 46.122 37.692 -6.738 1.00 0.00 37 CYS A C 10
ATOM 5522 O O . CYS A 1 37 ? 45.984 37.167 -5.635 1.00 0.00 37 CYS A O 10
ATOM 5531 N N . GLY A 1 1 ? 66.695 56.159 10.033 1.00 0.00 1 GLY A N 11
ATOM 5532 C CA . GLY A 1 1 ? 66.631 55.024 9.099 1.00 0.00 1 GLY A CA 11
ATOM 5533 C C . GLY A 1 1 ? 65.290 54.956 8.380 1.00 0.00 1 GLY A C 11
ATOM 5534 O O . GLY A 1 1 ? 64.521 54.022 8.594 1.00 0.00 1 GLY A O 11
ATOM 5540 N N . ILE A 1 2 ? 65.021 55.946 7.522 1.00 0.00 2 ILE A N 11
ATOM 5541 C CA . ILE A 1 2 ? 63.801 56.024 6.733 1.00 0.00 2 ILE A CA 11
ATOM 5542 C C . ILE A 1 2 ? 63.665 54.777 5.854 1.00 0.00 2 ILE A C 11
ATOM 5543 O O . ILE A 1 2 ? 62.562 54.286 5.625 1.00 0.00 2 ILE A O 11
ATOM 5559 N N . LEU A 1 3 ? 64.798 54.241 5.388 1.00 0.00 3 LEU A N 11
ATOM 5560 C CA . LEU A 1 3 ? 64.840 53.053 4.557 1.00 0.00 3 LEU A CA 11
ATOM 5561 C C . LEU A 1 3 ? 64.442 51.798 5.330 1.00 0.00 3 LEU A C 11
ATOM 5562 O O . LEU A 1 3 ? 63.984 50.830 4.727 1.00 0.00 3 LEU A O 11
ATOM 5578 N N . ASP A 1 4 ? 64.624 51.807 6.655 1.00 0.00 4 ASP A N 11
ATOM 5579 C CA . ASP A 1 4 ? 64.219 50.722 7.524 1.00 0.00 4 ASP A CA 11
ATOM 5580 C C . ASP A 1 4 ? 62.793 50.985 7.991 1.00 0.00 4 ASP A C 11
ATOM 5581 O O . ASP A 1 4 ? 62.104 50.064 8.422 1.00 0.00 4 ASP A O 11
ATOM 5591 N N . THR A 1 5 ? 62.359 52.249 7.918 1.00 0.00 5 THR A N 11
ATOM 5592 C CA . THR A 1 5 ? 61.050 52.631 8.401 1.00 0.00 5 THR A CA 11
ATOM 5593 C C . THR A 1 5 ? 59.978 52.123 7.444 1.00 0.00 5 THR A C 11
ATOM 5594 O O . THR A 1 5 ? 59.028 51.471 7.870 1.00 0.00 5 THR A O 11
ATOM 5605 N N . LEU A 1 6 ? 60.141 52.404 6.147 1.00 0.00 6 LEU A N 11
ATOM 5606 C CA . LEU A 1 6 ? 59.263 51.869 5.121 1.00 0.00 6 LEU A CA 11
ATOM 5607 C C . LEU A 1 6 ? 59.391 50.348 5.052 1.00 0.00 6 LEU A C 11
ATOM 5608 O O . LEU A 1 6 ? 58.406 49.659 4.795 1.00 0.00 6 LEU A O 11
ATOM 5624 N N . LYS A 1 7 ? 60.598 49.830 5.310 1.00 0.00 7 LYS A N 11
ATOM 5625 C CA . LYS A 1 7 ? 60.881 48.408 5.334 1.00 0.00 7 LYS A CA 11
ATOM 5626 C C . LYS A 1 7 ? 60.053 47.716 6.415 1.00 0.00 7 LYS A C 11
ATOM 5627 O O . LYS A 1 7 ? 59.470 46.663 6.167 1.00 0.00 7 LYS A O 11
ATOM 5646 N N . GLN A 1 8 ? 60.002 48.321 7.608 1.00 0.00 8 GLN A N 11
ATOM 5647 C CA . GLN A 1 8 ? 59.255 47.824 8.750 1.00 0.00 8 GLN A CA 11
ATOM 5648 C C . GLN A 1 8 ? 57.814 47.515 8.353 1.00 0.00 8 GLN A C 11
ATOM 5649 O O . GLN A 1 8 ? 57.318 46.418 8.605 1.00 0.00 8 GLN A O 11
ATOM 5663 N N . PHE A 1 9 ? 57.152 48.496 7.733 1.00 0.00 9 PHE A N 11
ATOM 5664 C CA . PHE A 1 9 ? 55.753 48.405 7.352 1.00 0.00 9 PHE A CA 11
ATOM 5665 C C . PHE A 1 9 ? 55.569 47.604 6.065 1.00 0.00 9 PHE A C 11
ATOM 5666 O O . PHE A 1 9 ? 54.540 46.954 5.898 1.00 0.00 9 PHE A O 11
ATOM 5683 N N . ALA A 1 10 ? 56.558 47.638 5.162 1.00 0.00 10 ALA A N 11
ATOM 5684 C CA . ALA A 1 10 ? 56.511 46.885 3.918 1.00 0.00 10 ALA A CA 11
ATOM 5685 C C . ALA A 1 10 ? 56.409 45.387 4.194 1.00 0.00 10 ALA A C 11
ATOM 5686 O O . ALA A 1 10 ? 55.657 44.687 3.520 1.00 0.00 10 ALA A O 11
ATOM 5693 N N . LYS A 1 11 ? 57.150 44.905 5.197 1.00 0.00 11 LYS A N 11
ATOM 5694 C CA . LYS A 1 11 ? 57.076 43.525 5.651 1.00 0.00 11 LYS A CA 11
ATOM 5695 C C . LYS A 1 11 ? 55.700 43.225 6.240 1.00 0.00 11 LYS A C 11
ATOM 5696 O O . LYS A 1 11 ? 55.232 42.092 6.151 1.00 0.00 11 LYS A O 11
ATOM 5715 N N . GLY A 1 12 ? 55.045 44.237 6.822 1.00 0.00 12 GLY A N 11
ATOM 5716 C CA . GLY A 1 12 ? 53.691 44.104 7.327 1.00 0.00 12 GLY A CA 11
ATOM 5717 C C . GLY A 1 12 ? 52.678 44.116 6.193 1.00 0.00 12 GLY A C 11
ATOM 5718 O O . GLY A 1 12 ? 51.661 43.431 6.282 1.00 0.00 12 GLY A O 11
ATOM 5722 N N . VAL A 1 13 ? 52.990 44.823 5.100 1.00 0.00 13 VAL A N 11
ATOM 5723 C CA . VAL A 1 13 ? 52.296 44.617 3.840 1.00 0.00 13 VAL A CA 11
ATOM 5724 C C . VAL A 1 13 ? 53.008 43.495 3.083 1.00 0.00 13 VAL A C 11
ATOM 5725 O O . VAL A 1 13 ? 53.116 43.507 1.859 1.00 0.00 13 VAL A O 11
ATOM 5738 N N . GLY A 1 14 ? 53.48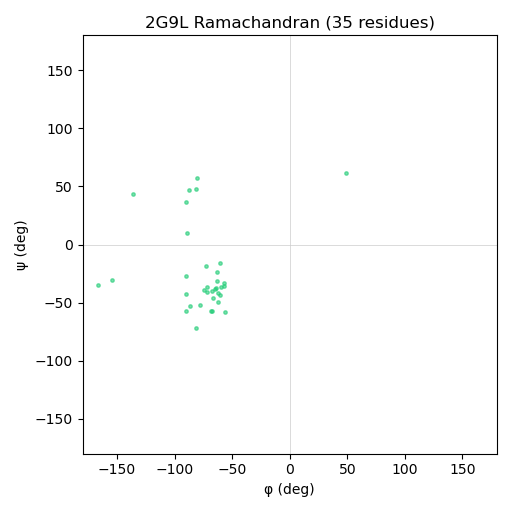8 42.513 3.850 1.00 0.00 14 GLY A N 11
ATOM 5739 C CA . GLY A 1 14 ? 54.022 41.252 3.378 1.00 0.00 14 GLY A CA 11
ATOM 5740 C C . GLY A 1 14 ? 53.300 40.144 4.135 1.00 0.00 14 GLY A C 11
ATOM 5741 O O . GLY A 1 14 ? 53.026 39.084 3.578 1.00 0.00 14 GLY A O 11
ATOM 5745 N N . LYS A 1 15 ? 52.956 40.420 5.399 1.00 0.00 15 LYS A N 11
ATOM 5746 C CA . LYS A 1 15 ? 52.126 39.552 6.212 1.00 0.00 15 LYS A CA 11
ATOM 5747 C C . LYS A 1 15 ? 50.678 39.650 5.743 1.00 0.00 15 LYS A C 11
ATOM 5748 O O . LYS A 1 15 ? 50.013 38.632 5.566 1.00 0.00 15 LYS A O 11
ATOM 5767 N N . ASP A 1 16 ? 50.206 40.883 5.524 1.00 0.00 16 ASP A N 11
ATOM 5768 C CA . ASP A 1 16 ? 48.899 41.148 4.944 1.00 0.00 16 ASP A CA 11
ATOM 5769 C C . ASP A 1 16 ? 48.842 40.644 3.500 1.00 0.00 16 ASP A C 11
ATOM 5770 O O . ASP A 1 16 ? 47.759 40.461 2.948 1.00 0.00 16 ASP A O 11
ATOM 5780 N N . LEU A 1 17 ? 50.015 40.423 2.897 1.00 0.00 17 LEU A N 11
ATOM 5781 C CA . LEU A 1 17 ? 50.176 39.939 1.543 1.00 0.00 17 LEU A CA 11
ATOM 5782 C C . LEU A 1 17 ? 50.221 38.421 1.592 1.00 0.00 17 LEU A C 11
ATOM 5783 O O . LEU A 1 17 ? 49.569 37.749 0.795 1.00 0.00 17 LEU A O 11
ATOM 5799 N N . VAL A 1 18 ? 50.966 37.889 2.568 1.00 0.00 18 VAL A N 11
ATOM 5800 C CA . VAL A 1 18 ? 50.928 36.472 2.867 1.00 0.00 18 VAL A CA 11
ATOM 5801 C C . VAL A 1 18 ? 49.521 36.105 3.337 1.00 0.00 18 VAL A C 11
ATOM 5802 O O . VAL A 1 18 ? 49.039 35.014 3.038 1.00 0.00 18 VAL A O 11
ATOM 5815 N N . LYS A 1 19 ? 48.854 37.028 4.041 1.00 0.00 19 LYS A N 11
ATOM 5816 C CA . LYS A 1 19 ? 47.472 36.849 4.465 1.00 0.00 19 LYS A CA 11
ATOM 5817 C C . LYS A 1 19 ? 46.543 36.926 3.255 1.00 0.00 19 LYS A C 11
ATOM 5818 O O . LYS A 1 19 ? 45.515 36.254 3.212 1.00 0.00 19 LYS A O 11
ATOM 5837 N N . GLY A 1 20 ? 46.922 37.741 2.267 1.00 0.00 20 GLY A N 11
ATOM 5838 C CA . GLY A 1 20 ? 46.199 37.871 1.018 1.00 0.00 20 GLY A CA 11
ATOM 5839 C C . GLY A 1 20 ? 46.387 36.611 0.184 1.00 0.00 20 GLY A C 11
ATOM 5840 O O . GLY A 1 20 ? 45.420 36.066 -0.345 1.00 0.00 20 GLY A O 11
ATOM 5844 N N . ALA A 1 21 ? 47.635 36.138 0.091 1.00 0.00 21 ALA A N 11
ATOM 5845 C CA . ALA A 1 21 ? 47.957 34.888 -0.571 1.00 0.00 21 ALA A CA 11
ATOM 5846 C C . ALA A 1 21 ? 47.381 33.701 0.196 1.00 0.00 21 ALA A C 11
ATOM 5847 O O . ALA A 1 21 ? 47.056 32.684 -0.411 1.00 0.00 21 ALA A O 11
ATOM 5854 N N . ALA A 1 22 ? 47.245 33.828 1.522 1.00 0.00 22 ALA A N 11
ATOM 5855 C CA . ALA A 1 22 ? 46.718 32.752 2.351 1.00 0.00 22 ALA A CA 11
ATOM 5856 C C . ALA A 1 22 ? 45.287 32.402 1.949 1.00 0.00 22 ALA A C 11
ATOM 5857 O O . ALA A 1 22 ? 44.900 31.236 1.999 1.00 0.00 22 ALA A O 11
ATOM 5864 N N . GLN A 1 23 ? 44.510 33.412 1.541 1.00 0.00 23 GLN A N 11
ATOM 5865 C CA . GLN A 1 23 ? 43.140 33.245 1.094 1.00 0.00 23 GLN A CA 11
ATOM 5866 C C . GLN A 1 23 ? 43.064 32.328 -0.128 1.00 0.00 23 GLN A C 11
ATOM 5867 O O . GLN A 1 23 ? 42.070 31.627 -0.307 1.00 0.00 23 GLN A O 11
ATOM 5881 N N . GLY A 1 24 ? 44.110 32.327 -0.965 1.00 0.00 24 GLY A N 11
ATOM 5882 C CA . GLY A 1 24 ? 44.146 31.533 -2.177 1.00 0.00 24 GLY A CA 11
ATOM 5883 C C . GLY A 1 24 ? 45.592 31.402 -2.625 1.00 0.00 24 GLY A C 11
ATOM 5884 O O . GLY A 1 24 ? 46.069 32.203 -3.426 1.00 0.00 24 GLY A O 11
ATOM 5888 N N . VAL A 1 25 ? 46.295 30.406 -2.080 1.00 0.00 25 VAL A N 11
ATOM 5889 C CA . VAL A 1 25 ? 47.722 30.256 -2.293 1.00 0.00 25 VAL A CA 11
ATOM 5890 C C . VAL A 1 25 ? 47.988 29.788 -3.719 1.00 0.00 25 VAL A C 11
ATOM 5891 O O . VAL A 1 25 ? 48.652 30.480 -4.487 1.00 0.00 25 VAL A O 11
ATOM 5904 N N . LEU A 1 26 ? 47.471 28.602 -4.057 1.00 0.00 26 LEU A N 11
ATOM 5905 C CA . LEU A 1 26 ? 47.675 27.963 -5.345 1.00 0.00 26 LEU A CA 11
ATOM 5906 C C . LEU A 1 26 ? 47.272 28.886 -6.494 1.00 0.00 26 LEU A C 11
ATOM 5907 O O . LEU A 1 26 ? 47.927 28.891 -7.534 1.00 0.00 26 LEU A O 11
ATOM 5923 N N . SER A 1 27 ? 46.206 29.671 -6.304 1.00 0.00 27 SER A N 11
ATOM 5924 C CA . SER A 1 27 ? 45.741 30.609 -7.310 1.00 0.00 27 SER A CA 11
ATOM 5925 C C . SER A 1 27 ? 46.752 31.738 -7.502 1.00 0.00 27 SER A C 11
ATOM 5926 O O . SER A 1 27 ? 47.117 32.041 -8.635 1.00 0.00 27 SER A O 11
ATOM 5934 N N . THR A 1 28 ? 47.219 32.346 -6.404 1.00 0.00 28 THR A N 11
ATOM 5935 C CA . THR A 1 28 ? 48.206 33.414 -6.447 1.00 0.00 28 THR A CA 11
ATOM 5936 C C . THR A 1 28 ? 49.475 32.940 -7.150 1.00 0.00 28 THR A C 11
ATOM 5937 O O . THR A 1 28 ? 49.991 33.637 -8.022 1.00 0.00 28 THR A O 11
ATOM 5948 N N . VAL A 1 29 ? 49.962 31.751 -6.779 1.00 0.00 29 VAL A N 11
ATOM 5949 C CA . VAL A 1 29 ? 51.120 31.129 -7.397 1.00 0.00 29 VAL A CA 11
ATOM 5950 C C . VAL A 1 29 ? 50.936 31.028 -8.912 1.00 0.00 29 VAL A C 11
ATOM 5951 O O . VAL A 1 29 ? 51.913 31.113 -9.653 1.00 0.00 29 VAL A O 11
ATOM 5964 N N . SER A 1 30 ? 49.691 30.862 -9.373 1.00 0.00 30 SER A N 11
ATOM 5965 C CA . SER A 1 30 ? 49.381 30.741 -10.785 1.00 0.00 30 SER A CA 11
ATOM 5966 C C . SER A 1 30 ? 49.107 32.102 -11.413 1.00 0.00 30 SER A C 11
ATOM 5967 O O . SER A 1 30 ? 49.663 32.414 -12.465 1.00 0.00 30 SER A O 11
ATOM 5975 N N . CYS A 1 31 ? 48.260 32.912 -10.770 1.00 0.00 31 CYS A N 11
ATOM 5976 C CA . CYS A 1 31 ? 47.959 34.258 -11.231 1.00 0.00 31 CYS A CA 11
ATOM 5977 C C . CYS A 1 31 ? 49.221 35.110 -11.353 1.00 0.00 31 CYS A C 11
ATOM 5978 O O . CYS A 1 31 ? 49.181 36.164 -11.986 1.00 0.00 31 CYS A O 11
ATOM 5985 N N . LYS A 1 32 ? 50.312 34.708 -10.690 1.00 0.00 32 LYS A N 11
ATOM 5986 C CA . LYS A 1 32 ? 51.373 35.653 -10.375 1.00 0.00 32 LYS A CA 11
ATOM 5987 C C . LYS A 1 32 ? 52.251 35.992 -11.581 1.00 0.00 32 LYS A C 11
ATOM 5988 O O . LYS A 1 32 ? 53.389 36.425 -11.412 1.00 0.00 32 LYS A O 11
ATOM 6007 N N . LEU A 1 33 ? 51.711 35.839 -12.796 1.00 0.00 33 LEU A N 11
ATOM 6008 C CA . LEU A 1 33 ? 52.373 36.282 -14.013 1.00 0.00 33 LEU A CA 11
ATOM 6009 C C . LEU A 1 33 ? 52.597 37.790 -13.938 1.00 0.00 33 LEU A C 11
ATOM 6010 O O . LEU A 1 33 ? 53.709 38.265 -14.160 1.00 0.00 33 LEU A O 11
ATOM 6026 N N . ALA A 1 34 ? 51.538 38.529 -13.588 1.00 0.00 34 ALA A N 11
ATOM 6027 C CA . ALA A 1 34 ? 51.601 39.954 -13.310 1.00 0.00 34 ALA A CA 11
ATOM 6028 C C . ALA A 1 34 ? 50.698 40.266 -12.118 1.00 0.00 34 ALA A C 11
ATOM 6029 O O . ALA A 1 34 ? 49.927 41.223 -12.152 1.00 0.00 34 ALA A O 11
ATOM 6036 N N . LYS A 1 35 ? 50.799 39.436 -11.072 1.00 0.00 35 LYS A N 11
ATOM 6037 C CA . LYS A 1 35 ? 49.988 39.499 -9.870 1.00 0.00 35 LYS A CA 11
ATOM 6038 C C . LYS A 1 35 ? 48.513 39.690 -10.213 1.00 0.00 35 LYS A C 11
ATOM 6039 O O . LYS A 1 35 ? 47.882 40.655 -9.783 1.00 0.00 35 LYS A O 11
ATOM 6058 N N . THR A 1 36 ? 47.967 38.755 -10.996 1.00 0.00 36 THR A N 11
ATOM 6059 C CA . THR A 1 36 ? 46.560 38.755 -11.357 1.00 0.00 36 THR A CA 11
ATOM 6060 C C . THR A 1 36 ? 45.703 38.431 -10.130 1.00 0.00 36 THR A C 11
ATOM 6061 O O . THR A 1 36 ? 44.526 38.783 -10.094 1.00 0.00 36 THR A O 11
ATOM 6072 N N . CYS A 1 37 ? 46.298 37.798 -9.110 1.00 0.00 37 CYS A N 11
ATOM 6073 C CA . CYS A 1 37 ? 45.617 37.522 -7.858 1.00 0.00 37 CYS A CA 11
ATOM 6074 C C . CYS A 1 37 ? 46.615 37.099 -6.784 1.00 0.00 37 CYS A C 11
ATOM 6075 O O . CYS A 1 37 ? 47.783 36.871 -7.096 1.00 0.00 37 CYS A O 11
ATOM 6084 N N . GLY A 1 1 ? 65.091 56.199 15.835 1.00 0.00 1 GLY A N 12
ATOM 6085 C CA . GLY A 1 1 ? 65.526 57.108 14.763 1.00 0.00 1 GLY A CA 12
ATOM 6086 C C . GLY A 1 1 ? 64.854 56.794 13.431 1.00 0.00 1 GLY A C 12
ATOM 6087 O O . GLY A 1 1 ? 63.976 55.937 13.363 1.00 0.00 1 GLY A O 12
ATOM 6093 N N . ILE A 1 2 ? 65.281 57.490 12.372 1.00 0.00 2 ILE A N 12
ATOM 6094 C CA . ILE A 1 2 ? 64.785 57.289 11.022 1.00 0.00 2 ILE A CA 12
ATOM 6095 C C . ILE A 1 2 ? 65.008 55.843 10.576 1.00 0.00 2 ILE A C 12
ATOM 6096 O O . ILE A 1 2 ? 64.209 55.298 9.816 1.00 0.00 2 ILE A O 12
ATOM 6112 N N . LEU A 1 3 ? 66.083 55.217 11.066 1.00 0.00 3 LEU A N 12
ATOM 6113 C CA . LEU A 1 3 ? 66.440 53.853 10.727 1.00 0.00 3 LEU A CA 12
ATOM 6114 C C . LEU A 1 3 ? 65.502 52.835 11.369 1.00 0.00 3 LEU A C 12
ATOM 6115 O O . LEU A 1 3 ? 65.406 51.707 10.889 1.00 0.00 3 LEU A O 12
ATOM 6131 N N . ASP A 1 4 ? 64.813 53.224 12.446 1.00 0.00 4 ASP A N 12
ATOM 6132 C CA . ASP A 1 4 ? 63.810 52.403 13.089 1.00 0.00 4 ASP A CA 12
ATOM 6133 C C . ASP A 1 4 ? 62.466 52.709 12.443 1.00 0.00 4 ASP A C 12
ATOM 6134 O O . ASP A 1 4 ? 61.563 51.875 12.465 1.00 0.00 4 ASP A O 12
ATOM 6144 N N . THR A 1 5 ? 62.339 53.917 11.881 1.00 0.00 5 THR A N 12
ATOM 6145 C CA . THR A 1 5 ? 61.078 54.402 11.363 1.00 0.00 5 THR A CA 12
ATOM 6146 C C . THR A 1 5 ? 60.752 53.721 10.039 1.00 0.00 5 THR A C 12
ATOM 6147 O O . THR A 1 5 ? 59.642 53.229 9.853 1.00 0.00 5 THR A O 12
ATOM 6158 N N . LEU A 1 6 ? 61.722 53.687 9.122 1.00 0.00 6 LEU A N 12
ATOM 6159 C CA . LEU A 1 6 ? 61.577 52.990 7.856 1.00 0.00 6 LEU A CA 12
ATOM 6160 C C . LEU A 1 6 ? 61.406 51.492 8.105 1.00 0.00 6 LEU A C 12
ATOM 6161 O O . LEU A 1 6 ? 60.614 50.842 7.426 1.00 0.00 6 LEU A O 12
ATOM 6177 N N . LYS A 1 7 ? 62.137 50.956 9.089 1.00 0.00 7 LYS A N 12
ATOM 6178 C CA . LYS A 1 7 ? 62.078 49.558 9.472 1.00 0.00 7 LYS A CA 12
ATOM 6179 C C . LYS A 1 7 ? 60.682 49.200 9.980 1.00 0.00 7 LYS A C 12
ATOM 6180 O O . LYS A 1 7 ? 60.169 48.131 9.654 1.00 0.00 7 LYS A O 12
ATOM 6199 N N . GLN A 1 8 ? 60.071 50.093 10.770 1.00 0.00 8 GLN A N 12
ATOM 6200 C CA . GLN A 1 8 ? 58.733 49.916 11.312 1.00 0.00 8 GLN A CA 12
ATOM 6201 C C . GLN A 1 8 ? 57.740 49.585 10.201 1.00 0.00 8 GLN A C 12
ATOM 6202 O O . GLN A 1 8 ? 56.895 48.706 10.363 1.00 0.00 8 GLN A O 12
ATOM 6216 N N . PHE A 1 9 ? 57.849 50.302 9.079 1.00 0.00 9 PHE A N 12
ATOM 6217 C CA . PHE A 1 9 ? 56.942 50.174 7.952 1.00 0.00 9 PHE A CA 12
ATOM 6218 C C . PHE A 1 9 ? 57.428 49.123 6.956 1.00 0.00 9 PHE A C 12
ATOM 6219 O O . PHE A 1 9 ? 56.615 48.381 6.410 1.00 0.00 9 PHE A O 12
ATOM 6236 N N . ALA A 1 10 ? 58.743 49.065 6.712 1.00 0.00 10 ALA A N 12
ATOM 6237 C CA . ALA A 1 10 ? 59.334 48.159 5.737 1.00 0.00 10 ALA A CA 12
ATOM 6238 C C . ALA A 1 10 ? 58.999 46.701 6.040 1.00 0.00 10 ALA A C 12
ATOM 6239 O O . ALA A 1 10 ? 58.741 45.931 5.118 1.00 0.00 10 ALA A O 12
ATOM 6246 N N . LYS A 1 11 ? 58.990 46.321 7.322 1.00 0.00 11 LYS A N 12
ATOM 6247 C CA . LYS A 1 11 ? 58.596 44.981 7.727 1.00 0.00 11 LYS A CA 12
ATOM 6248 C C . LYS A 1 11 ? 57.111 44.754 7.470 1.00 0.00 11 LYS A C 12
ATOM 6249 O O . LYS A 1 11 ? 56.726 43.654 7.085 1.00 0.00 11 LYS A O 12
ATOM 6268 N N . GLY A 1 12 ? 56.286 45.794 7.641 1.00 0.00 12 GLY A N 12
ATOM 6269 C CA . GLY A 1 12 ? 54.876 45.734 7.299 1.00 0.00 12 GLY A CA 12
ATOM 6270 C C . GLY A 1 12 ? 54.678 45.715 5.792 1.00 0.00 12 GLY A C 12
ATOM 6271 O O . GLY A 1 12 ? 53.696 45.145 5.318 1.00 0.00 12 GLY A O 12
ATOM 6275 N N . VAL A 1 13 ? 55.646 46.249 5.038 1.00 0.00 13 VAL A N 12
ATOM 6276 C CA . VAL A 1 13 ? 55.774 45.932 3.630 1.00 0.00 13 VAL A CA 12
ATOM 6277 C C . VAL A 1 13 ? 56.597 44.650 3.523 1.00 0.00 13 VAL A C 12
ATOM 6278 O O . VAL A 1 13 ? 57.563 44.549 2.771 1.00 0.00 13 VAL A O 12
ATOM 6291 N N . GLY A 1 14 ? 56.175 43.669 4.320 1.00 0.00 14 GLY A N 12
ATOM 6292 C CA . GLY A 1 14 ? 56.678 42.312 4.347 1.00 0.00 14 GLY A CA 12
ATOM 6293 C C . GLY A 1 14 ? 55.522 41.400 4.735 1.00 0.00 14 GLY A C 12
ATOM 6294 O O . GLY A 1 14 ? 55.415 40.283 4.234 1.00 0.00 14 GLY A O 12
ATOM 6298 N N . LYS A 1 15 ? 54.629 41.908 5.595 1.00 0.00 15 LYS A N 12
ATOM 6299 C CA . LYS A 1 15 ? 53.362 41.255 5.879 1.00 0.00 15 LYS A CA 12
ATOM 6300 C C . LYS A 1 15 ? 52.449 41.413 4.667 1.00 0.00 15 LYS A C 12
ATOM 6301 O O . LYS A 1 15 ? 51.788 40.461 4.260 1.00 0.00 15 LYS A O 12
ATOM 6320 N N . ASP A 1 16 ? 52.421 42.623 4.094 1.00 0.00 16 ASP A N 12
ATOM 6321 C CA . ASP A 1 16 ? 51.650 42.928 2.900 1.00 0.00 16 ASP A CA 12
ATOM 6322 C C . ASP A 1 16 ? 52.153 42.123 1.701 1.00 0.00 16 ASP A C 12
ATOM 6323 O O . ASP A 1 16 ? 51.403 41.901 0.752 1.00 0.00 16 ASP A O 12
ATOM 6333 N N . LEU A 1 17 ? 53.416 41.683 1.746 1.00 0.00 17 LEU A N 12
ATOM 6334 C CA . LEU A 1 17 ? 54.027 40.894 0.697 1.00 0.00 17 LEU A CA 12
ATOM 6335 C C . LEU A 1 17 ? 53.754 39.427 0.977 1.00 0.00 17 LEU A C 12
ATOM 6336 O O . LEU A 1 17 ? 53.490 38.658 0.055 1.00 0.00 17 LEU A O 12
ATOM 6352 N N . VAL A 1 18 ? 53.785 39.053 2.260 1.00 0.00 18 VAL A N 12
ATOM 6353 C CA . VAL A 1 18 ? 53.305 37.755 2.680 1.00 0.00 18 VAL A CA 12
ATOM 6354 C C . VAL A 1 18 ? 51.793 37.699 2.454 1.00 0.00 18 VAL A C 12
ATOM 6355 O O . VAL A 1 18 ? 51.252 36.634 2.164 1.00 0.00 18 VAL A O 12
ATOM 6368 N N . LYS A 1 19 ? 51.122 38.855 2.546 1.00 0.00 19 LYS A N 12
ATOM 6369 C CA . LYS A 1 19 ? 49.703 38.978 2.242 1.00 0.00 19 LYS A CA 12
ATOM 6370 C C . LYS A 1 19 ? 49.482 39.067 0.728 1.00 0.00 19 LYS A C 12
ATOM 6371 O O . LYS A 1 19 ? 48.347 39.209 0.278 1.00 0.00 19 LYS A O 12
ATOM 6390 N N . GLY A 1 20 ? 50.566 38.986 -0.055 1.00 0.00 20 GLY A N 12
ATOM 6391 C CA . GLY A 1 20 ? 50.539 39.061 -1.506 1.00 0.00 20 GLY A CA 12
ATOM 6392 C C . GLY A 1 20 ? 51.059 37.761 -2.112 1.00 0.00 20 GLY A C 12
ATOM 6393 O O . GLY A 1 20 ? 50.295 37.013 -2.719 1.00 0.00 20 GLY A O 12
ATOM 6397 N N . ALA A 1 21 ? 52.360 37.497 -1.945 1.00 0.00 21 ALA A N 12
ATOM 6398 C CA . ALA A 1 21 ? 53.000 36.278 -2.409 1.00 0.00 21 ALA A CA 12
ATOM 6399 C C . ALA A 1 21 ? 52.327 35.049 -1.810 1.00 0.00 21 ALA A C 12
ATOM 6400 O O . ALA A 1 21 ? 51.754 34.235 -2.532 1.00 0.00 21 ALA A O 12
ATOM 6407 N N . ALA A 1 22 ? 52.409 34.927 -0.484 1.00 0.00 22 ALA A N 12
ATOM 6408 C CA . ALA A 1 22 ? 51.871 33.802 0.258 1.00 0.00 22 ALA A CA 12
ATOM 6409 C C . ALA A 1 22 ? 50.425 34.070 0.676 1.00 0.00 22 ALA A C 12
ATOM 6410 O O . ALA A 1 22 ? 50.029 33.738 1.792 1.00 0.00 22 ALA A O 12
ATOM 6417 N N . GLN A 1 23 ? 49.636 34.666 -0.225 1.00 0.00 23 GLN A N 12
ATOM 6418 C CA . GLN A 1 23 ? 48.234 34.957 0.011 1.00 0.00 23 GLN A CA 12
ATOM 6419 C C . GLN A 1 23 ? 47.413 33.695 -0.232 1.00 0.00 23 GLN A C 12
ATOM 6420 O O . GLN A 1 23 ? 46.734 33.209 0.671 1.00 0.00 23 GLN A O 12
ATOM 6434 N N . GLY A 1 24 ? 47.482 33.172 -1.460 1.00 0.00 24 GLY A N 12
ATOM 6435 C CA . GLY A 1 24 ? 46.756 31.984 -1.867 1.00 0.00 24 GLY A CA 12
ATOM 6436 C C . GLY A 1 24 ? 47.338 31.482 -3.181 1.00 0.00 24 GLY A C 12
ATOM 6437 O O . GLY A 1 24 ? 46.736 31.660 -4.236 1.00 0.00 24 GLY A O 12
ATOM 6441 N N . VAL A 1 25 ? 48.524 30.871 -3.109 1.00 0.00 25 VAL A N 12
ATOM 6442 C CA . VAL A 1 25 ? 49.262 30.422 -4.277 1.00 0.00 25 VAL A CA 12
ATOM 6443 C C . VAL A 1 25 ? 48.470 29.351 -5.020 1.00 0.00 25 VAL A C 12
ATOM 6444 O O . VAL A 1 25 ? 48.295 29.441 -6.234 1.00 0.00 25 VAL A O 12
ATOM 6457 N N . LEU A 1 26 ? 48.005 28.342 -4.277 1.00 0.00 26 LEU A N 12
ATOM 6458 C CA . LEU A 1 26 ? 47.276 27.199 -4.804 1.00 0.00 26 LEU A CA 12
ATOM 6459 C C . LEU A 1 26 ? 46.112 27.630 -5.696 1.00 0.00 26 LEU A C 12
ATOM 6460 O O . LEU A 1 26 ? 45.863 27.003 -6.724 1.00 0.00 26 LEU A O 12
ATOM 6476 N N . SER A 1 27 ? 45.404 28.697 -5.309 1.00 0.00 27 SER A N 12
ATOM 6477 C CA . SER A 1 27 ? 44.279 29.212 -6.070 1.00 0.00 27 SER A CA 12
ATOM 6478 C C . SER A 1 27 ? 44.759 30.081 -7.232 1.00 0.00 27 SER A C 12
ATOM 6479 O O . SER A 1 27 ? 44.224 29.977 -8.333 1.00 0.00 27 SER A O 12
ATOM 6487 N N . THR A 1 28 ? 45.766 30.929 -6.989 1.00 0.00 28 THR A N 12
ATOM 6488 C CA . THR A 1 28 ? 46.306 31.835 -7.990 1.00 0.00 28 THR A CA 12
ATOM 6489 C C . THR A 1 28 ? 46.905 31.050 -9.153 1.00 0.00 28 THR A C 12
ATOM 6490 O O . THR A 1 28 ? 46.565 31.300 -10.308 1.00 0.00 28 THR A O 12
ATOM 6501 N N . VAL A 1 29 ? 47.796 30.102 -8.845 1.00 0.00 29 VAL A N 12
ATOM 6502 C CA . VAL A 1 29 ? 48.451 29.280 -9.845 1.00 0.00 29 VAL A CA 12
ATOM 6503 C C . VAL A 1 29 ? 47.432 28.411 -10.577 1.00 0.00 29 VAL A C 12
ATOM 6504 O O . VAL A 1 29 ? 47.551 28.186 -11.780 1.00 0.00 29 VAL A O 12
ATOM 6517 N N . SER A 1 30 ? 46.427 27.933 -9.838 1.00 0.00 30 SER A N 12
ATOM 6518 C CA . SER A 1 30 ? 45.381 27.076 -10.366 1.00 0.00 30 SER A CA 12
ATOM 6519 C C . SER A 1 30 ? 44.502 27.834 -11.355 1.00 0.00 30 SER A C 12
ATOM 6520 O O . SER A 1 30 ? 44.342 27.402 -12.495 1.00 0.00 30 SER A O 12
ATOM 6528 N N . CYS A 1 31 ? 43.932 28.961 -10.916 1.00 0.00 31 CYS A N 12
ATOM 6529 C CA . CYS A 1 31 ? 43.049 29.767 -11.743 1.00 0.00 31 CYS A CA 12
ATOM 6530 C C . CYS A 1 31 ? 43.812 30.487 -12.856 1.00 0.00 31 CYS A C 12
ATOM 6531 O O . CYS A 1 31 ? 43.235 31.335 -13.533 1.00 0.00 31 CYS A O 12
ATOM 6538 N N . LYS A 1 32 ? 45.106 30.190 -13.036 1.00 0.00 32 LYS A N 12
ATOM 6539 C CA . LYS A 1 32 ? 45.948 30.934 -13.947 1.00 0.00 32 LYS A CA 12
ATOM 6540 C C . LYS A 1 32 ? 45.723 30.448 -15.375 1.00 0.00 32 LYS A C 12
ATOM 6541 O O . LYS A 1 32 ? 46.644 30.006 -16.058 1.00 0.00 32 LYS A O 12
ATOM 6560 N N . LEU A 1 33 ? 44.470 30.559 -15.819 1.00 0.00 33 LEU A N 12
ATOM 6561 C CA . LEU A 1 33 ? 44.092 30.380 -17.209 1.00 0.00 33 LEU A CA 12
ATOM 6562 C C . LEU A 1 33 ? 44.190 31.753 -17.868 1.00 0.00 33 LEU A C 12
ATOM 6563 O O . LEU A 1 33 ? 43.176 32.391 -18.142 1.00 0.00 33 LEU A O 12
ATOM 6579 N N . ALA A 1 34 ? 45.431 32.210 -18.069 1.00 0.00 34 ALA A N 12
ATOM 6580 C CA . ALA A 1 34 ? 45.755 33.565 -18.488 1.00 0.00 34 ALA A CA 12
ATOM 6581 C C . ALA A 1 34 ? 45.307 34.567 -17.425 1.00 0.00 34 ALA A C 12
ATOM 6582 O O . ALA A 1 34 ? 44.642 35.553 -17.736 1.00 0.00 34 ALA A O 12
ATOM 6589 N N . LYS A 1 35 ? 45.691 34.302 -16.169 1.00 0.00 35 LYS A N 12
ATOM 6590 C CA . LYS A 1 35 ? 45.429 35.151 -15.021 1.00 0.00 35 LYS A CA 12
ATOM 6591 C C . LYS A 1 35 ? 43.941 35.470 -14.891 1.00 0.00 35 LYS A C 12
ATOM 6592 O O . LYS A 1 35 ? 43.532 36.618 -15.054 1.00 0.00 35 LYS A O 12
ATOM 6611 N N . THR A 1 36 ? 43.137 34.449 -14.578 1.00 0.00 36 THR A N 12
ATOM 6612 C CA . THR A 1 36 ? 41.711 34.616 -14.349 1.00 0.00 36 THR A CA 12
ATOM 6613 C C . THR A 1 36 ? 41.466 35.223 -12.970 1.00 0.00 36 THR A C 12
ATOM 6614 O O . THR A 1 36 ? 40.568 36.049 -12.821 1.00 0.00 36 THR A O 12
ATOM 6625 N N . CYS A 1 37 ? 42.265 34.824 -11.970 1.00 0.00 37 CYS A N 12
ATOM 6626 C CA . CYS A 1 37 ? 42.139 35.335 -10.612 1.00 0.00 37 CYS A CA 12
ATOM 6627 C C . CYS A 1 37 ? 43.506 35.692 -10.033 1.00 0.00 37 CYS A C 12
ATOM 6628 O O . CYS A 1 37 ? 43.570 36.488 -9.099 1.00 0.00 37 CYS A O 12
ATOM 6637 N N . GLY A 1 1 ? 68.861 57.011 16.066 1.00 0.00 1 GLY A N 13
ATOM 6638 C CA . GLY A 1 1 ? 68.028 57.750 15.104 1.00 0.00 1 GLY A CA 13
ATOM 6639 C C . GLY A 1 1 ? 66.804 56.954 14.667 1.00 0.00 1 GLY A C 13
ATOM 6640 O O . GLY A 1 1 ? 66.486 55.922 15.256 1.00 0.00 1 GLY A O 13
ATOM 6646 N N . ILE A 1 2 ? 66.124 57.438 13.622 1.00 0.00 2 ILE A N 13
ATOM 6647 C CA . ILE A 1 2 ? 64.950 56.795 13.057 1.00 0.00 2 ILE A CA 13
ATOM 6648 C C . ILE A 1 2 ? 65.358 55.676 12.095 1.00 0.00 2 ILE A C 13
ATOM 6649 O O . ILE A 1 2 ? 64.741 55.482 11.050 1.00 0.00 2 ILE A O 13
ATOM 6665 N N . LEU A 1 3 ? 66.409 54.939 12.460 1.00 0.00 3 LEU A N 13
ATOM 6666 C CA . LEU A 1 3 ? 67.015 53.924 11.621 1.00 0.00 3 LEU A CA 13
ATOM 6667 C C . LEU A 1 3 ? 66.254 52.606 11.704 1.00 0.00 3 LEU A C 13
ATOM 6668 O O . LEU A 1 3 ? 66.120 51.905 10.703 1.00 0.00 3 LEU A O 13
ATOM 6684 N N . ASP A 1 4 ? 65.757 52.275 12.899 1.00 0.00 4 ASP A N 13
ATOM 6685 C CA . ASP A 1 4 ? 64.933 51.109 13.135 1.00 0.00 4 ASP A CA 13
ATOM 6686 C C . ASP A 1 4 ? 63.473 51.488 12.941 1.00 0.00 4 ASP A C 13
ATOM 6687 O O . ASP A 1 4 ? 62.615 50.618 12.816 1.00 0.00 4 ASP A O 13
ATOM 6697 N N . THR A 1 5 ? 63.197 52.796 12.950 1.00 0.00 5 THR A N 13
ATOM 6698 C CA . THR A 1 5 ? 61.844 53.304 12.912 1.00 0.00 5 THR A CA 13
ATOM 6699 C C . THR A 1 5 ? 61.257 53.120 11.517 1.00 0.00 5 THR A C 13
ATOM 6700 O O . THR A 1 5 ? 60.176 52.555 11.368 1.00 0.00 5 THR A O 13
ATOM 6711 N N . LEU A 1 6 ? 61.985 53.582 10.495 1.00 0.00 6 LEU A N 13
ATOM 6712 C CA . LEU A 1 6 ? 61.623 53.366 9.108 1.00 0.00 6 LEU A CA 13
ATOM 6713 C C . LEU A 1 6 ? 61.724 51.880 8.768 1.00 0.00 6 LEU A C 13
ATOM 6714 O O . LEU A 1 6 ? 60.908 51.367 8.007 1.00 0.00 6 LEU A O 13
ATOM 6730 N N . LYS A 1 7 ? 62.718 51.192 9.345 1.00 0.00 7 LYS A N 13
ATOM 6731 C CA . LYS A 1 7 ? 62.925 49.767 9.168 1.00 0.00 7 LYS A CA 13
ATOM 6732 C C . LYS A 1 7 ? 61.678 48.988 9.584 1.00 0.00 7 LYS A C 13
ATOM 6733 O O . LYS A 1 7 ? 61.229 48.106 8.854 1.00 0.00 7 LYS A O 13
ATOM 6752 N N . GLN A 1 8 ? 61.123 49.327 10.753 1.00 0.00 8 GLN A N 13
ATOM 6753 C CA . GLN A 1 8 ? 59.918 48.720 11.289 1.00 0.00 8 GLN A CA 13
ATOM 6754 C C . GLN A 1 8 ? 58.763 48.887 10.308 1.00 0.00 8 GLN A C 13
ATOM 6755 O O . GLN A 1 8 ? 58.071 47.922 9.989 1.00 0.00 8 GLN A O 13
ATOM 6769 N N . PHE A 1 9 ? 58.568 50.120 9.831 1.00 0.00 9 PHE A N 13
ATOM 6770 C CA . PHE A 1 9 ? 57.525 50.448 8.878 1.00 0.00 9 PHE A CA 13
ATOM 6771 C C . PHE A 1 9 ? 57.779 49.767 7.536 1.00 0.00 9 PHE A C 13
ATOM 6772 O O . PHE A 1 9 ? 56.849 49.241 6.929 1.00 0.00 9 PHE A O 13
ATOM 6789 N N . ALA A 1 10 ? 59.034 49.781 7.074 1.00 0.00 10 ALA A N 13
ATOM 6790 C CA . ALA A 1 10 ? 59.411 49.225 5.785 1.00 0.00 10 ALA A CA 13
ATOM 6791 C C . ALA A 1 10 ? 59.131 47.727 5.712 1.00 0.00 10 ALA A C 13
ATOM 6792 O O . ALA A 1 10 ? 58.661 47.250 4.682 1.00 0.00 10 ALA A O 13
ATOM 6799 N N . LYS A 1 11 ? 59.405 46.984 6.793 1.00 0.00 11 LYS A N 13
ATOM 6800 C CA . LYS A 1 11 ? 59.110 45.559 6.836 1.00 0.00 11 LYS A CA 13
ATOM 6801 C C . LYS A 1 11 ? 57.645 45.310 7.187 1.00 0.00 11 LYS A C 13
ATOM 6802 O O . LYS A 1 11 ? 57.126 44.231 6.907 1.00 0.00 11 LYS A O 13
ATOM 6821 N N . GLY A 1 12 ? 56.969 46.313 7.762 1.00 0.00 12 GLY A N 13
ATOM 6822 C CA . GLY A 1 12 ? 55.532 46.278 7.952 1.00 0.00 12 GLY A CA 13
ATOM 6823 C C . GLY A 1 12 ? 54.815 46.644 6.662 1.00 0.00 12 GLY A C 13
ATOM 6824 O O . GLY A 1 12 ? 53.734 46.126 6.392 1.00 0.00 12 GLY A O 13
ATOM 6828 N N . VAL A 1 13 ? 55.460 47.465 5.827 1.00 0.00 13 VAL A N 13
ATOM 6829 C CA . VAL A 1 13 ? 55.133 47.536 4.419 1.00 0.00 13 VAL A CA 13
ATOM 6830 C C . VAL A 1 13 ? 55.993 46.488 3.716 1.00 0.00 13 VAL A C 13
ATOM 6831 O O . VAL A 1 13 ? 56.640 46.747 2.704 1.00 0.00 13 VAL A O 13
ATOM 6844 N N . GLY A 1 14 ? 56.000 45.288 4.299 1.00 0.00 14 GLY A N 13
ATOM 6845 C CA . GLY A 1 14 ? 56.690 44.125 3.779 1.00 0.00 14 GLY A CA 13
ATOM 6846 C C . GLY A 1 14 ? 55.904 42.870 4.139 1.00 0.00 14 GLY A C 13
ATOM 6847 O O . GLY A 1 14 ? 55.948 41.888 3.404 1.00 0.00 14 GLY A O 13
ATOM 6851 N N . LYS A 1 15 ? 55.163 42.918 5.253 1.00 0.00 15 LYS A N 13
ATOM 6852 C CA . LYS A 1 15 ? 54.259 41.849 5.647 1.00 0.00 15 LYS A CA 13
ATOM 6853 C C . LYS A 1 15 ? 52.881 42.082 5.036 1.00 0.00 15 LYS A C 13
ATOM 6854 O O . LYS A 1 15 ? 52.120 41.136 4.850 1.00 0.00 15 LYS A O 13
ATOM 6873 N N . ASP A 1 16 ? 52.582 43.339 4.689 1.00 0.00 16 ASP A N 13
ATOM 6874 C CA . ASP A 1 16 ? 51.438 43.684 3.867 1.00 0.00 16 ASP A CA 13
ATOM 6875 C C . ASP A 1 16 ? 51.692 43.242 2.425 1.00 0.00 16 ASP A C 13
ATOM 6876 O O . ASP A 1 16 ? 50.747 42.987 1.680 1.00 0.00 16 ASP A O 13
ATOM 6886 N N . LEU A 1 17 ? 52.970 43.172 2.032 1.00 0.00 17 LEU A N 13
ATOM 6887 C CA . LEU A 1 17 ? 53.394 42.813 0.697 1.00 0.00 17 LEU A CA 13
ATOM 6888 C C . LEU A 1 17 ? 53.585 41.310 0.628 1.00 0.00 17 LEU A C 13
ATOM 6889 O O . LEU A 1 17 ? 53.088 40.662 -0.291 1.00 0.00 17 LEU A O 13
ATOM 6905 N N . VAL A 1 18 ? 54.299 40.759 1.616 1.00 0.00 18 VAL A N 13
ATOM 6906 C CA . VAL A 1 18 ? 54.448 39.323 1.729 1.00 0.00 18 VAL A CA 13
ATOM 6907 C C . VAL A 1 18 ? 53.082 38.713 2.039 1.00 0.00 18 VAL A C 13
ATOM 6908 O O . VAL A 1 18 ? 52.785 37.606 1.593 1.00 0.00 18 VAL A O 13
ATOM 6921 N N . LYS A 1 19 ? 52.241 39.457 2.766 1.00 0.00 19 LYS A N 13
ATOM 6922 C CA . LYS A 1 19 ? 50.865 39.071 3.034 1.00 0.00 19 LYS A CA 13
ATOM 6923 C C . LYS A 1 19 ? 50.060 39.103 1.739 1.00 0.00 19 LYS A C 13
ATOM 6924 O O . LYS A 1 19 ? 49.233 38.227 1.495 1.00 0.00 19 LYS A O 13
ATOM 6943 N N . GLY A 1 20 ? 50.324 40.116 0.907 1.00 0.00 20 GLY A N 13
ATOM 6944 C CA . GLY A 1 20 ? 49.673 40.305 -0.375 1.00 0.00 20 GLY A CA 13
ATOM 6945 C C . GLY A 1 20 ? 50.149 39.251 -1.365 1.00 0.00 20 GLY A C 13
ATOM 6946 O O . GLY A 1 20 ? 49.345 38.683 -2.101 1.00 0.00 20 GLY A O 13
ATOM 6950 N N . ALA A 1 21 ? 51.456 38.969 -1.359 1.00 0.00 21 ALA A N 13
ATOM 6951 C CA . ALA A 1 21 ? 52.010 37.857 -2.106 1.00 0.00 21 ALA A CA 13
ATOM 6952 C C . ALA A 1 21 ? 51.451 36.543 -1.570 1.00 0.00 21 ALA A C 13
ATOM 6953 O O . ALA A 1 21 ? 51.219 35.613 -2.339 1.00 0.00 21 ALA A O 13
ATOM 6960 N N . ALA A 1 22 ? 51.225 36.480 -0.253 1.00 0.00 22 ALA A N 13
ATOM 6961 C CA . ALA A 1 22 ? 50.685 35.298 0.398 1.00 0.00 22 ALA A CA 13
ATOM 6962 C C . ALA A 1 22 ? 49.157 35.331 0.450 1.00 0.00 22 ALA A C 13
ATOM 6963 O O . ALA A 1 22 ? 48.560 34.728 1.341 1.00 0.00 22 ALA A O 13
ATOM 6970 N N . GLN A 1 23 ? 48.519 36.026 -0.500 1.00 0.00 23 GLN A N 13
ATOM 6971 C CA . GLN A 1 23 ? 47.071 36.094 -0.583 1.00 0.00 23 GLN A CA 13
ATOM 6972 C C . GLN A 1 23 ? 46.541 34.813 -1.219 1.00 0.00 23 GLN A C 13
ATOM 6973 O O . GLN A 1 23 ? 45.799 34.065 -0.585 1.00 0.00 23 GLN A O 13
ATOM 6987 N N . GLY A 1 24 ? 46.934 34.562 -2.471 1.00 0.00 24 GLY A N 13
ATOM 6988 C CA . GLY A 1 24 ? 46.554 33.365 -3.197 1.00 0.00 24 GLY A CA 13
ATOM 6989 C C . GLY A 1 24 ? 47.312 33.318 -4.517 1.00 0.00 24 GLY A C 13
ATOM 6990 O O . GLY A 1 24 ? 46.707 33.176 -5.577 1.00 0.00 24 GLY A O 13
ATOM 6994 N N . VAL A 1 25 ? 48.640 33.452 -4.444 1.00 0.00 25 VAL A N 13
ATOM 6995 C CA . VAL A 1 25 ? 49.493 33.459 -5.618 1.00 0.00 25 VAL A CA 13
ATOM 6996 C C . VAL A 1 25 ? 49.605 32.048 -6.187 1.00 0.00 25 VAL A C 13
ATOM 6997 O O . VAL A 1 25 ? 49.453 31.848 -7.390 1.00 0.00 25 VAL A O 13
ATOM 7010 N N . LEU A 1 26 ? 49.838 31.072 -5.306 1.00 0.00 26 LEU A N 13
ATOM 7011 C CA . LEU A 1 26 ? 49.880 29.664 -5.660 1.00 0.00 26 LEU A CA 13
ATOM 7012 C C . LEU A 1 26 ? 48.518 29.209 -6.177 1.00 0.00 26 LEU A C 13
ATOM 7013 O O . LEU A 1 26 ? 48.446 28.389 -7.090 1.00 0.00 26 LEU A O 13
ATOM 7029 N N . SER A 1 27 ? 47.440 29.750 -5.597 1.00 0.00 27 SER A N 13
ATOM 7030 C CA . SER A 1 27 ? 46.081 29.433 -5.997 1.00 0.00 27 SER A CA 13
ATOM 7031 C C . SER A 1 27 ? 45.824 29.902 -7.426 1.00 0.00 27 SER A C 13
ATOM 7032 O O . SER A 1 27 ? 45.295 29.143 -8.234 1.00 0.00 27 SER A O 13
ATOM 7040 N N . THR A 1 28 ? 46.213 31.146 -7.735 1.00 0.00 28 THR A N 13
ATOM 7041 C CA . THR A 1 28 ? 46.064 31.717 -9.064 1.00 0.00 28 THR A CA 13
ATOM 7042 C C . THR A 1 28 ? 46.778 30.851 -10.097 1.00 0.00 28 THR A C 13
ATOM 7043 O O . THR A 1 28 ? 46.187 30.494 -11.114 1.00 0.00 28 THR A O 13
ATOM 7054 N N . VAL A 1 29 ? 48.046 30.517 -9.831 1.00 0.00 29 VAL A N 13
ATOM 7055 C CA . VAL A 1 29 ? 48.866 29.698 -10.705 1.00 0.00 29 VAL A CA 13
ATOM 7056 C C . VAL A 1 29 ? 48.176 28.369 -11.015 1.00 0.00 29 VAL A C 13
ATOM 7057 O O . VAL A 1 29 ? 48.326 27.842 -12.116 1.00 0.00 29 VAL A O 13
ATOM 7070 N N . SER A 1 30 ? 47.410 27.833 -10.058 1.00 0.00 30 SER A N 13
ATOM 7071 C CA . SER A 1 30 ? 46.694 26.584 -10.249 1.00 0.00 30 SER A CA 13
ATOM 7072 C C . SER A 1 30 ? 45.503 26.785 -11.179 1.00 0.00 30 SER A C 13
ATOM 7073 O O . SER A 1 30 ? 45.460 26.199 -12.259 1.00 0.00 30 SER A O 13
ATOM 7081 N N . CYS A 1 31 ? 44.545 27.619 -10.764 1.00 0.00 31 CYS A N 13
ATOM 7082 C CA . CYS A 1 31 ? 43.374 27.925 -11.570 1.00 0.00 31 CYS A CA 13
ATOM 7083 C C . CYS A 1 31 ? 43.710 28.890 -12.709 1.00 0.00 31 CYS A C 13
ATOM 7084 O O . CYS A 1 31 ? 42.804 29.482 -13.293 1.00 0.00 31 CYS A O 13
ATOM 7091 N N . LYS A 1 32 ? 45.000 29.051 -13.031 1.00 0.00 32 LYS A N 13
ATOM 7092 C CA . LYS A 1 32 ? 45.448 29.950 -14.077 1.00 0.00 32 LYS A CA 13
ATOM 7093 C C . LYS A 1 32 ? 45.520 29.243 -15.430 1.00 0.00 32 LYS A C 13
ATOM 7094 O O . LYS A 1 32 ? 45.309 29.877 -16.461 1.00 0.00 32 LYS A O 13
ATOM 7113 N N . LEU A 1 33 ? 45.829 27.940 -15.429 1.00 0.00 33 LEU A N 13
ATOM 7114 C CA . LEU A 1 33 ? 45.968 27.140 -16.637 1.00 0.00 33 LEU A CA 13
ATOM 7115 C C . LEU A 1 33 ? 44.748 27.300 -17.543 1.00 0.00 33 LEU A C 13
ATOM 7116 O O . LEU A 1 33 ? 44.869 27.827 -18.648 1.00 0.00 33 LEU A O 13
ATOM 7132 N N . ALA A 1 34 ? 43.574 26.866 -17.071 1.00 0.00 34 ALA A N 13
ATOM 7133 C CA . ALA A 1 34 ? 42.318 27.060 -17.781 1.00 0.00 34 ALA A CA 13
ATOM 7134 C C . ALA A 1 34 ? 41.764 28.468 -17.558 1.00 0.00 34 ALA A C 13
ATOM 7135 O O . ALA A 1 34 ? 40.787 28.857 -18.195 1.00 0.00 34 ALA A O 13
ATOM 7142 N N . LYS A 1 35 ? 42.403 29.221 -16.657 1.00 0.00 35 LYS A N 13
ATOM 7143 C CA . LYS A 1 35 ? 42.070 30.582 -16.286 1.00 0.00 35 LYS A CA 13
ATOM 7144 C C . LYS A 1 35 ? 40.576 30.761 -16.035 1.00 0.00 35 LYS A C 13
ATOM 7145 O O . LYS A 1 35 ? 39.926 31.604 -16.650 1.00 0.00 35 LYS A O 13
ATOM 7164 N N . THR A 1 36 ? 40.050 29.989 -15.079 1.00 0.00 36 THR A N 13
ATOM 7165 C CA . THR A 1 36 ? 38.778 30.299 -14.450 1.00 0.00 36 THR A CA 13
ATOM 7166 C C . THR A 1 36 ? 38.980 31.443 -13.453 1.00 0.00 36 THR A C 13
ATOM 7167 O O . THR A 1 36 ? 38.017 32.107 -13.075 1.00 0.00 36 THR A O 13
ATOM 7178 N N . CYS A 1 37 ? 40.237 31.684 -13.053 1.00 0.00 37 CYS A N 13
ATOM 7179 C CA . CYS A 1 37 ? 40.615 32.779 -12.177 1.00 0.00 37 CYS A CA 13
ATOM 7180 C C . CYS A 1 37 ? 41.100 33.965 -13.008 1.00 0.00 37 CYS A C 13
ATOM 7181 O O . CYS A 1 37 ? 41.309 33.823 -14.211 1.00 0.00 37 CYS A O 13
ATOM 7190 N N . GLY A 1 1 ? 67.511 58.416 12.536 1.00 0.00 1 GLY A N 14
ATOM 7191 C CA . GLY A 1 1 ? 66.369 58.849 11.716 1.00 0.00 1 GLY A CA 14
ATOM 7192 C C . GLY A 1 1 ? 65.335 57.744 11.535 1.00 0.00 1 GLY A C 14
ATOM 7193 O O . GLY A 1 1 ? 65.384 56.723 12.220 1.00 0.00 1 GLY A O 14
ATOM 7199 N N . ILE A 1 2 ? 64.402 57.953 10.599 1.00 0.00 2 ILE A N 14
ATOM 7200 C CA . ILE A 1 2 ? 63.356 56.997 10.278 1.00 0.00 2 ILE A CA 14
ATOM 7201 C C . ILE A 1 2 ? 63.882 55.929 9.316 1.00 0.00 2 ILE A C 14
ATOM 7202 O O . ILE A 1 2 ? 63.190 55.513 8.389 1.00 0.00 2 ILE A O 14
ATOM 7218 N N . LEU A 1 3 ? 65.123 55.489 9.543 1.00 0.00 3 LEU A N 14
ATOM 7219 C CA . LEU A 1 3 ? 65.833 54.594 8.646 1.00 0.00 3 LEU A CA 14
ATOM 7220 C C . LEU A 1 3 ? 65.447 53.138 8.885 1.00 0.00 3 LEU A C 14
ATOM 7221 O O . LEU A 1 3 ? 65.377 52.360 7.936 1.00 0.00 3 LEU A O 14
ATOM 7237 N N . ASP A 1 4 ? 65.200 52.772 10.147 1.00 0.00 4 ASP A N 14
ATOM 7238 C CA . ASP A 1 4 ? 64.737 51.450 10.523 1.00 0.00 4 ASP A CA 14
ATOM 7239 C C . ASP A 1 4 ? 63.215 51.445 10.515 1.00 0.00 4 ASP A C 14
ATOM 7240 O O . ASP A 1 4 ? 62.597 50.383 10.534 1.00 0.00 4 ASP A O 14
ATOM 7250 N N . THR A 1 5 ? 62.613 52.638 10.504 1.00 0.00 5 THR A N 14
ATOM 7251 C CA . THR A 1 5 ? 61.175 52.777 10.547 1.00 0.00 5 THR A CA 14
ATOM 7252 C C . THR A 1 5 ? 60.568 52.269 9.242 1.00 0.00 5 THR A C 14
ATOM 7253 O O . THR A 1 5 ? 59.613 51.496 9.260 1.00 0.00 5 THR A O 14
ATOM 7264 N N . LEU A 1 6 ? 61.146 52.693 8.112 1.00 0.00 6 LEU A N 14
ATOM 7265 C CA . LEU A 1 6 ? 60.764 52.231 6.791 1.00 0.00 6 LEU A CA 14
ATOM 7266 C C . LEU A 1 6 ? 60.946 50.718 6.678 1.00 0.00 6 LEU A C 14
ATOM 7267 O O . LEU A 1 6 ? 60.120 50.044 6.066 1.00 0.00 6 LEU A O 14
ATOM 7283 N N . LYS A 1 7 ? 62.021 50.188 7.274 1.00 0.00 7 LYS A N 14
ATOM 7284 C CA . LYS A 1 7 ? 62.306 48.762 7.274 1.00 0.00 7 LYS A CA 14
ATOM 7285 C C . LYS A 1 7 ? 61.211 48.013 8.029 1.00 0.00 7 LYS A C 14
ATOM 7286 O O . LYS A 1 7 ? 60.645 47.053 7.511 1.00 0.00 7 LYS A O 14
ATOM 7305 N N . GLN A 1 8 ? 60.912 48.468 9.250 1.00 0.00 8 GLN A N 14
ATOM 7306 C CA . GLN A 1 8 ? 59.862 47.919 10.088 1.00 0.00 8 GLN A CA 14
ATOM 7307 C C . GLN A 1 8 ? 58.526 47.989 9.355 1.00 0.00 8 GLN A C 14
ATOM 7308 O O . GLN A 1 8 ? 57.802 46.998 9.288 1.00 0.00 8 GLN A O 14
ATOM 7322 N N . PHE A 1 9 ? 58.214 49.164 8.800 1.00 0.00 9 PHE A N 14
ATOM 7323 C CA . PHE A 1 9 ? 56.999 49.391 8.039 1.00 0.00 9 PHE A CA 14
ATOM 7324 C C . PHE A 1 9 ? 56.946 48.475 6.818 1.00 0.00 9 PHE A C 14
ATOM 7325 O O . PHE A 1 9 ? 55.909 47.874 6.545 1.00 0.00 9 PHE A O 14
ATOM 7342 N N . ALA A 1 10 ? 58.066 48.360 6.095 1.00 0.00 10 ALA A N 14
ATOM 7343 C CA . ALA A 1 10 ? 58.172 47.468 4.952 1.00 0.00 10 ALA A CA 14
ATOM 7344 C C . ALA A 1 10 ? 58.026 46.016 5.400 1.00 0.00 10 ALA A C 14
ATOM 7345 O O . ALA A 1 10 ? 57.331 45.241 4.747 1.00 0.00 10 ALA A O 14
ATOM 7352 N N . LYS A 1 11 ? 58.648 45.662 6.532 1.00 0.00 11 LYS A N 14
ATOM 7353 C CA . LYS A 1 11 ? 58.458 44.364 7.162 1.00 0.00 11 LYS A CA 14
ATOM 7354 C C . LYS A 1 11 ? 57.189 44.396 8.014 1.00 0.00 11 LYS A C 14
ATOM 7355 O O . LYS A 1 11 ? 57.165 43.885 9.132 1.00 0.00 11 LYS A O 14
ATOM 7374 N N . GLY A 1 12 ? 56.133 45.002 7.464 1.00 0.00 12 GLY A N 14
ATOM 7375 C CA . GLY A 1 12 ? 54.821 45.084 8.079 1.00 0.00 12 GLY A CA 14
ATOM 7376 C C . GLY A 1 12 ? 53.775 45.314 6.999 1.00 0.00 12 GLY A C 14
ATOM 7377 O O . GLY A 1 12 ? 52.720 44.683 7.026 1.00 0.00 12 GLY A O 14
ATOM 7381 N N . VAL A 1 13 ? 54.124 46.122 5.991 1.00 0.00 13 VAL A N 14
ATOM 7382 C CA . VAL A 1 13 ? 53.538 45.978 4.670 1.00 0.00 13 VAL A CA 14
ATOM 7383 C C . VAL A 1 13 ? 54.390 44.954 3.921 1.00 0.00 13 VAL A C 14
ATOM 7384 O O . VAL A 1 13 ? 54.807 45.162 2.784 1.00 0.00 13 VAL A O 14
ATOM 7397 N N . GLY A 1 14 ? 54.651 43.843 4.612 1.00 0.00 14 GLY A N 14
ATOM 7398 C CA . GLY A 1 14 ? 55.336 42.665 4.124 1.00 0.00 14 GLY A CA 14
ATOM 7399 C C . GLY A 1 14 ? 54.559 41.461 4.639 1.00 0.00 14 GLY A C 14
ATOM 7400 O O . GLY A 1 14 ? 54.391 40.473 3.929 1.00 0.00 14 GLY A O 14
ATOM 7404 N N . LYS A 1 15 ? 54.037 41.586 5.865 1.00 0.00 15 LYS A N 14
ATOM 7405 C CA . LYS A 1 15 ? 53.085 40.652 6.433 1.00 0.00 15 LYS A CA 14
ATOM 7406 C C . LYS A 1 15 ? 51.777 40.731 5.651 1.00 0.00 15 LYS A C 14
ATOM 7407 O O . LYS A 1 15 ? 51.150 39.710 5.382 1.00 0.00 15 LYS A O 14
ATOM 7426 N N . ASP A 1 16 ? 51.384 41.955 5.279 1.00 0.00 16 ASP A N 14
ATOM 7427 C CA . ASP A 1 16 ? 50.226 42.228 4.444 1.00 0.00 16 ASP A CA 14
ATOM 7428 C C . ASP A 1 16 ? 50.418 41.663 3.036 1.00 0.00 16 ASP A C 14
ATOM 7429 O O . ASP A 1 16 ? 49.439 41.376 2.352 1.00 0.00 16 ASP A O 14
ATOM 7439 N N . LEU A 1 17 ? 51.675 41.520 2.602 1.00 0.00 17 LEU A N 14
ATOM 7440 C CA . LEU A 1 17 ? 52.025 40.982 1.305 1.00 0.00 17 LEU A CA 14
ATOM 7441 C C . LEU A 1 17 ? 52.187 39.479 1.434 1.00 0.00 17 LEU A C 14
ATOM 7442 O O . LEU A 1 17 ? 51.751 38.731 0.561 1.00 0.00 17 LEU A O 14
ATOM 7458 N N . VAL A 1 18 ? 52.795 39.044 2.544 1.00 0.00 18 VAL A N 14
ATOM 7459 C CA . VAL A 1 18 ? 52.835 37.634 2.871 1.00 0.00 18 VAL A CA 14
ATOM 7460 C C . VAL A 1 18 ? 51.407 37.152 3.127 1.00 0.00 18 VAL A C 14
ATOM 7461 O O . VAL A 1 18 ? 51.082 36.003 2.834 1.00 0.00 18 VAL A O 14
ATOM 7474 N N . LYS A 1 19 ? 50.550 38.046 3.635 1.00 0.00 19 LYS A N 14
ATOM 7475 C CA . LYS A 1 19 ? 49.135 37.768 3.828 1.00 0.00 19 LYS A CA 14
ATOM 7476 C C . LYS A 1 19 ? 48.428 37.716 2.476 1.00 0.00 19 LYS A C 14
ATOM 7477 O O . LYS A 1 19 ? 47.527 36.905 2.273 1.00 0.00 19 LYS A O 14
ATOM 7496 N N . GLY A 1 20 ? 48.854 38.585 1.555 1.00 0.00 20 GLY A N 14
ATOM 7497 C CA . GLY A 1 20 ? 48.328 38.664 0.206 1.00 0.00 20 GLY A CA 14
ATOM 7498 C C . GLY A 1 20 ? 48.783 37.456 -0.603 1.00 0.00 20 GLY A C 14
ATOM 7499 O O . GLY A 1 20 ? 47.992 36.867 -1.336 1.00 0.00 20 GLY A O 14
ATOM 7503 N N . ALA A 1 21 ? 50.053 37.072 -0.444 1.00 0.00 21 ALA A N 14
ATOM 7504 C CA . ALA A 1 21 ? 50.564 35.833 -0.996 1.00 0.00 21 ALA A CA 14
ATOM 7505 C C . ALA A 1 21 ? 49.847 34.647 -0.360 1.00 0.00 21 ALA A C 14
ATOM 7506 O O . ALA A 1 21 ? 49.590 33.649 -1.030 1.00 0.00 21 ALA A O 14
ATOM 7513 N N . ALA A 1 22 ? 49.518 34.768 0.932 1.00 0.00 22 ALA A N 14
ATOM 7514 C CA . ALA A 1 22 ? 48.838 33.721 1.675 1.00 0.00 22 ALA A CA 14
ATOM 7515 C C . ALA A 1 22 ? 47.318 33.867 1.592 1.00 0.00 22 ALA A C 14
ATOM 7516 O O . ALA A 1 22 ? 46.610 33.456 2.510 1.00 0.00 22 ALA A O 14
ATOM 7523 N N . GLN A 1 23 ? 46.811 34.444 0.496 1.00 0.00 23 GLN A N 14
ATOM 7524 C CA . GLN A 1 23 ? 45.386 34.600 0.272 1.00 0.00 23 GLN A CA 14
ATOM 7525 C C . GLN A 1 23 ? 44.799 33.275 -0.206 1.00 0.00 23 GLN A C 14
ATOM 7526 O O . GLN A 1 23 ? 43.856 32.763 0.395 1.00 0.00 23 GLN A O 14
ATOM 7540 N N . GLY A 1 24 ? 45.359 32.725 -1.288 1.0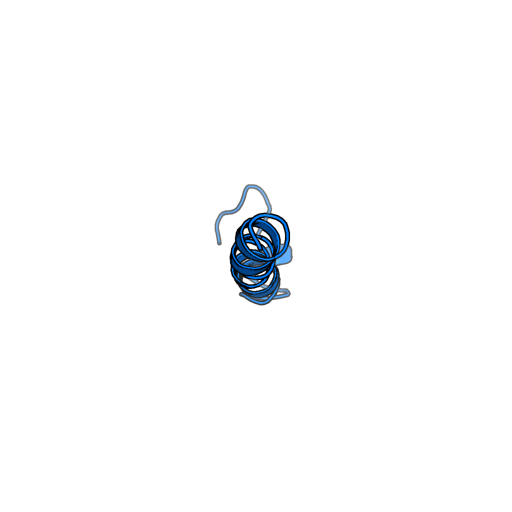0 0.00 24 GLY A N 14
ATOM 7541 C CA . GLY A 1 24 ? 44.894 31.483 -1.876 1.00 0.00 24 GLY A CA 14
ATOM 7542 C C . GLY A 1 24 ? 45.911 31.015 -2.905 1.00 0.00 24 GLY A C 14
ATOM 7543 O O . GLY A 1 24 ? 45.694 31.166 -4.104 1.00 0.00 24 GLY A O 14
ATOM 7547 N N . VAL A 1 25 ? 47.028 30.459 -2.425 1.00 0.00 25 VAL A N 14
ATOM 7548 C CA . VAL A 1 25 ? 48.130 30.021 -3.261 1.00 0.00 25 VAL A CA 14
ATOM 7549 C C . VAL A 1 25 ? 47.653 29.018 -4.306 1.00 0.00 25 VAL A C 14
ATOM 7550 O O . VAL A 1 25 ? 48.004 29.127 -5.479 1.00 0.00 25 VAL A O 14
ATOM 7563 N N . LEU A 1 26 ? 46.830 28.062 -3.868 1.00 0.00 26 LEU A N 14
ATOM 7564 C CA . LEU A 1 26 ? 46.217 27.057 -4.720 1.00 0.00 26 LEU A CA 14
ATOM 7565 C C . LEU A 1 26 ? 45.403 27.713 -5.834 1.00 0.00 26 LEU A C 14
ATOM 7566 O O . LEU A 1 26 ? 45.395 27.223 -6.961 1.00 0.00 26 LEU A O 14
ATOM 7582 N N . SER A 1 27 ? 44.725 28.822 -5.519 1.00 0.00 27 SER A N 14
ATOM 7583 C CA . SER A 1 27 ? 43.924 29.562 -6.478 1.00 0.00 27 SER A CA 14
ATOM 7584 C C . SER A 1 27 ? 44.808 30.456 -7.345 1.00 0.00 27 SER A C 14
ATOM 7585 O O . SER A 1 27 ? 44.589 30.552 -8.551 1.00 0.00 27 SER A O 14
ATOM 7593 N N . THR A 1 28 ? 45.798 31.113 -6.730 1.00 0.00 28 THR A N 14
ATOM 7594 C CA . THR A 1 28 ? 46.683 32.044 -7.413 1.00 0.00 28 THR A CA 14
ATOM 7595 C C . THR A 1 28 ? 47.544 31.325 -8.449 1.00 0.00 28 THR A C 14
ATOM 7596 O O . THR A 1 28 ? 47.620 31.768 -9.593 1.00 0.00 28 THR A O 14
ATOM 7607 N N . VAL A 1 29 ? 48.203 30.232 -8.045 1.00 0.00 29 VAL A N 14
ATOM 7608 C CA . VAL A 1 29 ? 49.103 29.487 -8.915 1.00 0.00 29 VAL A CA 14
ATOM 7609 C C . VAL A 1 29 ? 48.358 28.958 -10.137 1.00 0.00 29 VAL A C 14
ATOM 7610 O O . VAL A 1 29 ? 48.867 29.016 -11.254 1.00 0.00 29 VAL A O 14
ATOM 7623 N N . SER A 1 30 ? 47.138 28.464 -9.915 1.00 0.00 30 SER A N 14
ATOM 7624 C CA . SER A 1 30 ? 46.272 27.983 -10.973 1.00 0.00 30 SER A CA 14
ATOM 7625 C C . SER A 1 30 ? 45.750 29.153 -11.797 1.00 0.00 30 SER A C 14
ATOM 7626 O O . SER A 1 30 ? 45.796 29.117 -13.025 1.00 0.00 30 SER A O 14
ATOM 7634 N N . CYS A 1 31 ? 45.276 30.199 -11.113 1.00 0.00 31 CYS A N 14
ATOM 7635 C CA . CYS A 1 31 ? 44.839 31.430 -11.745 1.00 0.00 31 CYS A CA 14
ATOM 7636 C C . CYS A 1 31 ? 46.009 32.152 -12.419 1.00 0.00 31 CYS A C 14
ATOM 7637 O O . CYS A 1 31 ? 45.790 33.094 -13.177 1.00 0.00 31 CYS A O 14
ATOM 7644 N N . LYS A 1 32 ? 47.249 31.729 -12.143 1.00 0.00 32 LYS A N 14
ATOM 7645 C CA . LYS A 1 32 ? 48.432 32.425 -12.597 1.00 0.00 32 LYS A CA 14
ATOM 7646 C C . LYS A 1 32 ? 48.808 31.932 -13.989 1.00 0.00 32 LYS A C 14
ATOM 7647 O O . LYS A 1 32 ? 49.879 31.371 -14.210 1.00 0.00 32 LYS A O 14
ATOM 7666 N N . LEU A 1 33 ? 47.901 32.184 -14.934 1.00 0.00 33 LEU A N 14
ATOM 7667 C CA . LEU A 1 33 ? 48.159 32.030 -16.355 1.00 0.00 33 LEU A CA 14
ATOM 7668 C C . LEU A 1 33 ? 49.140 33.127 -16.757 1.00 0.00 33 LEU A C 14
ATOM 7669 O O . LEU A 1 33 ? 50.241 32.839 -17.223 1.00 0.00 33 LEU A O 14
ATOM 7685 N N . ALA A 1 34 ? 48.745 34.383 -16.520 1.00 0.00 34 ALA A N 14
ATOM 7686 C CA . ALA A 1 34 ? 49.605 35.545 -16.661 1.00 0.00 34 ALA A CA 14
ATOM 7687 C C . ALA A 1 34 ? 49.301 36.520 -15.525 1.00 0.00 34 ALA A C 14
ATOM 7688 O O . ALA A 1 34 ? 49.111 37.712 -15.759 1.00 0.00 34 ALA A O 14
ATOM 7695 N N . LYS A 1 35 ? 49.245 35.991 -14.296 1.00 0.00 35 LYS A N 14
ATOM 7696 C CA . LYS A 1 35 ? 48.895 36.722 -13.091 1.00 0.00 35 LYS A CA 14
ATOM 7697 C C . LYS A 1 35 ? 47.616 37.530 -13.293 1.00 0.00 35 LYS A C 14
ATOM 7698 O O . LYS A 1 35 ? 47.603 38.743 -13.090 1.00 0.00 35 LYS A O 14
ATOM 7717 N N . THR A 1 36 ? 46.533 36.846 -13.676 1.00 0.00 36 THR A N 14
ATOM 7718 C CA . THR A 1 36 ? 45.220 37.458 -13.781 1.00 0.00 36 THR A CA 14
ATOM 7719 C C . THR A 1 36 ? 44.680 37.745 -12.381 1.00 0.00 36 THR A C 14
ATOM 7720 O O . THR A 1 36 ? 44.041 38.774 -12.170 1.00 0.00 36 THR A O 14
ATOM 7731 N N . CYS A 1 37 ? 44.976 36.860 -11.419 1.00 0.00 37 CYS A N 14
ATOM 7732 C CA . CYS A 1 37 ? 44.702 37.110 -10.014 1.00 0.00 37 CYS A CA 14
ATOM 7733 C C . CYS A 1 37 ? 45.860 37.903 -9.419 1.00 0.00 37 CYS A C 14
ATOM 7734 O O . CYS A 1 37 ? 45.636 38.986 -8.882 1.00 0.00 37 CYS A O 14
ATOM 7743 N N . GLY A 1 1 ? 66.493 55.326 15.522 1.00 0.00 1 GLY A N 15
ATOM 7744 C CA . GLY A 1 1 ? 65.056 55.403 15.827 1.00 0.00 1 GLY A CA 15
ATOM 7745 C C . GLY A 1 1 ? 64.220 55.585 14.568 1.00 0.00 1 GLY A C 15
ATOM 7746 O O . GLY A 1 1 ? 63.529 54.661 14.145 1.00 0.00 1 GLY A O 15
ATOM 7752 N N . ILE A 1 2 ? 64.291 56.777 13.968 1.00 0.00 2 ILE A N 15
ATOM 7753 C CA . ILE A 1 2 ? 63.592 57.094 12.733 1.00 0.00 2 ILE A CA 15
ATOM 7754 C C . ILE A 1 2 ? 64.087 56.175 11.612 1.00 0.00 2 ILE A C 15
ATOM 7755 O O . ILE A 1 2 ? 63.304 55.729 10.776 1.00 0.00 2 ILE A O 15
ATOM 7771 N N . LEU A 1 3 ? 65.386 55.855 11.616 1.00 0.00 3 LEU A N 15
ATOM 7772 C CA . LEU A 1 3 ? 65.986 54.978 10.625 1.00 0.00 3 LEU A CA 15
ATOM 7773 C C . LEU A 1 3 ? 65.602 53.515 10.844 1.00 0.00 3 LEU A C 15
ATOM 7774 O O . LEU A 1 3 ? 65.784 52.700 9.941 1.00 0.00 3 LEU A O 15
ATOM 7790 N N . ASP A 1 4 ? 65.072 53.179 12.025 1.00 0.00 4 ASP A N 15
ATOM 7791 C CA . ASP A 1 4 ? 64.542 51.860 12.308 1.00 0.00 4 ASP A CA 15
ATOM 7792 C C . ASP A 1 4 ? 63.066 51.858 11.938 1.00 0.00 4 ASP A C 15
ATOM 7793 O O . ASP A 1 4 ? 62.512 50.814 11.605 1.00 0.00 4 ASP A O 15
ATOM 7803 N N . THR A 1 5 ? 62.436 53.038 12.001 1.00 0.00 5 THR A N 15
ATOM 7804 C CA . THR A 1 5 ? 61.017 53.171 11.750 1.00 0.00 5 THR A CA 15
ATOM 7805 C C . THR A 1 5 ? 60.715 52.902 10.279 1.00 0.00 5 THR A C 15
ATOM 7806 O O . THR A 1 5 ? 59.769 52.186 9.960 1.00 0.00 5 THR A O 15
ATOM 7817 N N . LEU A 1 6 ? 61.536 53.472 9.389 1.00 0.00 6 LEU A N 15
ATOM 7818 C CA . LEU A 1 6 ? 61.433 53.273 7.956 1.00 0.00 6 LEU A CA 15
ATOM 7819 C C . LEU A 1 6 ? 61.550 51.789 7.617 1.00 0.00 6 LEU A C 15
ATOM 7820 O O . LEU A 1 6 ? 60.764 51.274 6.825 1.00 0.00 6 LEU A O 15
ATOM 7836 N N . LYS A 1 7 ? 62.524 51.104 8.227 1.00 0.00 7 LYS A N 15
ATOM 7837 C CA . LYS A 1 7 ? 62.745 49.684 8.047 1.00 0.00 7 LYS A CA 15
ATOM 7838 C C . LYS A 1 7 ? 61.532 48.885 8.517 1.00 0.00 7 LYS A C 15
ATOM 7839 O O . LYS A 1 7 ? 61.055 48.007 7.800 1.00 0.00 7 LYS A O 15
ATOM 7858 N N . GLN A 1 8 ? 61.033 49.200 9.717 1.00 0.00 8 GLN A N 15
ATOM 7859 C CA . GLN A 1 8 ? 59.861 48.569 10.295 1.00 0.00 8 GLN A CA 15
ATOM 7860 C C . GLN A 1 8 ? 58.652 48.804 9.395 1.00 0.00 8 GLN A C 15
ATOM 7861 O O . GLN A 1 8 ? 57.959 47.857 9.028 1.00 0.00 8 GLN A O 15
ATOM 7875 N N . PHE A 1 9 ? 58.415 50.069 9.035 1.00 0.00 9 PHE A N 15
ATOM 7876 C CA . PHE A 1 9 ? 57.330 50.453 8.149 1.00 0.00 9 PHE A CA 15
ATOM 7877 C C . PHE A 1 9 ? 57.453 49.732 6.809 1.00 0.00 9 PHE A C 15
ATOM 7878 O O . PHE A 1 9 ? 56.492 49.119 6.349 1.00 0.00 9 PHE A O 15
ATOM 7895 N N . ALA A 1 10 ? 58.638 49.797 6.193 1.00 0.00 10 ALA A N 15
ATOM 7896 C CA . ALA A 1 10 ? 58.919 49.113 4.941 1.00 0.00 10 ALA A CA 15
ATOM 7897 C C . ALA A 1 10 ? 58.782 47.601 5.108 1.00 0.00 10 ALA A C 15
ATOM 7898 O O . ALA A 1 10 ? 58.354 46.918 4.181 1.00 0.00 10 ALA A O 15
ATOM 7905 N N . LYS A 1 11 ? 59.127 47.084 6.293 1.00 0.00 11 LYS A N 15
ATOM 7906 C CA . LYS A 1 11 ? 58.950 45.681 6.625 1.00 0.00 11 LYS A CA 15
ATOM 7907 C C . LYS A 1 11 ? 57.473 45.381 6.873 1.00 0.00 11 LYS A C 15
ATOM 7908 O O . LYS A 1 11 ? 57.014 44.278 6.586 1.00 0.00 11 LYS A O 15
ATOM 7927 N N . GLY A 1 12 ? 56.726 46.371 7.378 1.00 0.00 12 GLY A N 15
ATOM 7928 C CA . GLY A 1 12 ? 55.286 46.271 7.529 1.00 0.00 12 GLY A CA 15
ATOM 7929 C C . GLY A 1 12 ? 54.585 46.439 6.190 1.00 0.00 12 GLY A C 15
ATOM 7930 O O . GLY A 1 12 ? 53.567 45.790 5.953 1.00 0.00 12 GLY A O 15
ATOM 7934 N N . VAL A 1 13 ? 55.174 47.230 5.286 1.00 0.00 13 VAL A N 15
ATOM 7935 C CA . VAL A 1 13 ? 54.842 47.153 3.877 1.00 0.00 13 VAL A CA 15
ATOM 7936 C C . VAL A 1 13 ? 55.716 46.062 3.259 1.00 0.00 13 VAL A C 15
ATOM 7937 O O . VAL A 1 13 ? 56.289 46.213 2.182 1.00 0.00 13 VAL A O 15
ATOM 7950 N N . GLY A 1 14 ? 55.805 44.949 3.987 1.00 0.00 14 GLY A N 15
ATOM 7951 C CA . GLY A 1 14 ? 56.436 43.711 3.581 1.00 0.00 14 GLY A CA 15
ATOM 7952 C C . GLY A 1 14 ? 55.577 42.569 4.109 1.00 0.00 14 GLY A C 15
ATOM 7953 O O . GLY A 1 14 ? 55.447 41.535 3.460 1.00 0.00 14 GLY A O 15
ATOM 7957 N N . LYS A 1 15 ? 54.948 42.789 5.270 1.00 0.00 15 LYS A N 15
ATOM 7958 C CA . LYS A 1 15 ? 53.927 41.909 5.803 1.00 0.00 15 LYS A CA 15
ATOM 7959 C C . LYS A 1 15 ? 52.679 41.993 4.930 1.00 0.00 15 LYS A C 15
ATOM 7960 O O . LYS A 1 15 ? 52.050 40.976 4.651 1.00 0.00 15 LYS A O 15
ATOM 7979 N N . ASP A 1 16 ? 52.334 43.212 4.499 1.00 0.00 16 ASP A N 15
ATOM 7980 C CA . ASP A 1 16 ? 51.236 43.462 3.579 1.00 0.00 16 ASP A CA 15
ATOM 7981 C C . ASP A 1 16 ? 51.513 42.817 2.220 1.00 0.00 16 ASP A C 15
ATOM 7982 O O . ASP A 1 16 ? 50.580 42.496 1.486 1.00 0.00 16 ASP A O 15
ATOM 7992 N N . LEU A 1 17 ? 52.795 42.638 1.888 1.00 0.00 17 LEU A N 15
ATOM 7993 C CA . LEU A 1 17 ? 53.239 42.049 0.643 1.00 0.00 17 LEU A CA 15
ATOM 7994 C C . LEU A 1 17 ? 53.366 40.547 0.828 1.00 0.00 17 LEU A C 15
ATOM 7995 O O . LEU A 1 17 ? 52.963 39.782 -0.046 1.00 0.00 17 LEU A O 15
ATOM 8011 N N . VAL A 1 18 ? 53.903 40.130 1.981 1.00 0.00 18 VAL A N 15
ATOM 8012 C CA . VAL A 1 18 ? 53.893 38.724 2.338 1.00 0.00 18 VAL A CA 15
ATOM 8013 C C . VAL A 1 18 ? 52.444 38.282 2.539 1.00 0.00 18 VAL A C 15
ATOM 8014 O O . VAL A 1 18 ? 52.112 37.126 2.286 1.00 0.00 18 VAL A O 15
ATOM 8027 N N . LYS A 1 19 ? 51.579 39.215 2.954 1.00 0.00 19 LYS A N 15
ATOM 8028 C CA . LYS A 1 19 ? 50.152 38.964 3.091 1.00 0.00 19 LYS A CA 15
ATOM 8029 C C . LYS A 1 19 ? 49.510 38.867 1.710 1.00 0.00 19 LYS A C 15
ATOM 8030 O O . LYS A 1 19 ? 48.610 38.057 1.494 1.00 0.00 19 LYS A O 15
ATOM 8049 N N . GLY A 1 20 ? 49.990 39.695 0.777 1.00 0.00 20 GLY A N 15
ATOM 8050 C CA . GLY A 1 20 ? 49.528 39.725 -0.597 1.00 0.00 20 GLY A CA 15
ATOM 8051 C C . GLY A 1 20 ? 50.013 38.485 -1.336 1.00 0.00 20 GLY A C 15
ATOM 8052 O O . GLY A 1 20 ? 49.251 37.864 -2.074 1.00 0.00 20 GLY A O 15
ATOM 8056 N N . ALA A 1 21 ? 51.277 38.109 -1.112 1.00 0.00 21 ALA A N 15
ATOM 8057 C CA . ALA A 1 21 ? 51.807 36.848 -1.592 1.00 0.00 21 ALA A CA 15
ATOM 8058 C C . ALA A 1 21 ? 51.049 35.690 -0.952 1.00 0.00 21 ALA A C 15
ATOM 8059 O O . ALA A 1 21 ? 50.815 34.672 -1.601 1.00 0.00 21 ALA A O 15
ATOM 8066 N N . ALA A 1 22 ? 50.659 35.857 0.317 1.00 0.00 22 ALA A N 15
ATOM 8067 C CA . ALA A 1 22 ? 49.921 34.845 1.054 1.00 0.00 22 ALA A CA 15
ATOM 8068 C C . ALA A 1 22 ? 48.410 35.018 0.891 1.00 0.00 22 ALA A C 15
ATOM 8069 O O . ALA A 1 22 ? 47.649 34.621 1.771 1.00 0.00 22 ALA A O 15
ATOM 8076 N N . GLN A 1 23 ? 47.969 35.599 -0.232 1.00 0.00 23 GLN A N 15
ATOM 8077 C CA . GLN A 1 23 ? 46.557 35.763 -0.527 1.00 0.00 23 GLN A CA 15
ATOM 8078 C C . GLN A 1 23 ? 45.992 34.438 -1.029 1.00 0.00 23 GLN A C 15
ATOM 8079 O O . GLN A 1 23 ? 45.115 33.855 -0.393 1.00 0.00 23 GLN A O 15
ATOM 8093 N N . GLY A 1 24 ? 46.508 33.963 -2.166 1.00 0.00 24 GLY A N 15
ATOM 8094 C CA . GLY A 1 24 ? 46.122 32.688 -2.741 1.00 0.00 24 GLY A CA 15
ATOM 8095 C C . GLY A 1 24 ? 47.025 32.361 -3.922 1.00 0.00 24 GLY A C 15
ATOM 8096 O O . GLY A 1 24 ? 46.541 31.969 -4.982 1.00 0.00 24 GLY A O 15
ATOM 8100 N N . VAL A 1 25 ? 48.339 32.526 -3.737 1.00 0.00 25 VAL A N 15
ATOM 8101 C CA . VAL A 1 25 ? 49.321 32.261 -4.773 1.00 0.00 25 VAL A CA 15
ATOM 8102 C C . VAL A 1 25 ? 49.311 30.779 -5.137 1.00 0.00 25 VAL A C 15
ATOM 8103 O O . VAL A 1 25 ? 49.360 30.425 -6.313 1.00 0.00 25 VAL A O 15
ATOM 8116 N N . LEU A 1 26 ? 49.216 29.926 -4.113 1.00 0.00 26 LEU A N 15
ATOM 8117 C CA . LEU A 1 26 ? 49.106 28.487 -4.262 1.00 0.00 26 LEU A CA 15
ATOM 8118 C C . LEU A 1 26 ? 47.857 28.130 -5.064 1.00 0.00 26 LEU A C 15
ATOM 8119 O O . LEU A 1 26 ? 47.902 27.239 -5.909 1.00 0.00 26 LEU A O 15
ATOM 8135 N N . SER A 1 27 ? 46.748 28.832 -4.807 1.00 0.00 27 SER A N 15
ATOM 8136 C CA . SER A 1 27 ? 45.504 28.636 -5.528 1.00 0.00 27 SER A CA 15
ATOM 8137 C C . SER A 1 27 ? 45.628 29.142 -6.962 1.00 0.00 27 SER A C 15
ATOM 8138 O O . SER A 1 27 ? 45.136 28.492 -7.883 1.00 0.00 27 SER A O 15
ATOM 8146 N N . THR A 1 28 ? 46.287 30.291 -7.155 1.00 0.00 28 THR A N 15
ATOM 8147 C CA . THR A 1 28 ? 46.443 30.877 -8.477 1.00 0.00 28 THR A CA 15
ATOM 8148 C C . THR A 1 28 ? 47.387 30.061 -9.361 1.00 0.00 28 THR A C 15
ATOM 8149 O O . THR A 1 28 ? 47.465 30.317 -10.559 1.00 0.00 28 THR A O 15
ATOM 8160 N N . VAL A 1 29 ? 48.053 29.038 -8.817 1.00 0.00 29 VAL A N 15
ATOM 8161 C CA . VAL A 1 29 ? 48.722 28.058 -9.658 1.00 0.00 29 VAL A CA 15
ATOM 8162 C C . VAL A 1 29 ? 47.669 27.319 -10.480 1.00 0.00 29 VAL A C 15
ATOM 8163 O O . VAL A 1 29 ? 47.878 27.056 -11.663 1.00 0.00 29 VAL A O 15
ATOM 8176 N N . SER A 1 30 ? 46.524 27.021 -9.856 1.00 0.00 30 SER A N 15
ATOM 8177 C CA . SER A 1 30 ? 45.392 26.413 -10.528 1.00 0.00 30 SER A CA 15
ATOM 8178 C C . SER A 1 30 ? 44.660 27.451 -11.369 1.00 0.00 30 SER A C 15
ATOM 8179 O O . SER A 1 30 ? 44.633 27.336 -12.593 1.00 0.00 30 SER A O 15
ATOM 8187 N N . CYS A 1 31 ? 44.081 28.467 -10.722 1.00 0.00 31 CYS A N 15
ATOM 8188 C CA . CYS A 1 31 ? 43.430 29.549 -11.439 1.00 0.00 31 CYS A CA 15
ATOM 8189 C C . CYS A 1 31 ? 44.475 30.524 -12.000 1.00 0.00 31 CYS A C 15
ATOM 8190 O O . CYS A 1 31 ? 44.281 31.734 -11.911 1.00 0.00 31 CYS A O 15
ATOM 8197 N N . LYS A 1 32 ? 45.577 30.019 -12.584 1.00 0.00 32 LYS A N 15
ATOM 8198 C CA . LYS A 1 32 ? 46.617 30.840 -13.186 1.00 0.00 32 LYS A CA 15
ATOM 8199 C C . LYS A 1 32 ? 46.397 31.144 -14.669 1.00 0.00 32 LYS A C 15
ATOM 8200 O O . LYS A 1 32 ? 46.472 32.307 -15.059 1.00 0.00 32 LYS A O 15
ATOM 8219 N N . LEU A 1 33 ? 46.251 30.087 -15.484 1.00 0.00 33 LEU A N 15
ATOM 8220 C CA . LEU A 1 33 ? 46.669 30.016 -16.884 1.00 0.00 33 LEU A CA 15
ATOM 8221 C C . LEU A 1 33 ? 46.632 31.368 -17.594 1.00 0.00 33 LEU A C 15
ATOM 8222 O O . LEU A 1 33 ? 47.678 31.974 -17.820 1.00 0.00 33 LEU A O 15
ATOM 8238 N N . ALA A 1 34 ? 45.428 31.836 -17.928 1.00 0.00 34 ALA A N 15
ATOM 8239 C CA . ALA A 1 34 ? 45.193 33.152 -18.503 1.00 0.00 34 ALA A CA 15
ATOM 8240 C C . ALA A 1 34 ? 44.150 33.852 -17.641 1.00 0.00 34 ALA A C 15
ATOM 8241 O O . ALA A 1 34 ? 43.061 34.179 -18.108 1.00 0.00 34 ALA A O 15
ATOM 8248 N N . LYS A 1 35 ? 44.482 34.014 -16.355 1.00 0.00 35 LYS A N 15
ATOM 8249 C CA . LYS A 1 35 ? 43.536 34.318 -15.309 1.00 0.00 35 LYS A CA 15
ATOM 8250 C C . LYS A 1 35 ? 44.132 35.296 -14.309 1.00 0.00 35 LYS A C 15
ATOM 8251 O O . LYS A 1 35 ? 43.614 36.397 -14.132 1.00 0.00 35 LYS A O 15
ATOM 8270 N N . THR A 1 36 ? 45.169 34.839 -13.598 1.00 0.00 36 THR A N 15
ATOM 8271 C CA . THR A 1 36 ? 45.595 35.416 -12.334 1.00 0.00 36 THR A CA 15
ATOM 8272 C C . THR A 1 36 ? 44.477 35.251 -11.293 1.00 0.00 36 THR A C 15
ATOM 8273 O O . THR A 1 36 ? 44.533 35.840 -10.216 1.00 0.00 36 THR A O 15
ATOM 8284 N N . CYS A 1 37 ? 43.466 34.431 -11.614 1.00 0.00 37 CYS A N 15
ATOM 8285 C CA . CYS A 1 37 ? 42.354 34.110 -10.738 1.00 0.00 37 CYS A CA 15
ATOM 8286 C C . CYS A 1 37 ? 41.342 35.253 -10.673 1.00 0.00 37 CYS A C 15
ATOM 8287 O O . CYS A 1 37 ? 40.207 35.071 -11.107 1.00 0.00 37 CYS A O 15
#